Protein AF-0000000087010938 (afdb_homodimer)

Organism: NCBI:txid2722751

InterPro domains:
  IPR011234 Fumarylacetoacetase-like, C-terminal [PF01557] (71-253)
  IPR018833 Rv2993c-like, N-terminal [PF10370] (1-53)
  IPR036663 Fumarylacetoacetase-like, C-terminal domain superfamily [G3DSA:3.90.850.10] (56-255)
  IPR036663 Fumarylacetoacetase-like, C-terminal domain superfamily [SSF56529] (51-254)

Radius of gyration: 23.01 Å; Cα contacts (8 Å, |Δi|>4): 1505; chains: 2; bounding box: 50×69×51 Å

Secondary structure (DSSP, 8-state):
-EEEEEEETTEEEEEEE-TTT--EEEESS-HHHH---EEEEEE-GGG--B--S---SSEEEEEES-B--TTSPPP-TTSPPEEEEEEGGGEE-TT--EEE-TT---EEE-EEEEEEE-S-BSS--GGGGGGGEEEEEEEE--EEHHHHHH-SS-HHHHHSTT-EEEEEEEESS---TT-EEEEEETTEEEEEEEGGGBSS-HHHHHHHHHHHS-B-TT-EEE---SS--EE--TT-EEEEEETTTEEEEEEEEE-/-EEEEEEETTEEEEEEE-TTT--EEEESS-HHHH---EEEEEE-GGG--B--S---SSEEEEEES-B--TTSPPP-TTSPPEEEEEEGGGEE-TTPPEEE-TT---EEE-EEEEEEE-S-BSS--GGGGGGGEEEEEEEE--EEHHHHHH-SS-HHHHHSTT-EEEEEEEESS---TT-EEEEEETTEEEEEEEGGGBSS-HHHHHHHHHHHS-B-TT-EEE---SS--EE--TT-EEEEEETTTEEEEEEEEE-

Nearest PDB structures (foldseek):
  4pfz-assembly1_A  TM=9.407E-01  e=2.265E-32  Mycolicibacterium smegmatis MC2 155
  3qdf-assembly1_A  TM=9.454E-01  e=6.078E-32  Mycobacterium marinum M
  3rr6-assembly1_A  TM=9.301E-01  e=7.165E-32  Mycobacteroides abscessus ATCC 19977
  4pfz-assembly1_B  TM=9.311E-01  e=1.724E-30  Mycolicibacterium smegmatis MC2 155
  2dfu-assembly2_D  TM=9.169E-01  e=2.401E-25  Thermus thermophilus HB8

Solvent-accessible surface area (backbone atoms only — not comparable to full-atom values): 24896 Å² total; per-residue (Å²): 92,44,36,31,19,30,62,46,97,93,42,75,39,31,20,39,53,36,82,88,79,51,26,31,39,30,31,56,56,54,52,79,80,65,38,91,37,73,68,79,51,70,43,51,53,93,72,58,43,58,31,36,48,65,69,31,60,32,30,32,39,37,40,36,64,32,26,54,28,90,98,47,77,73,51,61,84,90,47,83,59,49,41,42,57,27,43,34,65,6,53,33,20,39,67,44,61,28,42,43,47,89,87,46,82,37,34,22,42,26,31,26,57,25,40,30,28,39,39,77,42,57,59,42,52,51,93,51,36,76,80,36,50,48,26,34,30,27,26,34,58,29,30,22,51,56,41,41,74,72,36,78,36,48,28,62,24,36,20,21,45,34,23,34,32,30,14,43,29,33,29,52,72,69,84,66,66,70,25,45,33,29,24,28,50,70,86,37,78,77,40,80,36,41,45,58,38,40,73,56,53,69,38,56,50,52,23,51,52,20,61,47,29,67,39,42,45,40,16,35,39,38,58,28,41,51,52,80,66,40,81,55,46,64,77,33,39,38,34,24,32,30,59,94,64,41,66,25,39,31,38,27,33,72,97,90,42,36,32,19,30,62,47,98,92,41,75,39,33,21,40,51,36,83,87,79,50,26,31,40,30,29,77,44,55,53,79,79,67,40,91,41,73,66,77,50,72,42,50,53,93,71,58,43,58,32,37,48,65,69,31,58,32,31,32,41,38,40,35,64,31,26,52,28,91,96,48,77,72,50,61,85,91,47,82,59,49,41,41,56,26,43,35,66,8,54,35,20,40,65,44,60,29,40,44,47,90,86,47,82,38,34,23,44,26,33,25,57,25,41,30,29,38,39,76,44,55,60,41,52,51,92,51,36,78,78,36,49,48,28,34,30,27,25,35,58,29,31,22,50,58,42,41,72,73,36,77,36,47,27,61,24,38,21,19,46,34,23,33,31,30,15,42,29,33,30,52,71,70,83,65,66,69,27,45,31,30,24,27,50,72,86,38,78,76,42,79,37,40,47,59,38,38,76,54,52,70,37,55,48,52,22,50,54,21,62,46,29,68,39,42,46,39,16,34,37,38,58,28,39,50,52,81,67,40,80,55,46,62,76,34,39,38,33,24,30,31,60,94,63,41,66,25,40,30,38,26,33,71,97

pLDDT: mean 97.46, std 2.23, range [88.81, 98.94]

Structure (mmCIF, N/CA/C/O backbone):
data_AF-0000000087010938-model_v1
#
loop_
_entity.id
_entity.type
_entity.pdbx_description
1 polymer 'Fumarylacetoacetate hydrolase family protein'
#
loop_
_atom_site.group_PDB
_atom_site.id
_atom_site.type_symbol
_atom_site.label_atom_id
_atom_site.label_alt_id
_atom_site.label_comp_id
_atom_site.label_asym_id
_atom_site.label_entity_id
_atom_site.label_seq_id
_atom_site.pdbx_PDB_ins_code
_atom_site.Cartn_x
_atom_site.Cartn_y
_atom_site.Cartn_z
_atom_site.occupancy
_atom_site.B_iso_or_equiv
_atom_site.auth_seq_id
_atom_site.auth_comp_id
_atom_site.auth_asym_id
_atom_site.auth_atom_id
_atom_site.pdbx_PDB_model_num
ATOM 1 N N . MET A 1 1 ? 13.766 -24.484 -7.188 1 95 1 MET A N 1
ATOM 2 C CA . MET A 1 1 ? 13.812 -24.641 -5.738 1 95 1 MET A CA 1
ATOM 3 C C . MET A 1 1 ? 12.555 -24.078 -5.086 1 95 1 MET A C 1
ATOM 5 O O . MET A 1 1 ? 12.016 -23.062 -5.539 1 95 1 MET A O 1
ATOM 9 N N . LYS A 1 2 ? 12.062 -24.812 -4.074 1 98.12 2 LYS A N 1
ATOM 10 C CA . LYS A 1 2 ? 10.898 -24.375 -3.318 1 98.12 2 LYS A CA 1
ATOM 11 C C . LYS A 1 2 ? 11.297 -23.844 -1.944 1 98.12 2 LYS A C 1
ATOM 13 O O . LYS A 1 2 ? 11.969 -24.547 -1.177 1 98.12 2 LYS A O 1
ATOM 18 N N . ILE A 1 3 ? 10.891 -22.594 -1.694 1 98.19 3 ILE A N 1
ATOM 19 C CA . ILE A 1 3 ? 11.219 -21.922 -0.443 1 98.19 3 ILE A CA 1
ATOM 20 C C . ILE A 1 3 ? 9.945 -21.703 0.371 1 98.19 3 ILE A C 1
ATOM 22 O O . ILE A 1 3 ? 8.969 -21.156 -0.139 1 98.19 3 ILE A O 1
ATOM 26 N N . ALA A 1 4 ? 9.977 -22.172 1.562 1 98.38 4 ALA A N 1
ATOM 27 C CA . ALA A 1 4 ? 8.859 -22 2.492 1 98.38 4 ALA A CA 1
ATOM 28 C C . ALA A 1 4 ? 9.266 -21.125 3.68 1 98.38 4 ALA A C 1
ATOM 30 O O . ALA A 1 4 ? 10.445 -20.781 3.832 1 98.38 4 ALA A O 1
ATOM 31 N N . ARG A 1 5 ? 8.359 -20.672 4.391 1 98.44 5 ARG A N 1
ATOM 32 C CA . ARG A 1 5 ? 8.531 -20.031 5.691 1 98.44 5 ARG A CA 1
ATOM 33 C C . ARG A 1 5 ? 7.719 -20.75 6.762 1 98.44 5 ARG A C 1
ATOM 35 O O . ARG A 1 5 ? 6.551 -21.078 6.547 1 98.44 5 ARG A O 1
ATOM 42 N N . LEU A 1 6 ? 8.367 -21.062 7.887 1 98.25 6 LEU A N 1
ATOM 43 C CA . LEU A 1 6 ? 7.777 -21.859 8.953 1 98.25 6 LEU A CA 1
ATOM 44 C C . LEU A 1 6 ? 7.648 -21.031 10.234 1 98.25 6 LEU A C 1
ATOM 46 O O . LEU A 1 6 ? 8.539 -20.25 10.562 1 98.25 6 LEU A O 1
ATOM 50 N N . SER A 1 7 ? 6.531 -21.156 10.883 1 97.62 7 SER A N 1
ATOM 51 C CA . SER A 1 7 ? 6.43 -20.672 12.25 1 97.62 7 SER A CA 1
ATOM 52 C C . SER A 1 7 ? 7.133 -21.625 13.227 1 97.62 7 SER A C 1
ATOM 54 O O . SER A 1 7 ? 6.707 -22.766 13.398 1 97.62 7 SER A O 1
ATOM 56 N N . MET A 1 8 ? 8.219 -21.219 13.82 1 95.69 8 MET A N 1
ATOM 57 C CA . MET A 1 8 ? 8.984 -22.016 14.773 1 95.69 8 MET A CA 1
ATOM 58 C C . MET A 1 8 ? 9.055 -21.328 16.141 1 95.69 8 MET A C 1
ATOM 60 O O . MET A 1 8 ? 8.625 -20.172 16.281 1 95.69 8 MET A O 1
ATOM 64 N N . SER A 1 9 ? 9.469 -21.969 17.141 1 92.75 9 SER A N 1
ATOM 65 C CA . SER A 1 9 ? 9.516 -21.453 18.516 1 92.75 9 SER A CA 1
ATOM 66 C C . SER A 1 9 ? 10.352 -20.188 18.594 1 92.75 9 SER A C 1
ATOM 68 O O . SER A 1 9 ? 10.039 -19.281 19.359 1 92.75 9 SER A O 1
ATOM 70 N N . GLN A 1 10 ? 11.406 -20.062 17.781 1 89.88 10 GLN A N 1
ATOM 71 C CA . GLN A 1 10 ? 12.305 -18.906 17.797 1 89.88 10 GLN A CA 1
ATOM 72 C C . GLN A 1 10 ? 11.82 -17.812 16.859 1 89.88 10 GLN A C 1
ATOM 74 O O . GLN A 1 10 ? 12.445 -16.75 16.75 1 89.88 10 GLN A O 1
ATOM 79 N N . GLY A 1 11 ? 10.656 -18.062 16.25 1 93.19 11 GLY A N 1
ATOM 80 C CA . GLY A 1 11 ? 10.156 -17.141 15.242 1 93.19 11 GLY A CA 1
ATOM 81 C C . GLY A 1 11 ? 10.125 -17.734 13.852 1 93.19 11 GLY A C 1
ATOM 82 O O . GLY A 1 11 ? 10.594 -18.859 13.641 1 93.19 11 GLY A O 1
ATOM 83 N N . PRO A 1 12 ? 9.617 -16.984 12.922 1 95.88 12 PRO A N 1
ATOM 84 C CA . PRO A 1 12 ? 9.547 -17.5 11.555 1 95.88 12 PRO A CA 1
ATOM 85 C C . PRO A 1 12 ? 10.922 -17.75 10.945 1 95.88 12 PRO A C 1
ATOM 87 O O . PRO A 1 12 ? 11.859 -16.984 11.172 1 95.88 12 PRO A O 1
ATOM 90 N N . ARG A 1 13 ? 11.078 -18.891 10.219 1 96.94 13 ARG A N 1
ATOM 91 C CA . ARG A 1 13 ? 12.312 -19.25 9.523 1 96.94 13 ARG A CA 1
ATOM 92 C C . ARG A 1 13 ? 12.031 -19.703 8.102 1 96.94 13 ARG A C 1
ATOM 94 O O . ARG A 1 13 ? 11.023 -20.375 7.848 1 96.94 13 ARG A O 1
ATOM 101 N N . PHE A 1 14 ? 12.93 -19.359 7.23 1 98.06 14 PHE A N 1
ATOM 102 C CA . PHE A 1 14 ? 12.852 -19.891 5.875 1 98.06 14 PHE A CA 1
ATOM 103 C C . PHE A 1 14 ? 13.367 -21.328 5.824 1 98.06 14 PHE A C 1
ATOM 105 O O . PHE A 1 14 ? 14.164 -21.734 6.664 1 98.06 14 PHE A O 1
ATOM 112 N N . ALA A 1 15 ? 12.898 -22.047 4.871 1 98.38 15 ALA A N 1
ATOM 113 C CA . ALA A 1 15 ? 13.312 -23.438 4.66 1 98.38 15 ALA A CA 1
ATOM 114 C C . ALA A 1 15 ? 13.20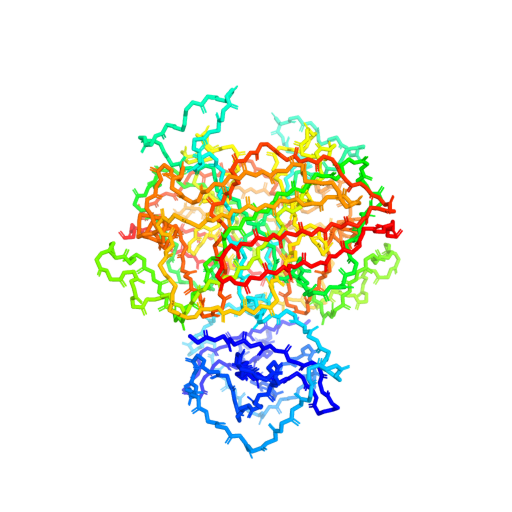3 -23.828 3.188 1 98.38 15 ALA A C 1
ATOM 116 O O . ALA A 1 15 ? 12.352 -23.297 2.465 1 98.38 15 ALA A O 1
ATOM 117 N N . VAL A 1 16 ? 14.031 -24.688 2.82 1 98.19 16 VAL A N 1
ATOM 118 C CA . VAL A 1 16 ? 13.938 -25.297 1.497 1 98.19 16 VAL A CA 1
ATOM 119 C C . VAL A 1 16 ? 13.148 -26.594 1.583 1 98.19 16 VAL A C 1
ATOM 121 O O . VAL A 1 16 ? 13.398 -27.422 2.461 1 98.19 16 VAL A O 1
ATOM 124 N N . VAL A 1 17 ? 12.227 -26.703 0.703 1 98.19 17 VAL A N 1
ATOM 125 C CA . VAL A 1 17 ? 11.422 -27.922 0.68 1 98.19 17 VAL A CA 1
ATOM 126 C C . VAL A 1 17 ? 12.195 -29.047 0.004 1 98.19 17 VAL A C 1
ATOM 128 O O . VAL A 1 17 ? 12.68 -28.891 -1.121 1 98.19 17 VAL A O 1
ATOM 131 N N . ASP A 1 18 ? 12.367 -30.109 0.697 1 97.25 18 ASP A N 1
ATOM 132 C CA . ASP A 1 18 ? 12.852 -31.344 0.083 1 97.25 18 ASP A CA 1
ATOM 133 C C . ASP A 1 18 ? 11.734 -32.031 -0.688 1 97.25 18 ASP A C 1
ATOM 135 O O . ASP A 1 18 ? 10.852 -32.656 -0.089 1 97.25 18 ASP A O 1
ATOM 139 N N . GLU A 1 19 ? 11.781 -32.031 -1.913 1 93.56 19 GLU A N 1
ATOM 140 C CA . GLU A 1 19 ? 10.672 -32.5 -2.746 1 93.56 19 GLU A CA 1
ATOM 141 C C . GLU A 1 19 ? 10.531 -34 -2.703 1 93.56 19 GLU A C 1
ATOM 143 O O . GLU A 1 19 ? 9.469 -34.531 -3.02 1 93.56 19 GLU A O 1
ATOM 148 N N . GLU A 1 20 ? 11.562 -34.688 -2.34 1 95.56 20 GLU A N 1
ATOM 149 C CA . GLU A 1 20 ? 11.5 -36.156 -2.236 1 95.56 20 GLU A CA 1
ATOM 150 C C . GLU A 1 20 ? 10.805 -36.594 -0.952 1 95.56 20 GLU A C 1
ATOM 152 O O . GLU A 1 20 ? 9.93 -37.438 -0.979 1 95.56 20 GLU A O 1
ATOM 157 N N . THR A 1 21 ? 11.102 -35.938 0.1 1 96.56 21 THR A N 1
ATOM 158 C CA . THR A 1 21 ? 10.594 -36.375 1.397 1 96.56 21 THR A CA 1
ATOM 159 C C . THR A 1 21 ? 9.422 -35.5 1.833 1 96.56 21 THR A C 1
ATOM 161 O O . THR A 1 21 ? 8.633 -35.906 2.693 1 96.56 21 THR A O 1
ATOM 164 N N . GLY A 1 22 ? 9.406 -34.312 1.317 1 96.38 22 GLY A N 1
ATOM 165 C CA . GLY A 1 22 ? 8.422 -33.344 1.764 1 96.38 22 GLY A CA 1
ATOM 166 C C . GLY A 1 22 ? 8.859 -32.562 2.998 1 96.38 22 GLY A C 1
ATOM 167 O O . GLY A 1 22 ? 8.156 -31.672 3.455 1 96.38 22 GLY A O 1
ATOM 168 N N . ASN A 1 23 ? 10.031 -32.906 3.486 1 98.31 23 ASN A N 1
ATOM 169 C CA . ASN A 1 23 ? 10.539 -32.219 4.684 1 98.31 23 ASN A CA 1
ATOM 170 C C . ASN A 1 23 ? 11.094 -30.844 4.363 1 98.31 23 ASN A C 1
ATOM 172 O O . ASN A 1 23 ? 11.312 -30.516 3.195 1 98.31 23 ASN A O 1
ATOM 176 N N . TYR A 1 24 ? 11.258 -30.062 5.418 1 98.5 24 TYR A N 1
ATOM 177 C CA . TYR A 1 24 ? 11.742 -28.688 5.293 1 98.5 24 TYR A CA 1
ATOM 178 C C . TYR A 1 24 ? 13.141 -28.547 5.887 1 98.5 24 TYR A C 1
ATOM 180 O O . TYR A 1 24 ? 13.352 -28.828 7.066 1 98.5 24 TYR A O 1
ATOM 188 N N . HIS A 1 25 ? 14.055 -28.156 5.078 1 98.25 25 HIS A N 1
ATOM 189 C CA . HIS A 1 25 ? 15.414 -27.875 5.535 1 98.25 25 HIS A CA 1
ATOM 190 C C . HIS A 1 25 ? 15.57 -26.391 5.887 1 98.25 25 HIS A C 1
ATOM 192 O O . HIS A 1 25 ? 15.617 -25.547 4.996 1 98.25 25 HIS A O 1
ATOM 198 N N . VAL A 1 26 ? 15.641 -26.141 7.191 1 98.12 26 VAL A N 1
ATOM 199 C CA . VAL A 1 26 ? 15.672 -24.766 7.68 1 98.12 26 VAL A CA 1
ATOM 200 C C . VAL A 1 26 ? 16.969 -24.094 7.234 1 98.12 26 VAL A C 1
ATOM 202 O O . VAL A 1 26 ? 18.047 -24.703 7.297 1 98.12 26 VAL A O 1
ATOM 205 N N . ILE A 1 27 ? 16.953 -22.875 6.742 1 97.19 27 ILE A N 1
ATOM 206 C CA . ILE A 1 27 ? 18.156 -22.156 6.293 1 97.19 27 ILE A CA 1
ATOM 207 C C . ILE A 1 27 ? 18.422 -20.969 7.211 1 97.19 27 ILE A C 1
ATOM 209 O O . ILE A 1 27 ? 17.531 -20.516 7.93 1 97.19 27 ILE A O 1
ATOM 213 N N . ALA A 1 28 ? 19.781 -20.516 7.043 1 92.69 28 ALA A N 1
ATOM 214 C CA . ALA A 1 28 ? 20.25 -19.438 7.918 1 92.69 28 ALA A CA 1
ATOM 215 C C . ALA A 1 28 ? 19.828 -18.078 7.398 1 92.69 28 ALA A C 1
ATOM 217 O O . ALA A 1 28 ? 20.25 -17.656 6.324 1 92.69 28 ALA A O 1
ATOM 218 N N . GLY A 1 29 ? 18.734 -17.547 7.562 1 92.56 29 GLY A N 1
ATOM 219 C CA . GLY A 1 29 ? 18.375 -16.188 7.23 1 92.56 29 GLY A CA 1
ATOM 220 C C . GLY A 1 29 ? 17.422 -16.078 6.055 1 92.56 29 GLY A C 1
ATOM 221 O O . GLY A 1 29 ? 16.781 -17.062 5.691 1 92.56 29 GLY A O 1
ATOM 222 N N . ASP A 1 30 ? 17.375 -14.898 5.465 1 93.5 30 ASP A N 1
ATOM 223 C CA . ASP A 1 30 ? 16.547 -14.57 4.305 1 93.5 30 ASP A CA 1
ATOM 224 C C . ASP A 1 30 ? 17.281 -14.914 3.004 1 93.5 30 ASP A C 1
ATOM 226 O O . ASP A 1 30 ? 18.328 -14.336 2.701 1 93.5 30 ASP A O 1
ATOM 230 N N . PRO A 1 31 ? 16.734 -15.883 2.316 1 94 31 PRO A N 1
ATOM 231 C CA . PRO A 1 31 ? 17.453 -16.328 1.118 1 94 31 PRO A CA 1
ATOM 232 C C . PRO A 1 31 ? 17.625 -15.203 0.093 1 94 31 PRO A C 1
ATOM 234 O O . PRO A 1 31 ? 18.484 -15.305 -0.784 1 94 31 PRO A O 1
ATOM 237 N N . MET A 1 32 ? 16.844 -14.203 0.058 1 91.62 32 MET A N 1
ATOM 238 C CA . MET A 1 32 ? 16.984 -13.094 -0.88 1 91.62 32 MET A CA 1
ATOM 239 C C . MET A 1 32 ? 18.234 -12.273 -0.569 1 91.62 32 MET A C 1
ATOM 241 O O . MET A 1 32 ? 18.734 -11.547 -1.428 1 91.62 32 MET A O 1
ATOM 245 N N . TYR A 1 33 ? 18.719 -12.312 0.659 1 89.75 33 TYR A N 1
ATOM 246 C CA . TYR A 1 33 ? 19.844 -11.477 1.072 1 89.75 33 TYR A CA 1
ATOM 247 C C . TYR A 1 33 ? 21.078 -12.336 1.35 1 89.75 33 TYR A C 1
ATOM 249 O O . TYR A 1 33 ? 22.188 -11.945 1.015 1 89.75 33 TYR A O 1
ATOM 257 N N . SER A 1 34 ? 20.844 -13.555 1.934 1 89.81 34 SER A N 1
ATOM 258 C CA . SER A 1 34 ? 21.969 -14.32 2.461 1 89.81 34 SER A CA 1
ATOM 259 C C . SER A 1 34 ? 22.219 -15.578 1.63 1 89.81 34 SER A C 1
ATOM 261 O O . SER A 1 34 ? 23.172 -16.312 1.876 1 89.81 34 SER A O 1
ATOM 263 N N . GLY A 1 35 ? 21.359 -15.789 0.634 1 89.44 35 GLY A N 1
ATOM 264 C CA . GLY A 1 35 ? 21.469 -17.047 -0.078 1 89.44 35 GLY A CA 1
ATOM 265 C C . GLY A 1 35 ? 20.938 -18.234 0.712 1 89.44 35 GLY A C 1
ATOM 266 O O . GLY A 1 35 ? 20.219 -18.047 1.697 1 89.44 35 GLY A O 1
ATOM 267 N N . ILE A 1 36 ? 21.219 -19.422 0.224 1 93.38 36 ILE A N 1
ATOM 268 C CA . ILE A 1 36 ? 20.703 -20.641 0.842 1 93.38 36 ILE A CA 1
ATOM 269 C C . ILE A 1 36 ? 21.812 -21.281 1.688 1 93.38 36 ILE A C 1
ATOM 271 O O . ILE A 1 36 ? 22.734 -21.891 1.152 1 93.38 36 ILE A O 1
ATOM 275 N N . GLU A 1 37 ? 21.656 -21.109 2.99 1 94.94 37 GLU A N 1
ATOM 276 C CA . GLU A 1 37 ? 22.562 -21.734 3.949 1 94.94 37 GLU A CA 1
ATOM 277 C C . GLU A 1 37 ? 21.812 -22.609 4.938 1 94.94 37 GLU A C 1
ATOM 279 O O . GLU A 1 37 ? 21.297 -22.125 5.941 1 94.94 37 GLU A O 1
ATOM 284 N N . PRO A 1 38 ? 21.922 -23.891 4.707 1 94.56 38 PRO A N 1
ATOM 285 C CA . PRO A 1 38 ? 21.203 -24.797 5.605 1 94.56 38 PRO A CA 1
ATOM 286 C C . PRO A 1 38 ? 21.75 -24.75 7.035 1 94.56 38 PRO A C 1
ATOM 288 O O . PRO A 1 38 ? 22.953 -24.609 7.242 1 94.56 38 PRO A O 1
ATOM 291 N N . THR A 1 39 ? 20.922 -24.859 7.965 1 96.25 39 THR A N 1
ATOM 292 C CA . THR A 1 39 ? 21.312 -24.859 9.375 1 96.25 39 THR A CA 1
ATOM 293 C C . THR A 1 39 ? 21.578 -26.281 9.859 1 96.25 39 THR A C 1
ATOM 295 O O . THR A 1 39 ? 22.172 -26.484 10.914 1 96.25 39 THR A O 1
ATOM 298 N N . GLY A 1 40 ? 21.016 -27.219 9.078 1 97.19 40 GLY A N 1
ATOM 299 C CA . GLY A 1 40 ? 21.031 -28.609 9.5 1 97.19 40 GLY A CA 1
ATOM 300 C C . GLY A 1 40 ? 19.734 -29.062 10.133 1 97.19 40 GLY A C 1
ATOM 301 O O . GLY A 1 40 ? 19.469 -30.25 10.242 1 97.19 40 GLY A O 1
ATOM 302 N N . GLU A 1 41 ? 18.969 -28.109 10.602 1 97.44 41 GLU A N 1
ATOM 303 C CA . GLU A 1 41 ? 17.672 -28.422 11.203 1 97.44 41 GLU A CA 1
ATOM 304 C C . GLU A 1 41 ? 16.656 -28.859 10.133 1 97.44 41 GLU A C 1
ATOM 306 O O . GLU A 1 41 ? 16.531 -28.203 9.094 1 97.44 41 GLU A O 1
ATOM 311 N N . ILE A 1 42 ? 16 -30.016 10.375 1 98 42 ILE A N 1
ATOM 312 C CA . ILE A 1 42 ? 14.992 -30.547 9.477 1 98 42 ILE A CA 1
ATOM 313 C C . ILE A 1 42 ? 13.641 -30.609 10.188 1 98 42 ILE A C 1
ATOM 315 O O . ILE A 1 42 ? 13.555 -31.094 11.32 1 98 42 ILE A O 1
ATOM 319 N N . VAL A 1 43 ? 12.641 -30 9.648 1 98.12 43 VAL A N 1
ATOM 320 C CA . VAL A 1 43 ? 11.273 -30.094 10.148 1 98.12 43 VAL A CA 1
ATOM 321 C C . VAL A 1 43 ? 10.477 -31.062 9.281 1 98.12 43 VAL A C 1
ATOM 323 O O . VAL A 1 43 ? 10.422 -30.922 8.055 1 98.12 43 VAL A O 1
ATOM 326 N N . ALA A 1 44 ? 9.875 -32.031 9.891 1 98.12 44 ALA A N 1
ATOM 327 C CA . ALA A 1 44 ? 9.086 -33.031 9.164 1 98.12 44 ALA A CA 1
ATOM 328 C C . ALA A 1 44 ? 7.844 -32.375 8.547 1 98.12 44 ALA A C 1
ATOM 330 O O . ALA A 1 44 ? 7.266 -31.453 9.117 1 98.12 44 ALA A O 1
ATOM 331 N N . ALA A 1 45 ? 7.461 -32.875 7.461 1 96.94 45 ALA A N 1
ATOM 332 C CA . ALA A 1 45 ? 6.332 -32.344 6.711 1 96.94 45 ALA A CA 1
ATOM 333 C C . ALA A 1 45 ? 5.09 -32.219 7.59 1 96.94 45 ALA A C 1
ATOM 335 O O . ALA A 1 45 ? 4.367 -31.219 7.531 1 96.94 45 ALA A O 1
ATOM 336 N N . ASP A 1 46 ? 4.82 -33.219 8.414 1 96.44 46 ASP A N 1
ATOM 337 C CA . ASP A 1 46 ? 3.592 -33.25 9.203 1 96.44 46 ASP A CA 1
ATOM 338 C C . ASP A 1 46 ? 3.699 -32.406 10.461 1 96.44 46 ASP A C 1
ATOM 340 O O . ASP A 1 46 ? 2.711 -32.219 11.172 1 96.44 46 ASP A O 1
ATOM 344 N N . GLU A 1 47 ? 4.875 -31.828 10.711 1 96.44 47 GLU A N 1
ATOM 345 C CA . GLU A 1 47 ? 5.094 -31 11.883 1 96.44 47 GLU A CA 1
ATOM 346 C C . GLU A 1 47 ? 5.234 -29.531 11.492 1 96.44 47 GLU A C 1
ATOM 348 O O . GLU A 1 47 ? 5.273 -28.641 12.352 1 96.44 47 GLU A O 1
ATOM 353 N N . ALA A 1 48 ? 5.258 -29.359 10.195 1 97.06 48 ALA A N 1
ATOM 354 C CA . ALA A 1 48 ? 5.543 -28.016 9.711 1 97.06 48 ALA A CA 1
ATOM 355 C C . ALA A 1 48 ? 4.312 -27.125 9.828 1 97.06 48 ALA A C 1
ATOM 357 O O . ALA A 1 48 ? 3.207 -27.516 9.453 1 97.06 48 ALA A O 1
ATOM 358 N N . ASN A 1 49 ? 4.469 -25.984 10.383 1 97.62 49 ASN A N 1
ATOM 359 C CA . ASN A 1 49 ? 3.473 -24.922 10.375 1 97.62 49 ASN A CA 1
ATOM 360 C C . ASN A 1 49 ? 3.859 -23.797 9.414 1 97.62 49 ASN A C 1
ATOM 3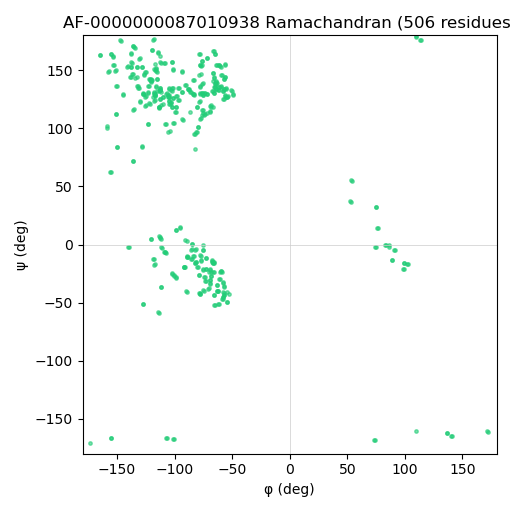62 O O . ASN A 1 49 ? 4.637 -22.906 9.766 1 97.62 49 ASN A O 1
ATOM 366 N N . LEU A 1 50 ? 3.301 -23.875 8.25 1 98.31 50 LEU A N 1
ATOM 367 C CA . LEU A 1 50 ? 3.645 -22.922 7.195 1 98.31 50 LEU A CA 1
ATOM 368 C C . LEU A 1 50 ? 2.994 -21.562 7.445 1 98.31 50 LEU A C 1
ATOM 370 O O . LEU A 1 50 ? 1.839 -21.5 7.871 1 98.31 50 LEU A O 1
ATOM 374 N N . VAL A 1 51 ? 3.682 -20.484 7.215 1 98.38 51 VAL A N 1
ATOM 375 C CA . VAL A 1 51 ? 3.164 -19.125 7.176 1 98.38 51 VAL A CA 1
ATOM 376 C C . VAL A 1 51 ? 3.387 -18.531 5.789 1 98.38 51 VAL A C 1
ATOM 378 O O . VAL A 1 51 ? 3.875 -19.219 4.883 1 98.38 51 VAL A O 1
ATOM 381 N N . SER A 1 52 ? 2.906 -17.328 5.57 1 98.69 52 SER A N 1
ATOM 382 C CA . SER A 1 52 ? 3.162 -16.672 4.289 1 98.69 52 SER A CA 1
ATOM 383 C C . SER A 1 52 ? 4.641 -16.734 3.922 1 98.69 52 SER A C 1
ATOM 385 O O . SER A 1 52 ? 5.504 -16.422 4.742 1 98.69 52 SER A O 1
ATOM 387 N N . PRO A 1 53 ? 4.965 -17.172 2.736 1 98.44 53 PRO A N 1
ATOM 388 C CA . PRO A 1 53 ? 6.379 -17.328 2.391 1 98.44 53 PRO A CA 1
ATOM 389 C C . PRO A 1 53 ? 7.129 -16 2.336 1 98.44 53 PRO A C 1
ATOM 391 O O . PRO A 1 53 ? 8.367 -15.992 2.32 1 98.44 53 PRO A O 1
ATOM 394 N N . ILE A 1 54 ? 6.344 -14.914 2.279 1 97.38 54 ILE A N 1
ATOM 395 C CA . ILE A 1 54 ? 6.934 -13.578 2.309 1 97.38 54 ILE A CA 1
ATOM 396 C C . ILE A 1 54 ? 5.898 -12.562 2.785 1 97.38 54 ILE A C 1
ATOM 398 O O . ILE A 1 54 ? 4.695 -12.758 2.598 1 97.38 54 ILE A O 1
ATOM 402 N N . ILE A 1 55 ? 6.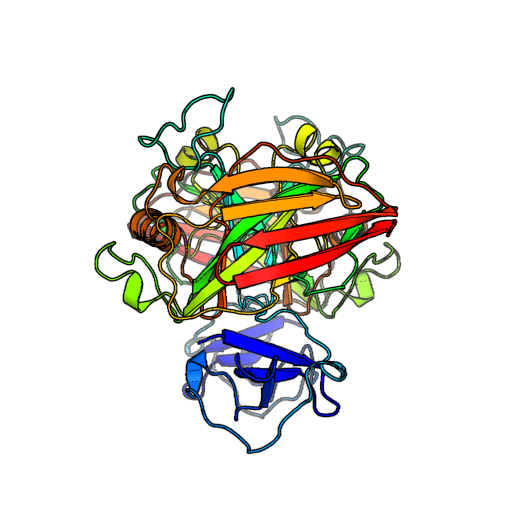32 -11.547 3.438 1 95.25 55 ILE A N 1
ATOM 403 C CA . ILE A 1 55 ? 5.531 -10.344 3.684 1 95.25 55 ILE A CA 1
ATOM 404 C C . ILE A 1 55 ? 6.156 -9.164 2.945 1 95.25 55 ILE A C 1
ATOM 406 O O . ILE A 1 55 ? 7.312 -8.812 3.186 1 95.25 55 ILE A O 1
ATOM 410 N N . PRO A 1 56 ? 5.363 -8.625 2.016 1 97.38 56 PRO A N 1
ATOM 411 C CA . PRO A 1 56 ? 5.977 -7.523 1.276 1 97.38 56 PRO A CA 1
ATOM 412 C C . PRO A 1 56 ? 6.402 -6.371 2.184 1 97.38 56 PRO A C 1
ATOM 414 O O . PRO A 1 56 ? 5.719 -6.07 3.166 1 97.38 56 PRO A O 1
ATOM 417 N N . ARG A 1 57 ? 7.488 -5.688 1.855 1 94.5 57 ARG A N 1
ATOM 418 C CA . ARG A 1 57 ? 8 -4.566 2.639 1 94.5 57 ARG A CA 1
ATOM 419 C C . ARG A 1 57 ? 7.207 -3.295 2.363 1 94.5 57 ARG A C 1
ATOM 421 O O . ARG A 1 57 ? 7.168 -2.389 3.197 1 94.5 57 ARG A O 1
ATOM 428 N N . SER A 1 58 ? 6.664 -3.387 1.103 1 97.38 58 SER A N 1
ATOM 429 C CA . SER A 1 58 ? 5.969 -2.143 0.793 1 97.38 58 SER A CA 1
ATOM 430 C C . SER A 1 58 ? 4.531 -2.408 0.35 1 97.38 58 SER A C 1
ATOM 432 O O . SER A 1 58 ? 3.588 -1.879 0.94 1 97.38 58 SER A O 1
ATOM 434 N N . LYS A 1 59 ? 4.422 -3.354 -0.67 1 98.81 59 LYS A N 1
ATOM 435 C CA . LYS A 1 59 ? 3.078 -3.402 -1.24 1 98.81 59 LYS A CA 1
ATOM 436 C C . LYS A 1 59 ? 2.877 -4.668 -2.066 1 98.81 59 LYS A C 1
ATOM 438 O O . LYS A 1 59 ? 3.844 -5.355 -2.41 1 98.81 59 LYS A O 1
ATOM 443 N N . VAL A 1 60 ? 1.598 -4.914 -2.289 1 98.94 60 VAL A N 1
ATOM 444 C CA . VAL A 1 60 ? 1.127 -5.781 -3.365 1 98.94 60 VAL A CA 1
ATOM 445 C C . VAL A 1 60 ? 0.553 -4.934 -4.5 1 98.94 60 VAL A C 1
ATOM 447 O O . VAL A 1 60 ? -0.285 -4.059 -4.266 1 98.94 60 VAL A O 1
ATOM 450 N N . VAL A 1 61 ? 1.051 -5.168 -5.711 1 98.94 61 VAL A N 1
ATOM 451 C CA . VAL A 1 61 ? 0.466 -4.539 -6.891 1 98.94 61 VAL A CA 1
ATOM 452 C C . VAL A 1 61 ? -0.403 -5.551 -7.637 1 98.94 61 VAL A C 1
ATOM 454 O O . VAL A 1 61 ? 0.09 -6.586 -8.094 1 98.94 61 VAL A O 1
ATOM 457 N N . GLY A 1 62 ? -1.693 -5.223 -7.723 1 98.88 62 GLY A N 1
ATOM 458 C CA . GLY A 1 62 ? -2.596 -6.082 -8.477 1 98.88 62 GLY A CA 1
ATOM 459 C C . GLY A 1 62 ? -2.918 -5.543 -9.859 1 98.88 62 GLY A C 1
ATOM 460 O O . GLY A 1 62 ? -2.957 -4.328 -10.062 1 98.88 62 GLY A O 1
ATOM 461 N N . LEU A 1 63 ? -3.189 -6.477 -10.742 1 98.44 63 LEU A N 1
ATOM 462 C CA . LEU A 1 63 ? -3.529 -6.113 -12.117 1 98.44 63 LEU A CA 1
ATOM 463 C C . LEU A 1 63 ? -4.859 -6.727 -12.523 1 98.44 63 LEU A C 1
ATOM 465 O O . LEU A 1 63 ? -5.227 -7.801 -12.047 1 98.44 63 LEU A O 1
ATOM 469 N N . GLY A 1 64 ? -5.574 -6.035 -13.383 1 96.5 64 GLY A N 1
ATOM 470 C CA . GLY A 1 64 ? -6.793 -6.523 -14.008 1 96.5 64 GLY A CA 1
ATOM 471 C C . GLY A 1 64 ? -6.785 -6.383 -15.523 1 96.5 64 GLY A C 1
ATOM 472 O O . GLY A 1 64 ? -6.145 -5.48 -16.062 1 96.5 64 GLY A O 1
ATOM 473 N N . GLY A 1 65 ? -7.504 -7.215 -16.156 1 95.12 65 GLY A N 1
ATOM 474 C CA . GLY A 1 65 ? -7.57 -7.168 -17.609 1 95.12 65 GLY A CA 1
ATOM 475 C C . GLY A 1 65 ? -6.32 -7.703 -18.281 1 95.12 65 GLY A C 1
ATOM 476 O O . GLY A 1 65 ? -5.91 -7.203 -19.328 1 95.12 65 GLY A O 1
ATOM 477 N N . THR A 1 66 ? -5.707 -8.672 -17.625 1 97.5 66 THR A N 1
ATOM 478 C CA . THR A 1 66 ? -4.422 -9.148 -18.125 1 97.5 66 THR A CA 1
ATOM 479 C C . THR A 1 66 ? -4.559 -10.531 -18.75 1 97.5 66 THR A C 1
ATOM 481 O O . THR A 1 66 ? -3.596 -11.07 -19.297 1 97.5 66 THR A O 1
ATOM 484 N N . TYR A 1 67 ? -5.691 -11.148 -18.641 1 97.81 67 TYR A N 1
ATOM 485 C CA . TYR A 1 67 ? -5.926 -12.477 -19.203 1 97.81 67 TYR A CA 1
ATOM 486 C C . TYR A 1 67 ? -7.059 -12.461 -20.219 1 97.81 67 TYR A C 1
ATOM 488 O O . TYR A 1 67 ? -8.062 -11.773 -20.016 1 97.81 67 TYR A O 1
ATOM 496 N N . HIS A 1 68 ? -6.852 -13.242 -21.266 1 96.94 68 HIS A N 1
ATOM 497 C CA . HIS A 1 68 ? -7.988 -13.625 -22.094 1 96.94 68 HIS A CA 1
ATOM 498 C C . HIS A 1 68 ? -8.953 -14.531 -21.328 1 96.94 68 HIS A C 1
ATOM 500 O O . HIS A 1 68 ? -8.547 -15.578 -20.828 1 96.94 68 HIS A O 1
ATOM 506 N N . GLN A 1 69 ? -10.172 -14.031 -21.172 1 93.81 69 GLN A N 1
ATOM 507 C CA . GLN A 1 69 ? -11.188 -14.805 -20.469 1 93.81 69 GLN A CA 1
ATOM 508 C C . GLN A 1 69 ? -12.367 -15.125 -21.391 1 93.81 69 GLN A C 1
ATOM 510 O O . GLN A 1 69 ? -12.875 -14.25 -22.094 1 93.81 69 GLN A O 1
ATOM 515 N N . GLU A 1 70 ? -12.695 -16.328 -21.375 1 89.19 70 GLU A N 1
ATOM 516 C CA . GLU A 1 70 ? -13.844 -16.719 -22.188 1 89.19 70 GLU A CA 1
ATOM 517 C C . GLU A 1 70 ? -15.086 -15.914 -21.828 1 89.19 70 GLU A C 1
ATOM 519 O O . GLU A 1 70 ? -15.422 -15.781 -20.656 1 89.19 70 GLU A O 1
ATOM 524 N N . GLY A 1 71 ? -15.703 -15.344 -22.781 1 90.12 71 GLY A N 1
ATOM 525 C CA . GLY A 1 71 ? -16.953 -14.617 -22.594 1 90.12 71 GLY A CA 1
ATOM 526 C C . GLY A 1 71 ? -16.734 -13.188 -22.125 1 90.12 71 GLY A C 1
ATOM 527 O O . GLY A 1 71 ? -17.703 -12.461 -21.875 1 90.12 71 GLY A O 1
ATOM 528 N N . GLN A 1 72 ? -15.5 -12.836 -21.953 1 90.62 72 GLN A N 1
ATOM 529 C CA . GLN A 1 72 ? -15.188 -11.477 -21.531 1 90.62 72 GLN A CA 1
ATOM 530 C C . GLN A 1 72 ? -14.555 -10.68 -22.672 1 90.62 72 GLN A C 1
ATOM 532 O O . GLN A 1 72 ? -14 -11.266 -23.594 1 90.62 72 GLN A O 1
ATOM 537 N N . PRO A 1 73 ? -14.719 -9.352 -22.531 1 91.44 73 PRO A N 1
ATOM 538 C CA . PRO A 1 73 ? -14.008 -8.531 -23.516 1 91.44 73 PRO A CA 1
ATOM 539 C C . PRO A 1 73 ? -12.5 -8.797 -23.516 1 91.44 73 PRO A C 1
ATOM 541 O O . PRO A 1 73 ? -11.906 -9.023 -22.469 1 91.44 73 PRO A O 1
ATOM 544 N N . GLU A 1 74 ? -11.969 -8.758 -24.734 1 94.12 74 GLU A N 1
ATOM 545 C CA . GLU A 1 74 ? -10.531 -8.953 -24.875 1 94.12 74 GLU A CA 1
ATOM 546 C C . GLU A 1 74 ? -9.75 -7.832 -24.203 1 94.12 74 GLU A C 1
ATOM 548 O O . GLU A 1 74 ? -10.141 -6.664 -24.281 1 94.12 74 GLU A O 1
ATOM 553 N N . PRO A 1 75 ? -8.688 -8.227 -23.562 1 93.81 75 PRO A N 1
ATOM 554 C CA . PRO A 1 75 ? -7.832 -7.168 -23.016 1 93.81 75 PRO A CA 1
ATOM 555 C C . PRO A 1 75 ? -7.32 -6.207 -24.094 1 93.81 75 PRO A C 1
ATOM 557 O O . PRO A 1 75 ? -6.938 -6.641 -25.172 1 93.81 75 PRO A O 1
ATOM 560 N N . ASP A 1 76 ? -7.438 -4.969 -23.828 1 92 76 ASP A N 1
ATOM 561 C CA . ASP A 1 76 ? -6.863 -3.949 -24.703 1 92 76 ASP A CA 1
ATOM 562 C C . ASP A 1 76 ? -5.387 -3.725 -24.391 1 92 76 ASP A C 1
ATOM 564 O O . ASP A 1 76 ? -5.047 -2.904 -23.531 1 92 76 ASP A O 1
ATOM 568 N N . ILE A 1 77 ? -4.492 -4.348 -25.062 1 91.88 77 ILE A N 1
ATOM 569 C CA . ILE A 1 77 ? -3.07 -4.383 -24.734 1 91.88 77 ILE A CA 1
ATOM 570 C C . ILE A 1 77 ? -2.42 -3.057 -25.109 1 91.88 77 ILE A C 1
ATOM 572 O O . ILE A 1 77 ? -1.238 -2.836 -24.844 1 91.88 77 ILE A O 1
ATOM 576 N N . THR A 1 78 ? -3.186 -2.17 -25.734 1 89.38 78 THR A N 1
ATOM 577 C CA . THR A 1 78 ? -2.672 -0.848 -26.062 1 89.38 78 THR A CA 1
ATOM 578 C C . THR A 1 78 ? -2.822 0.108 -24.891 1 89.38 78 THR A C 1
ATOM 580 O O . THR A 1 78 ? -2.26 1.204 -24.891 1 89.38 78 THR A O 1
ATOM 583 N N . LYS A 1 79 ? -3.578 -0.333 -23.953 1 90.06 79 LYS A N 1
ATOM 584 C CA . LYS A 1 79 ? -3.787 0.461 -22.75 1 90.06 79 LYS A CA 1
ATOM 585 C C . LYS A 1 79 ? -3.135 -0.2 -21.531 1 90.06 79 LYS A C 1
ATOM 587 O O . LYS A 1 79 ? -2.885 -1.407 -21.531 1 90.06 79 LYS A O 1
ATOM 592 N N . ALA A 1 80 ? -2.875 0.66 -20.594 1 92 80 ALA A N 1
ATOM 593 C CA . ALA A 1 80 ? -2.375 0.129 -19.328 1 92 80 ALA A CA 1
ATOM 594 C C . ALA A 1 80 ? -3.416 -0.76 -18.656 1 92 80 ALA A C 1
ATOM 596 O O . ALA A 1 80 ? -4.609 -0.441 -18.656 1 92 80 ALA A O 1
ATOM 597 N N . PRO A 1 81 ? -2.951 -1.902 -18.203 1 95.69 81 PRO A N 1
ATOM 598 C CA . PRO A 1 81 ? -3.914 -2.701 -17.438 1 95.69 81 PRO A CA 1
ATOM 599 C C . PRO A 1 81 ? -4.414 -1.985 -16.188 1 95.69 81 PRO A C 1
ATOM 601 O O . PRO A 1 81 ? -3.758 -1.066 -15.688 1 95.69 81 PRO A O 1
ATOM 604 N N . VAL A 1 82 ? -5.617 -2.381 -15.773 1 96.94 82 VAL A N 1
ATOM 605 C CA . VAL A 1 82 ? -6.102 -1.886 -14.484 1 96.94 82 VAL A CA 1
ATOM 606 C C . VAL A 1 82 ? -5.086 -2.207 -13.391 1 96.94 82 VAL A C 1
ATOM 608 O O . VAL A 1 82 ? -4.598 -3.338 -13.305 1 96.94 82 VAL A O 1
ATOM 611 N N . THR A 1 83 ? -4.68 -1.224 -12.633 1 98.5 83 THR A N 1
ATOM 612 C CA . THR A 1 83 ? -3.672 -1.379 -11.586 1 98.5 83 THR A CA 1
ATOM 613 C C . THR A 1 83 ? -4.203 -0.89 -10.242 1 98.5 83 THR A C 1
ATOM 615 O O . THR A 1 83 ? -4.773 0.201 -10.156 1 98.5 83 THR A O 1
ATOM 618 N N . PHE A 1 84 ? -4.109 -1.738 -9.211 1 98.88 84 PHE A N 1
ATOM 619 C CA . PHE A 1 84 ? -4.523 -1.358 -7.867 1 98.88 84 PHE A CA 1
ATOM 620 C C . PHE A 1 84 ? -3.5 -1.824 -6.84 1 98.88 84 PHE A C 1
ATOM 622 O O . PHE A 1 84 ? -2.566 -2.557 -7.168 1 98.88 84 PHE A O 1
ATOM 629 N N . LEU A 1 85 ? -3.664 -1.372 -5.59 1 98.94 85 LEU A N 1
ATOM 630 C CA . LEU A 1 85 ? -2.732 -1.717 -4.52 1 98.94 85 LEU A CA 1
ATOM 631 C C . LEU A 1 85 ? -3.451 -2.438 -3.385 1 98.94 85 LEU A C 1
ATOM 633 O O . LEU A 1 85 ? -4.605 -2.131 -3.082 1 98.94 85 LEU A O 1
ATOM 637 N N . LYS A 1 86 ? -2.82 -3.424 -2.832 1 98.88 86 LYS A N 1
ATOM 638 C CA . LYS A 1 86 ? -3.139 -3.988 -1.522 1 98.88 86 LYS A CA 1
ATOM 639 C C . LYS A 1 86 ? -2.016 -3.723 -0.522 1 98.88 86 LYS A C 1
ATOM 641 O O . LYS A 1 86 ? -0.836 -3.822 -0.864 1 98.88 86 LYS A O 1
ATOM 646 N N . PRO A 1 87 ? -2.373 -3.285 0.717 1 98.75 87 PRO A N 1
ATOM 647 C CA . PRO A 1 87 ? -1.316 -3.092 1.712 1 98.75 87 PRO A CA 1
ATOM 648 C C . PRO A 1 87 ? -0.742 -4.41 2.227 1 98.75 87 PRO A C 1
ATOM 650 O O . PRO A 1 87 ? -1.341 -5.469 2.021 1 98.75 87 PRO A O 1
ATOM 653 N N . ASN A 1 88 ? 0.493 -4.348 2.824 1 98.38 88 ASN A N 1
ATOM 654 C CA . ASN A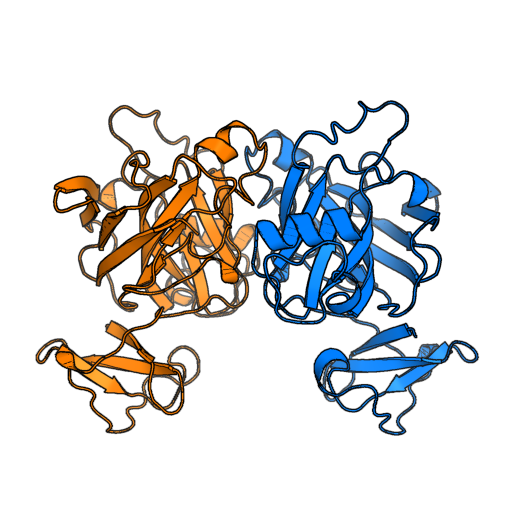 1 88 ? 1.119 -5.59 3.271 1 98.38 88 ASN A CA 1
ATOM 655 C C . ASN A 1 88 ? 0.353 -6.215 4.434 1 98.38 88 ASN A C 1
ATOM 657 O O . ASN A 1 88 ? 0.457 -7.418 4.676 1 98.38 88 ASN A O 1
ATOM 661 N N . THR A 1 89 ? -0.564 -5.465 5.07 1 98.56 89 THR A N 1
ATOM 662 C CA . THR A 1 89 ? -1.366 -5.969 6.176 1 98.56 89 THR A CA 1
ATOM 663 C C . THR A 1 89 ? -2.496 -6.859 5.664 1 98.56 89 THR A C 1
ATOM 665 O O . THR A 1 89 ? -3.174 -7.523 6.449 1 98.56 89 THR A O 1
ATOM 668 N N . ALA A 1 90 ? -2.725 -6.895 4.355 1 98.81 90 ALA A N 1
ATOM 669 C CA . ALA A 1 90 ? -3.748 -7.75 3.766 1 98.81 90 ALA A CA 1
ATOM 670 C C . ALA A 1 90 ? -3.234 -9.18 3.582 1 98.81 90 ALA A C 1
ATOM 672 O O . ALA A 1 90 ? -4.016 -10.102 3.357 1 98.81 90 ALA A O 1
ATOM 673 N N . VAL A 1 91 ? -1.946 -9.398 3.641 1 98.88 91 VAL A N 1
ATOM 674 C CA . VAL A 1 91 ? -1.312 -10.648 3.223 1 98.88 91 VAL A CA 1
ATOM 675 C C . VAL A 1 91 ? -1.364 -11.664 4.363 1 98.88 91 VAL A C 1
ATOM 677 O O . VAL A 1 91 ? -0.997 -11.352 5.5 1 98.88 91 VAL A O 1
ATOM 680 N N . VAL A 1 92 ? -1.822 -12.844 4.086 1 98.75 92 VAL A N 1
ATOM 681 C CA . VAL A 1 92 ? -1.786 -13.953 5.027 1 98.75 92 VAL A CA 1
ATOM 682 C C . VAL A 1 92 ? -1.304 -15.219 4.32 1 98.75 92 VAL A C 1
ATOM 684 O O . VAL A 1 92 ? -1.167 -15.234 3.096 1 98.75 92 VAL A O 1
ATOM 687 N N . GLY A 1 93 ? -1.013 -16.281 5.129 1 98.69 93 GLY A N 1
ATOM 688 C CA . GLY A 1 93 ? -0.448 -17.5 4.582 1 98.69 93 GLY A CA 1
ATOM 689 C C . GLY A 1 93 ? -1.438 -18.656 4.543 1 98.69 93 GLY A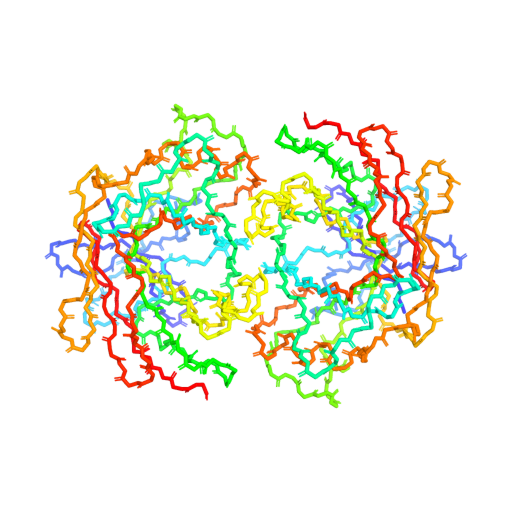 C 1
ATOM 690 O O . GLY A 1 93 ? -2.648 -18.438 4.641 1 98.69 93 GLY A O 1
ATOM 691 N N . PRO A 1 94 ? -0.92 -19.844 4.32 1 98.56 94 PRO A N 1
ATOM 692 C CA . PRO A 1 94 ? -1.771 -21.031 4.254 1 98.56 94 PRO A CA 1
ATOM 693 C C . PRO A 1 94 ? -2.549 -21.281 5.547 1 98.56 94 PRO A C 1
ATOM 695 O O . PRO A 1 94 ? -2.02 -21.062 6.641 1 98.56 94 PRO A O 1
ATOM 698 N N . ASN A 1 95 ? -3.816 -21.609 5.406 1 98.31 95 ASN A N 1
ATOM 699 C CA . ASN A 1 95 ? -4.699 -22.078 6.469 1 98.31 95 ASN A CA 1
ATOM 700 C C . ASN A 1 95 ? -5.109 -20.938 7.395 1 98.31 95 ASN A C 1
ATOM 702 O O . ASN A 1 95 ? -5.848 -21.141 8.359 1 98.31 95 ASN A O 1
ATOM 706 N N . VAL A 1 96 ? -4.602 -19.734 7.168 1 98.62 96 VAL A N 1
ATOM 707 C CA . VAL A 1 96 ? -5.082 -18.562 7.906 1 98.62 96 VAL A CA 1
ATOM 708 C C . VAL A 1 96 ? -6.445 -18.141 7.367 1 98.62 96 VAL A C 1
ATOM 710 O O . VAL A 1 96 ? -6.629 -18 6.156 1 98.62 96 VAL A O 1
ATOM 713 N N . PRO A 1 97 ? -7.445 -17.969 8.211 1 98.88 97 PRO A N 1
ATOM 714 C CA . PRO A 1 97 ? -8.781 -17.609 7.73 1 98.88 97 PRO A CA 1
ATOM 715 C C . PRO A 1 97 ? -8.805 -16.266 7 1 98.88 97 PRO A C 1
ATOM 717 O O . PRO A 1 97 ? -8.133 -15.32 7.41 1 98.88 97 PRO A O 1
ATOM 720 N N . ILE A 1 98 ? -9.492 -16.219 5.855 1 98.94 98 ILE A N 1
ATOM 721 C CA . ILE A 1 98 ? -9.945 -14.977 5.258 1 98.94 98 ILE A CA 1
ATOM 722 C C . ILE A 1 98 ? -11.156 -14.445 6.023 1 98.94 98 ILE A C 1
ATOM 724 O O . ILE A 1 98 ? -12.211 -15.086 6.043 1 98.94 98 ILE A O 1
ATOM 728 N N . ALA A 1 99 ? -11.023 -13.32 6.633 1 98.75 99 ALA A N 1
ATOM 729 C CA . ALA A 1 99 ? -12.078 -12.773 7.484 1 98.75 99 ALA A CA 1
ATOM 730 C C . ALA A 1 99 ? -12.891 -11.719 6.738 1 98.75 99 ALA A C 1
ATOM 732 O O . ALA A 1 99 ? -12.352 -10.695 6.312 1 98.75 99 ALA A O 1
ATOM 733 N N . GLU A 1 100 ? -14.148 -12.008 6.5 1 98.62 100 GLU A N 1
ATOM 734 C CA . GLU A 1 100 ? -15.047 -11.031 5.891 1 98.62 100 GLU A CA 1
ATOM 735 C C . GLU A 1 100 ? -15.344 -9.883 6.852 1 98.62 100 GLU A C 1
ATOM 737 O O . GLU A 1 100 ? -15.953 -10.086 7.902 1 98.62 100 GLU A O 1
ATOM 742 N N . PRO A 1 101 ? -14.898 -8.695 6.512 1 97.69 101 PRO A N 1
ATOM 743 C CA . PRO A 1 101 ? -15.164 -7.59 7.434 1 97.69 101 PRO A CA 1
ATOM 744 C C . PRO A 1 101 ? -16.656 -7.262 7.551 1 97.69 101 PRO A C 1
ATOM 746 O O . PRO A 1 101 ? -17.453 -7.691 6.715 1 97.69 101 PRO A O 1
ATOM 749 N N . SER A 1 102 ? -16.984 -6.473 8.555 1 95.94 102 SER A N 1
ATOM 750 C CA . SER A 1 102 ? -18.391 -6.195 8.867 1 95.94 102 SER A CA 1
ATOM 751 C C . SER A 1 102 ? -19.047 -5.398 7.75 1 95.94 102 SER A C 1
ATOM 753 O O . SER A 1 102 ? -20.266 -5.496 7.559 1 95.94 102 SER A O 1
ATOM 755 N N . PHE A 1 103 ? -18.297 -4.676 6.969 1 95.94 103 PHE A N 1
ATOM 756 C CA . PHE A 1 103 ? -18.891 -3.826 5.941 1 95.94 103 PHE A CA 1
ATOM 757 C C . PHE A 1 103 ? -19.062 -4.594 4.633 1 95.94 103 PHE A C 1
ATOM 759 O O . PHE A 1 103 ? -19.688 -4.098 3.695 1 95.94 103 PHE A O 1
ATOM 766 N N . ALA A 1 104 ? -18.484 -5.773 4.566 1 96.88 104 ALA A N 1
ATOM 767 C CA . ALA A 1 104 ? -18.5 -6.586 3.352 1 96.88 104 ALA A CA 1
ATOM 768 C C . ALA A 1 104 ? -19.672 -7.57 3.377 1 96.88 104 ALA A C 1
ATOM 770 O O . ALA A 1 104 ? -20.031 -8.094 4.438 1 96.88 104 ALA A O 1
ATOM 771 N N . THR A 1 105 ? -20.219 -7.895 2.162 1 97 105 THR A N 1
ATOM 772 C CA . THR A 1 105 ? -21.328 -8.844 2.121 1 97 105 THR A CA 1
ATOM 773 C C . THR A 1 105 ? -21.188 -9.789 0.935 1 97 105 THR A C 1
ATOM 775 O O . THR A 1 105 ? -22.031 -10.664 0.725 1 97 105 THR A O 1
ATOM 778 N N . ASP A 1 106 ? -20.203 -9.617 0.147 1 98.38 106 ASP A N 1
ATOM 779 C CA . ASP A 1 106 ? -20.094 -10.398 -1.083 1 98.38 106 ASP A CA 1
ATOM 780 C C . ASP A 1 106 ? -18.625 -10.609 -1.466 1 98.38 106 ASP A C 1
ATOM 782 O O . ASP A 1 106 ? -18.109 -9.93 -2.359 1 98.38 106 ASP A O 1
ATOM 786 N N . LEU A 1 107 ? -17.938 -11.648 -0.889 1 98.81 107 LEU A N 1
ATOM 787 C CA . LEU A 1 107 ? -16.531 -11.922 -1.183 1 98.81 107 LEU A CA 1
ATOM 788 C C . LEU A 1 107 ? -16.391 -12.797 -2.422 1 98.81 107 LEU A C 1
ATOM 790 O O . LEU A 1 107 ? -17.125 -13.781 -2.574 1 98.81 107 LEU A O 1
ATOM 794 N N . HIS A 1 108 ? -15.555 -12.383 -3.291 1 98.88 108 HIS A N 1
ATOM 795 C CA . HIS A 1 108 ? -15.164 -13.156 -4.465 1 98.88 108 HIS A CA 1
ATOM 796 C C . HIS A 1 108 ? -13.688 -13.531 -4.414 1 98.88 108 HIS A C 1
ATOM 798 O O . HIS A 1 108 ? -12.875 -12.781 -3.883 1 98.88 108 HIS A O 1
ATOM 804 N N . HIS A 1 109 ? -13.406 -14.688 -5 1 98.94 109 HIS A N 1
ATOM 805 C CA . HIS A 1 109 ? -12.055 -15.234 -4.973 1 98.94 109 HIS A CA 1
ATOM 806 C C . HIS A 1 109 ? -11.516 -15.43 -6.383 1 98.94 109 HIS A C 1
ATOM 808 O O . HIS A 1 109 ? -12.258 -15.789 -7.297 1 98.94 109 HIS A O 1
ATOM 814 N N . GLU A 1 110 ? -10.227 -15.141 -6.527 1 98.69 110 GLU A N 1
ATOM 815 C CA . GLU A 1 110 ? -9.508 -15.344 -7.781 1 98.69 110 GLU A CA 1
ATOM 816 C C . GLU A 1 110 ? -8.141 -15.969 -7.539 1 98.69 110 GLU A C 1
ATOM 818 O O . GLU A 1 110 ? -7.277 -15.367 -6.906 1 98.69 110 GLU A O 1
ATOM 823 N N . ALA A 1 111 ? -7.902 -17.203 -8.039 1 98.88 111 ALA A N 1
ATOM 824 C CA . ALA A 1 111 ? -6.574 -17.797 -8.016 1 98.88 111 ALA A CA 1
ATOM 825 C C . ALA A 1 111 ? -5.656 -17.141 -9.047 1 98.88 111 ALA A C 1
ATOM 827 O O . ALA A 1 111 ? -6.043 -16.969 -10.203 1 98.88 111 ALA A O 1
ATOM 828 N N . GLU A 1 112 ? -4.492 -16.75 -8.602 1 98.94 112 GLU A N 1
ATOM 829 C CA . GLU A 1 112 ? -3.566 -16.062 -9.492 1 98.94 112 GLU A CA 1
ATOM 830 C C . GLU A 1 112 ? -2.135 -16.547 -9.297 1 98.94 112 GLU A C 1
ATOM 832 O O . GLU A 1 112 ? -1.788 -17.047 -8.227 1 98.94 112 GLU A O 1
ATOM 837 N N . LEU A 1 113 ? -1.315 -16.438 -10.367 1 98.94 113 LEU A N 1
ATOM 838 C CA . LEU A 1 113 ? 0.138 -16.469 -10.234 1 98.94 113 LEU A CA 1
ATOM 839 C C . LEU A 1 113 ? 0.666 -15.141 -9.703 1 98.94 113 LEU A C 1
ATOM 841 O O . LEU A 1 113 ? 0.278 -14.07 -10.188 1 98.94 113 LEU A O 1
ATOM 845 N N . ALA A 1 114 ? 1.489 -15.195 -8.703 1 98.94 114 ALA A N 1
ATOM 846 C CA . ALA A 1 114 ? 2.094 -14 -8.133 1 98.94 114 ALA A CA 1
ATOM 847 C C . ALA A 1 114 ? 3.607 -14 -8.336 1 98.94 114 ALA A C 1
ATOM 849 O O . ALA A 1 114 ? 4.254 -15.039 -8.227 1 98.94 114 ALA A O 1
ATOM 850 N N . ILE A 1 115 ? 4.125 -12.836 -8.602 1 98.94 115 ILE A N 1
ATOM 851 C CA . ILE A 1 115 ? 5.555 -12.625 -8.789 1 98.94 115 ILE A CA 1
ATOM 852 C C . ILE A 1 115 ? 6.156 -11.992 -7.535 1 98.94 115 ILE A C 1
ATOM 854 O O . ILE A 1 115 ? 5.613 -11.023 -6.996 1 98.94 115 ILE A O 1
ATOM 858 N N . ILE A 1 116 ? 7.273 -12.547 -7.07 1 98.88 116 ILE A N 1
ATOM 859 C CA . ILE A 1 116 ? 7.98 -11.992 -5.922 1 98.88 116 ILE A CA 1
ATOM 860 C C . ILE A 1 116 ? 9.234 -11.258 -6.391 1 98.88 116 ILE A C 1
ATOM 862 O O . ILE A 1 116 ? 10.078 -11.836 -7.086 1 98.88 116 ILE A O 1
ATOM 866 N N . ILE A 1 117 ? 9.406 -10.023 -6 1 98.88 117 ILE A N 1
ATOM 867 C CA . ILE A 1 117 ? 10.531 -9.172 -6.395 1 98.88 117 ILE A CA 1
ATOM 868 C C . ILE A 1 117 ? 11.734 -9.453 -5.5 1 98.88 117 ILE A C 1
ATOM 870 O O . ILE A 1 117 ? 11.586 -9.594 -4.285 1 98.88 117 ILE A O 1
ATOM 874 N N . SER A 1 118 ? 12.922 -9.461 -6.051 1 97.88 118 SER A N 1
ATOM 875 C CA . SER A 1 118 ? 14.094 -9.945 -5.336 1 97.88 118 SER A CA 1
ATOM 876 C C . SER A 1 118 ? 14.93 -8.797 -4.781 1 97.88 118 SER A C 1
ATOM 878 O O . SER A 1 118 ? 15.688 -8.977 -3.828 1 97.88 118 SER A O 1
ATOM 880 N N . ARG A 1 119 ? 14.82 -7.672 -5.422 1 97.5 119 ARG A N 1
ATOM 881 C CA . ARG A 1 119 ? 15.695 -6.555 -5.074 1 97.5 119 ARG A CA 1
ATOM 882 C C . ARG A 1 119 ? 15.039 -5.223 -5.414 1 97.5 119 ARG A C 1
ATOM 884 O O . ARG A 1 119 ? 14.078 -5.172 -6.188 1 97.5 119 ARG A O 1
ATOM 891 N N . LEU A 1 120 ? 15.625 -4.184 -4.758 1 98.19 120 LEU A N 1
ATOM 892 C CA . LEU A 1 120 ? 15.172 -2.838 -5.086 1 98.19 120 LEU A CA 1
ATOM 893 C C . LEU A 1 120 ? 15.336 -2.555 -6.574 1 98.19 120 LEU A C 1
ATOM 895 O O . LEU A 1 120 ? 16.422 -2.768 -7.133 1 98.19 120 LEU A O 1
ATOM 899 N N . CYS A 1 121 ? 14.195 -2.145 -7.262 1 98.69 121 CYS A N 1
ATOM 900 C CA . CYS A 1 121 ? 14.312 -1.863 -8.688 1 98.69 121 CYS A CA 1
ATOM 901 C C . CYS A 1 121 ? 13.273 -0.842 -9.125 1 98.69 121 CYS A C 1
ATOM 903 O O . CYS A 1 121 ? 12.258 -0.656 -8.453 1 98.69 121 CYS A O 1
ATOM 905 N N . LYS A 1 122 ? 13.516 -0.153 -10.125 1 98.56 122 LYS A N 1
ATOM 906 C CA . LYS A 1 122 ? 12.727 0.871 -10.805 1 98.56 122 LYS A CA 1
ATOM 907 C C . LYS A 1 122 ? 13.055 0.924 -12.289 1 98.56 122 LYS A C 1
ATOM 909 O O . LYS A 1 122 ? 14.219 0.799 -12.68 1 98.56 122 LYS A O 1
ATOM 914 N N . ASP A 1 123 ? 12 1.036 -13.094 1 98.44 123 ASP A N 1
ATOM 915 C CA . ASP A 1 123 ? 12.172 1.177 -14.539 1 98.44 123 ASP A CA 1
ATOM 916 C C . ASP A 1 123 ? 13.039 0.056 -15.102 1 98.44 123 ASP A C 1
ATOM 918 O O . ASP A 1 123 ? 14.031 0.318 -15.781 1 98.44 123 ASP A O 1
ATOM 922 N N . VAL A 1 124 ? 12.656 -1.165 -14.844 1 98.81 124 VAL A N 1
ATOM 923 C CA . VAL A 1 124 ? 13.391 -2.342 -15.297 1 98.81 124 VAL A CA 1
ATOM 924 C C . VAL A 1 124 ? 13.055 -2.641 -16.75 1 98.81 124 VAL A C 1
ATOM 926 O O . VAL A 1 124 ? 11.891 -2.891 -17.094 1 98.81 124 VAL A O 1
ATOM 929 N N . PRO A 1 125 ? 14.031 -2.594 -17.641 1 98.75 125 PRO A N 1
ATOM 930 C CA . PRO A 1 125 ? 13.711 -3.021 -19 1 98.75 125 PRO A CA 1
ATOM 931 C C . PRO A 1 125 ? 13.312 -4.492 -19.078 1 98.75 125 PRO A C 1
ATOM 933 O O . PRO A 1 125 ? 13.758 -5.301 -18.25 1 98.75 125 PRO A O 1
ATOM 936 N N . GLU A 1 126 ? 12.547 -4.855 -20.062 1 98.5 126 GLU A N 1
ATOM 937 C CA . GLU A 1 126 ? 12.008 -6.207 -20.172 1 98.5 126 GLU A CA 1
ATOM 938 C C . GLU A 1 126 ? 13.125 -7.246 -20.188 1 98.5 126 GLU A C 1
ATOM 940 O O . GLU A 1 126 ? 12.984 -8.312 -19.594 1 98.5 126 GLU A O 1
ATOM 945 N N . GLU A 1 127 ? 14.234 -6.93 -20.797 1 98.56 127 GLU A N 1
ATOM 946 C CA . GLU A 1 127 ? 15.312 -7.895 -20.984 1 98.56 127 GLU A CA 1
ATOM 947 C C . GLU A 1 127 ? 16.031 -8.164 -19.672 1 98.56 127 GLU A C 1
ATOM 949 O O . GLU A 1 127 ? 16.812 -9.125 -19.562 1 98.56 127 GLU A O 1
ATOM 954 N N . ARG A 1 128 ? 15.781 -7.367 -18.609 1 98.69 128 ARG A N 1
ATOM 955 C CA . ARG A 1 128 ? 16.484 -7.523 -17.344 1 98.69 128 ARG A CA 1
ATOM 956 C C . ARG A 1 128 ? 15.531 -7.98 -16.234 1 98.69 128 ARG A C 1
ATOM 958 O O . ARG A 1 128 ? 15.914 -8.07 -15.07 1 98.69 128 ARG A O 1
ATOM 965 N N . VAL A 1 129 ? 14.328 -8.297 -16.562 1 98.56 129 VAL A N 1
ATOM 966 C CA . VAL A 1 129 ? 13.305 -8.633 -15.578 1 98.56 129 VAL A CA 1
ATOM 967 C C . VAL A 1 129 ? 13.711 -9.891 -14.812 1 98.56 129 VAL A C 1
ATOM 969 O O . VAL A 1 129 ? 13.461 -10.008 -13.609 1 98.56 129 VAL A O 1
ATOM 972 N N . ALA A 1 130 ? 14.359 -10.797 -15.484 1 97.81 130 ALA A N 1
ATOM 973 C CA . ALA A 1 130 ? 14.789 -12.023 -14.82 1 97.81 130 ALA A CA 1
ATOM 974 C C . ALA A 1 130 ? 15.711 -11.727 -13.641 1 97.81 130 ALA A C 1
ATOM 976 O O . ALA A 1 130 ? 15.766 -12.484 -12.672 1 97.81 130 ALA A O 1
ATOM 977 N N . ASP A 1 131 ? 16.375 -10.562 -13.656 1 97.81 131 ASP A N 1
ATOM 978 C CA . ASP A 1 131 ? 17.344 -10.18 -12.633 1 97.81 131 ASP A CA 1
ATOM 979 C C . ASP A 1 131 ? 16.641 -9.719 -11.359 1 97.81 131 ASP A C 1
ATOM 981 O O . ASP A 1 131 ? 17.266 -9.609 -10.305 1 97.81 131 ASP A O 1
ATOM 985 N N . VAL A 1 132 ? 15.312 -9.461 -11.508 1 98.62 132 VAL A N 1
ATOM 986 C CA . VAL A 1 132 ? 14.688 -8.828 -10.352 1 98.62 132 VAL A CA 1
ATOM 987 C C . VAL A 1 132 ? 13.562 -9.711 -9.828 1 98.62 132 VAL A C 1
ATOM 989 O O . VAL A 1 132 ? 12.836 -9.312 -8.906 1 98.62 132 VAL A O 1
ATOM 992 N N . ILE A 1 133 ? 13.391 -10.867 -10.383 1 98.69 133 ILE A N 1
ATOM 993 C CA . ILE A 1 133 ? 12.391 -11.812 -9.883 1 98.69 133 ILE A CA 1
ATOM 994 C C . ILE A 1 133 ? 13.055 -12.812 -8.938 1 98.69 133 ILE A C 1
ATOM 996 O O . ILE A 1 133 ? 14.047 -13.453 -9.305 1 98.69 133 ILE A O 1
ATOM 1000 N N . PHE A 1 134 ? 12.547 -12.922 -7.711 1 98.38 134 PHE A N 1
ATOM 1001 C CA . PHE A 1 134 ? 13.008 -13.945 -6.777 1 98.38 134 PHE A CA 1
ATOM 1002 C C . PHE A 1 134 ? 12.383 -15.297 -7.098 1 98.38 134 PHE A C 1
ATOM 1004 O O . PHE A 1 134 ? 13.062 -16.328 -7.074 1 98.38 134 PHE A O 1
ATOM 1011 N N . GLY A 1 135 ? 11.07 -15.211 -7.41 1 98.69 135 GLY A N 1
ATOM 1012 C CA . GLY A 1 135 ? 10.305 -16.406 -7.742 1 98.69 135 GLY A CA 1
ATOM 1013 C C . GLY A 1 135 ? 8.812 -16.141 -7.867 1 98.69 135 GLY A C 1
ATOM 1014 O O . GLY A 1 135 ? 8.398 -15.008 -8.141 1 98.69 135 GLY A O 1
ATOM 1015 N N . TYR A 1 136 ? 8.047 -17.25 -7.766 1 98.94 136 TYR A N 1
ATOM 1016 C CA . TYR A 1 136 ? 6.602 -17.203 -7.965 1 98.94 136 TYR A CA 1
ATOM 1017 C C . TYR A 1 136 ? 5.875 -17.938 -6.852 1 98.94 136 TYR A C 1
ATOM 1019 O O . TYR A 1 136 ? 6.426 -18.859 -6.25 1 98.94 136 TYR A O 1
ATOM 1027 N N . THR A 1 137 ? 4.688 -17.547 -6.59 1 98.94 137 THR A N 1
ATOM 1028 C CA . THR A 1 137 ? 3.842 -18.219 -5.613 1 98.94 137 THR A CA 1
ATOM 1029 C C . THR A 1 137 ? 2.375 -18.156 -6.027 1 98.94 137 THR A C 1
ATOM 1031 O O . THR A 1 137 ? 2.049 -17.609 -7.086 1 98.94 137 THR A O 1
ATOM 1034 N N . VAL A 1 138 ? 1.519 -18.828 -5.246 1 98.94 138 VAL A N 1
ATOM 1035 C CA . VAL A 1 138 ? 0.076 -18.781 -5.457 1 98.94 138 VAL A CA 1
ATOM 1036 C C . VAL A 1 138 ? -0.53 -17.641 -4.652 1 98.94 138 VAL A C 1
ATOM 1038 O O . VAL A 1 138 ? -0.156 -17.406 -3.498 1 98.94 138 VAL A O 1
ATOM 1041 N N . ALA A 1 139 ? -1.416 -16.953 -5.277 1 98.94 139 ALA A N 1
ATOM 1042 C CA . ALA A 1 139 ? -2.18 -15.93 -4.566 1 98.94 139 ALA A CA 1
ATOM 1043 C C . ALA A 1 139 ? -3.68 -16.141 -4.75 1 98.94 139 ALA A C 1
ATOM 1045 O O . ALA A 1 139 ? -4.117 -16.703 -5.758 1 98.94 139 ALA A O 1
ATOM 1046 N N . ASN A 1 140 ? -4.426 -15.82 -3.785 1 98.94 140 ASN A N 1
ATOM 1047 C CA . ASN A 1 140 ? -5.863 -15.586 -3.861 1 98.94 140 ASN A CA 1
ATOM 1048 C C . ASN A 1 140 ? -6.199 -14.102 -3.707 1 98.94 140 ASN A C 1
ATOM 1050 O O . ASN A 1 140 ? -6.09 -13.547 -2.613 1 98.94 140 ASN A O 1
ATOM 1054 N N . ASP A 1 141 ? -6.52 -13.453 -4.809 1 98.94 141 ASP A N 1
ATOM 1055 C CA . ASP A 1 141 ? -6.922 -12.055 -4.793 1 98.94 141 ASP A CA 1
ATOM 1056 C C . ASP A 1 141 ? -8.398 -11.906 -4.41 1 98.94 141 ASP A C 1
ATOM 1058 O O . ASP A 1 141 ? -9.273 -11.953 -5.273 1 98.94 141 ASP A O 1
ATOM 1062 N N . VAL A 1 142 ? -8.656 -11.633 -3.139 1 98.94 142 VAL A N 1
ATOM 1063 C CA . VAL A 1 142 ? -10.008 -11.586 -2.6 1 98.94 142 VAL A CA 1
ATOM 1064 C C . VAL A 1 142 ? -10.586 -10.18 -2.754 1 98.94 142 VAL A C 1
ATOM 1066 O O . VAL A 1 142 ? -9.898 -9.195 -2.49 1 98.94 142 VAL A O 1
ATOM 1069 N N . THR A 1 143 ? -11.828 -10.094 -3.225 1 98.81 143 THR A N 1
ATOM 1070 C CA . THR A 1 143 ? -12.531 -8.836 -3.42 1 98.81 143 THR A CA 1
ATOM 1071 C C . THR A 1 143 ? -13.891 -8.859 -2.723 1 98.81 143 THR A C 1
ATOM 1073 O O . THR A 1 143 ? -14.641 -9.828 -2.855 1 98.81 143 THR A O 1
ATOM 1076 N N . ASP A 1 144 ? -14.18 -7.879 -1.953 1 98.81 144 ASP A N 1
ATOM 1077 C CA . ASP A 1 144 ? -15.562 -7.609 -1.588 1 98.81 144 ASP A CA 1
ATOM 1078 C C . ASP A 1 144 ? -16.297 -6.855 -2.703 1 98.81 144 ASP A C 1
ATOM 1080 O O . ASP A 1 144 ? -16.219 -5.629 -2.779 1 98.81 144 ASP A O 1
ATOM 1084 N N . VAL A 1 145 ? -17.078 -7.551 -3.465 1 98.5 145 VAL A N 1
ATOM 1085 C CA . VAL A 1 145 ? -17.703 -7.004 -4.664 1 98.5 145 VAL A CA 1
ATOM 1086 C C . VAL A 1 145 ? -18.766 -5.973 -4.266 1 98.5 145 VAL A C 1
ATOM 1088 O O . VAL A 1 145 ? -18.953 -4.969 -4.961 1 98.5 145 VAL A O 1
ATOM 1091 N N . SER A 1 146 ? -19.438 -6.195 -3.117 1 98.19 146 SER A N 1
ATOM 1092 C CA . SER A 1 146 ? -20.438 -5.234 -2.654 1 98.19 146 SER A CA 1
ATOM 1093 C C . SER A 1 146 ? -19.812 -3.852 -2.459 1 98.19 146 SER A C 1
ATOM 1095 O O . SER A 1 146 ? -20.359 -2.852 -2.941 1 98.19 146 SER A O 1
ATOM 1097 N N . THR A 1 147 ? -18.688 -3.791 -1.813 1 98.12 147 THR A N 1
ATOM 1098 C CA . THR A 1 147 ? -17.984 -2.535 -1.575 1 98.12 147 THR A CA 1
ATOM 1099 C C . THR A 1 147 ? -17.391 -1.994 -2.873 1 98.12 147 THR A C 1
ATOM 1101 O O . THR A 1 147 ? -17.391 -0.784 -3.107 1 98.12 147 THR A O 1
ATOM 1104 N N . ALA A 1 148 ? -16.891 -2.871 -3.717 1 98 148 ALA A N 1
ATOM 1105 C CA . ALA A 1 148 ? -16.312 -2.451 -4.988 1 98 148 ALA A CA 1
ATOM 1106 C C . ALA A 1 148 ? -17.328 -1.736 -5.859 1 98 148 ALA A C 1
ATOM 1108 O O . ALA A 1 148 ? -16.984 -0.86 -6.652 1 98 148 ALA A O 1
ATOM 1109 N N . LYS A 1 149 ? -18.578 -2.072 -5.719 1 96.75 149 LYS A N 1
ATOM 1110 C CA . LYS A 1 149 ? -19.641 -1.485 -6.523 1 96.75 149 LYS A CA 1
ATOM 1111 C C . LYS A 1 149 ? -19.938 -0.055 -6.082 1 96.75 149 LYS A C 1
ATOM 1113 O O . LYS A 1 149 ? -20.344 0.781 -6.898 1 96.75 149 LYS A O 1
ATOM 1118 N N . THR A 1 150 ? -19.75 0.19 -4.801 1 95.19 150 THR A N 1
ATOM 1119 C CA . THR A 1 150 ? -20.156 1.488 -4.27 1 95.19 150 THR A CA 1
ATOM 1120 C C . THR A 1 150 ? -18.953 2.426 -4.164 1 95.19 150 THR A C 1
ATOM 1122 O O . THR A 1 150 ? -19.109 3.646 -4.254 1 95.19 150 THR A O 1
ATOM 1125 N N . ASP A 1 151 ? -17.766 1.865 -3.973 1 96.94 151 ASP A N 1
ATOM 1126 C CA . ASP A 1 151 ? -16.562 2.682 -3.82 1 96.94 151 ASP A CA 1
ATOM 1127 C C . ASP A 1 151 ? -15.945 3.002 -5.176 1 96.94 151 ASP A C 1
ATOM 1129 O O . ASP A 1 151 ? -15.727 2.104 -5.992 1 96.94 151 ASP A O 1
ATOM 1133 N N . PRO A 1 152 ? -15.609 4.227 -5.355 1 96.62 152 PRO A N 1
ATOM 1134 C CA . PRO A 1 152 ? -14.922 4.539 -6.609 1 96.62 152 PRO A CA 1
ATOM 1135 C C . PRO A 1 152 ? -13.523 3.936 -6.688 1 96.62 152 PRO A C 1
ATOM 1137 O O . PRO A 1 152 ? -13 3.717 -7.781 1 96.62 152 PRO A O 1
ATOM 1140 N N . GLN A 1 153 ? -12.883 3.715 -5.562 1 98.19 153 GLN A N 1
ATOM 1141 C CA . GLN A 1 153 ? -11.57 3.074 -5.453 1 98.19 153 GLN A CA 1
ATOM 1142 C C . GLN A 1 153 ? -11.664 1.775 -4.656 1 98.19 153 GLN A C 1
ATOM 1144 O O . GLN A 1 153 ? -12.422 1.685 -3.689 1 98.19 153 GLN A O 1
ATOM 1149 N N . TRP A 1 154 ? -10.773 0.812 -4.965 1 98.62 154 TRP A N 1
ATOM 1150 C CA . TRP A 1 154 ? -10.906 -0.546 -4.449 1 98.62 154 TRP A CA 1
ATOM 1151 C C . TRP A 1 154 ? -10.07 -0.74 -3.189 1 98.62 154 TRP A C 1
ATOM 1153 O O . TRP A 1 154 ? -9.828 -1.872 -2.766 1 98.62 154 TRP A O 1
ATOM 1163 N N . ALA A 1 155 ? -9.609 0.325 -2.588 1 98.5 155 ALA A N 1
ATOM 1164 C CA . ALA A 1 155 ? -8.734 0.197 -1.425 1 98.5 155 ALA A CA 1
ATOM 1165 C C . ALA A 1 155 ? -9.383 -0.667 -0.346 1 98.5 155 ALA A C 1
ATOM 1167 O O . ALA A 1 155 ? -8.789 -1.648 0.11 1 98.5 155 ALA A O 1
ATOM 1168 N N . ARG A 1 156 ? -10.633 -0.388 0.006 1 97.81 156 ARG A N 1
ATOM 1169 C CA . ARG A 1 156 ? -11.336 -1.148 1.035 1 97.81 156 ARG A CA 1
ATOM 1170 C C . ARG A 1 156 ? -11.75 -2.518 0.513 1 97.81 156 ARG A C 1
ATOM 1172 O O . ARG A 1 156 ? -11.625 -3.523 1.215 1 97.81 156 ARG A O 1
ATOM 1179 N N . ALA A 1 157 ? -12.18 -2.555 -0.691 1 98.75 157 ALA A N 1
ATOM 1180 C CA . ALA A 1 157 ? -12.781 -3.754 -1.274 1 98.75 157 ALA A CA 1
ATOM 1181 C C . ALA A 1 157 ? -11.734 -4.844 -1.482 1 98.75 157 ALA A C 1
ATOM 1183 O O . ALA A 1 157 ? -12.047 -6.035 -1.427 1 98.75 157 ALA A O 1
ATOM 1184 N N . LYS A 1 158 ? -10.5 -4.387 -1.729 1 98.75 158 LYS A N 1
ATOM 1185 C CA . LYS A 1 158 ? -9.461 -5.348 -2.078 1 98.75 158 LYS A CA 1
ATOM 1186 C C . LYS A 1 158 ? -8.336 -5.336 -1.05 1 98.75 158 LYS A C 1
ATOM 1188 O O . LYS A 1 158 ? -7.512 -6.254 -1.011 1 98.75 158 LYS A O 1
ATOM 1193 N N . GLY A 1 159 ? -8.281 -4.367 -0.172 1 98.81 159 GLY A N 1
ATOM 1194 C CA . GLY A 1 159 ? -7.117 -4.184 0.685 1 98.81 159 GLY A CA 1
ATOM 1195 C C . GLY A 1 159 ? -7.406 -4.473 2.146 1 98.81 159 GLY A C 1
ATOM 1196 O O . GLY A 1 159 ? -6.566 -4.211 3.012 1 98.81 159 GLY A O 1
ATOM 1197 N N . PHE A 1 160 ? -8.633 -4.965 2.545 1 98.81 160 PHE A N 1
ATOM 1198 C CA . PHE A 1 160 ? -8.93 -5.277 3.938 1 98.81 160 PHE A CA 1
ATOM 1199 C C . PHE A 1 160 ? -8.07 -6.426 4.438 1 98.81 160 PHE A C 1
ATOM 1201 O O . PHE A 1 160 ? -7.438 -7.129 3.641 1 98.81 160 PHE A O 1
ATOM 1208 N N . ASP A 1 161 ? -7.98 -6.625 5.73 1 98.69 161 ASP A N 1
ATOM 1209 C CA . ASP A 1 161 ? -7.141 -7.652 6.336 1 98.69 161 ASP A CA 1
ATOM 1210 C C . ASP A 1 161 ? -7.5 -9.039 5.801 1 98.69 161 ASP A C 1
ATOM 1212 O O . ASP A 1 161 ? -8.68 -9.375 5.668 1 98.69 161 ASP A O 1
ATOM 1216 N N . THR A 1 162 ? -6.488 -9.82 5.434 1 98.88 162 THR A N 1
ATOM 1217 C CA . THR A 1 162 ? -6.559 -11.211 5.02 1 98.88 162 THR A CA 1
ATOM 1218 C C . THR A 1 162 ? -7.094 -11.328 3.594 1 98.88 162 THR A C 1
ATOM 1220 O O . THR A 1 162 ? -7.465 -12.414 3.15 1 98.88 162 THR A O 1
ATOM 1223 N N . SER A 1 163 ? -7.152 -10.234 2.83 1 98.94 163 SER A N 1
ATOM 1224 C CA . SER A 1 163 ? -7.723 -10.25 1.486 1 98.94 163 SER A CA 1
ATOM 1225 C C . SER A 1 163 ? -6.695 -10.695 0.454 1 98.94 163 SER A C 1
ATOM 1227 O O . SER A 1 163 ? -6.984 -10.734 -0.744 1 98.94 163 SER A O 1
ATOM 1229 N N . CYS A 1 164 ? -5.473 -11.008 0.858 1 98.94 164 CYS A N 1
ATOM 1230 C CA . CYS A 1 164 ? -4.457 -11.453 -0.09 1 98.94 164 CYS A CA 1
ATOM 1231 C C . CYS A 1 164 ? -3.688 -12.648 0.458 1 98.94 164 CYS A C 1
ATOM 1233 O O . CYS A 1 164 ? -2.506 -12.531 0.788 1 98.94 164 CYS A O 1
ATOM 1235 N N . PRO A 1 165 ? -4.293 -13.773 0.522 1 98.94 165 PRO A N 1
ATOM 1236 C CA . PRO A 1 165 ? -3.527 -14.977 0.854 1 98.94 165 PRO A CA 1
ATOM 1237 C C . PRO A 1 165 ? -2.49 -15.328 -0.21 1 98.94 165 PRO A C 1
ATOM 1239 O O . PRO A 1 165 ? -2.764 -15.211 -1.407 1 98.94 165 PRO A O 1
ATOM 1242 N N . ILE A 1 166 ? -1.329 -15.727 0.254 1 98.94 166 ILE A N 1
ATOM 1243 C CA . ILE A 1 166 ? -0.314 -16.188 -0.685 1 98.94 166 ILE A CA 1
ATOM 1244 C C . ILE A 1 166 ? 0.37 -17.438 -0.13 1 98.94 166 ILE A C 1
ATOM 1246 O O . ILE A 1 166 ? 0.384 -17.656 1.084 1 98.94 166 ILE A O 1
ATOM 1250 N N . GLY A 1 167 ? 0.952 -18.234 -0.954 1 98.69 167 GLY A N 1
ATOM 1251 C CA . GLY A 1 167 ? 1.719 -19.422 -0.567 1 98.69 167 GLY A CA 1
ATOM 1252 C C . GLY A 1 167 ? 1.423 -20.625 -1.424 1 98.69 167 GLY A C 1
ATOM 1253 O O . GLY A 1 167 ? 0.963 -20.5 -2.561 1 98.69 167 GLY A O 1
ATOM 1254 N N . PRO A 1 168 ? 1.722 -21.844 -1.062 1 98.5 168 PRO A N 1
ATOM 1255 C CA . PRO A 1 168 ? 2.344 -22.141 0.23 1 98.5 168 PRO A CA 1
ATOM 1256 C C . PRO A 1 168 ? 3.852 -21.906 0.229 1 98.5 168 PRO A C 1
ATOM 1258 O O . PRO A 1 168 ? 4.465 -21.797 1.295 1 98.5 168 PRO A O 1
ATOM 1261 N N . VAL A 1 169 ? 4.457 -21.859 -0.999 1 98.81 169 VAL A N 1
ATOM 1262 C CA . VAL A 1 169 ? 5.902 -21.719 -1.131 1 98.81 169 VAL A CA 1
ATOM 1263 C C . VAL A 1 169 ? 6.227 -20.734 -2.258 1 98.81 169 VAL A C 1
ATOM 1265 O O . VAL A 1 169 ? 5.34 -20.344 -3.02 1 98.81 169 VAL A O 1
ATOM 1268 N N . ILE A 1 170 ? 7.402 -20.297 -2.281 1 98.81 170 ILE A N 1
ATOM 1269 C CA . ILE A 1 170 ? 7.961 -19.594 -3.438 1 98.81 170 ILE A CA 1
ATOM 1270 C C . ILE A 1 170 ? 8.789 -20.578 -4.273 1 98.81 170 ILE A C 1
ATOM 1272 O O . ILE A 1 170 ? 9.641 -21.281 -3.742 1 98.81 170 ILE A O 1
ATOM 1276 N N . VAL A 1 171 ? 8.508 -20.641 -5.531 1 98.81 171 VAL A N 1
ATOM 1277 C CA . VAL A 1 171 ? 9.312 -21.438 -6.453 1 98.81 171 VAL A CA 1
ATOM 1278 C C . VAL A 1 171 ? 10.227 -20.516 -7.266 1 98.81 171 VAL A C 1
ATOM 1280 O O . VAL A 1 171 ? 9.75 -19.609 -7.961 1 98.81 171 VAL A O 1
ATOM 1283 N N . THR A 1 172 ? 11.578 -20.688 -7.242 1 97.44 172 THR A N 1
ATOM 1284 C CA . THR A 1 172 ? 12.523 -19.703 -7.789 1 97.44 172 THR A CA 1
ATOM 1285 C C . THR A 1 172 ? 12.836 -20.031 -9.25 1 97.44 172 THR A C 1
ATOM 1287 O O . THR A 1 172 ? 13.344 -19.188 -9.977 1 97.44 172 THR A O 1
ATOM 1290 N N . ASP A 1 173 ? 12.633 -21.219 -9.789 1 94.12 173 ASP A N 1
ATOM 1291 C CA . ASP A 1 173 ? 12.906 -21.641 -11.156 1 94.12 173 ASP A CA 1
ATOM 1292 C C . ASP A 1 173 ? 11.672 -22.297 -11.773 1 94.12 173 ASP A C 1
ATOM 1294 O O . ASP A 1 173 ? 11.531 -23.531 -11.742 1 94.12 173 ASP A O 1
ATOM 1298 N N . LEU A 1 174 ? 10.867 -21.438 -12.281 1 97.69 174 LEU A N 1
ATOM 1299 C CA . LEU A 1 174 ? 9.594 -21.953 -12.797 1 97.69 174 LEU A CA 1
ATOM 1300 C C . LEU A 1 174 ? 9.336 -21.438 -14.203 1 97.69 174 LEU A C 1
ATOM 1302 O O . LEU A 1 174 ? 9.461 -20.234 -14.461 1 97.69 174 LEU A O 1
ATOM 1306 N N . ASP A 1 175 ? 9.133 -22.328 -15.164 1 98 175 ASP A N 1
ATOM 1307 C CA . ASP A 1 175 ? 8.625 -21.922 -16.469 1 98 175 ASP A CA 1
ATOM 1308 C C . ASP A 1 175 ? 7.141 -21.562 -16.391 1 98 175 ASP A C 1
ATOM 1310 O O . ASP A 1 175 ? 6.293 -22.438 -16.188 1 98 175 ASP A O 1
ATOM 1314 N N . THR A 1 176 ? 6.801 -20.312 -16.578 1 98.5 176 THR A N 1
ATOM 1315 C CA . THR A 1 176 ? 5.461 -19.812 -16.297 1 98.5 176 THR A CA 1
ATOM 1316 C C . THR A 1 176 ? 4.641 -19.734 -17.594 1 98.5 176 THR A C 1
ATOM 1318 O O . THR A 1 176 ? 3.57 -19.109 -17.609 1 98.5 176 THR A O 1
ATOM 1321 N N . SER A 1 177 ? 5.082 -20.312 -18.656 1 97.69 177 SER A N 1
ATOM 1322 C CA . SER A 1 177 ? 4.504 -20.078 -19.969 1 97.69 177 SER A CA 1
ATOM 1323 C C . SER A 1 177 ? 3.148 -20.766 -20.109 1 97.69 177 SER A C 1
ATOM 1325 O O . SER A 1 177 ? 2.311 -20.328 -20.906 1 97.69 177 SER A O 1
ATOM 1327 N N . ASP A 1 178 ? 2.932 -21.844 -19.406 1 98.5 178 ASP A N 1
ATOM 1328 C CA . ASP A 1 178 ? 1.704 -22.625 -19.547 1 98.5 178 ASP A CA 1
ATOM 1329 C C . ASP A 1 178 ? 1.4 -23.422 -18.281 1 98.5 178 A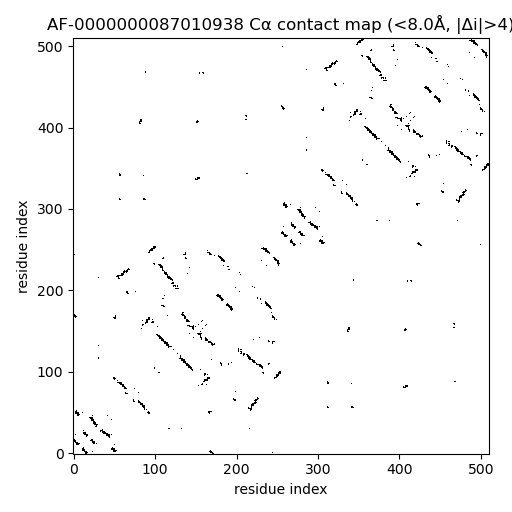SP A C 1
ATOM 1331 O O . ASP A 1 178 ? 1.269 -24.656 -18.328 1 98.5 178 ASP A O 1
ATOM 1335 N N . LEU A 1 179 ? 1.181 -22.719 -17.203 1 98.81 179 LEU A N 1
ATOM 1336 C CA . LEU A 1 179 ? 0.854 -23.312 -15.906 1 98.81 179 LEU A CA 1
ATOM 1337 C C . LEU A 1 179 ? -0.654 -23.328 -15.688 1 98.81 179 LEU A C 1
ATOM 1339 O O . LEU A 1 179 ? -1.336 -22.344 -15.938 1 98.81 179 LEU A O 1
ATOM 1343 N N . THR A 1 180 ? -1.128 -24.438 -15.227 1 98.88 180 THR A N 1
ATOM 1344 C CA . THR A 1 180 ? -2.521 -24.516 -14.805 1 98.88 180 THR A CA 1
ATOM 1345 C C . THR A 1 180 ? -2.756 -23.656 -13.57 1 98.88 180 THR A C 1
ATOM 1347 O O . THR A 1 180 ? -1.953 -23.656 -12.633 1 98.88 180 THR A O 1
ATOM 1350 N N . ILE A 1 181 ? -3.807 -22.828 -13.562 1 98.88 181 ILE A N 1
ATOM 1351 C CA . ILE A 1 181 ? -4.32 -22.109 -12.406 1 98.88 181 ILE A CA 1
ATOM 1352 C C . ILE A 1 181 ? -5.746 -22.562 -12.102 1 98.88 181 ILE A C 1
ATOM 1354 O O . ILE A 1 181 ? -6.605 -22.562 -12.984 1 98.88 181 ILE A O 1
ATOM 1358 N N . ARG A 1 182 ? -5.996 -22.922 -10.867 1 98.81 182 ARG A N 1
ATOM 1359 C CA . ARG A 1 182 ? -7.309 -23.453 -10.5 1 98.81 182 ARG A CA 1
ATOM 1360 C C . ARG A 1 182 ? -7.773 -22.891 -9.164 1 98.81 182 ARG A C 1
ATOM 1362 O O . ARG A 1 182 ? -6.965 -22.656 -8.266 1 98.81 182 ARG A O 1
ATOM 1369 N N . LEU A 1 183 ? -9.055 -22.672 -9.062 1 98.88 183 LEU A N 1
ATOM 1370 C CA . LEU A 1 183 ? -9.727 -22.328 -7.812 1 98.88 183 LEU A CA 1
ATOM 1371 C C . LEU A 1 183 ? -10.758 -23.375 -7.441 1 98.88 183 LEU A C 1
ATOM 1373 O O . LEU A 1 183 ? -11.578 -23.781 -8.281 1 98.88 183 LEU A O 1
ATOM 1377 N N . THR A 1 184 ? -10.68 -23.875 -6.27 1 98.88 184 THR A N 1
ATOM 1378 C CA . THR A 1 184 ? -11.648 -24.812 -5.715 1 98.88 184 THR A CA 1
ATOM 1379 C C . THR A 1 184 ? -12.344 -24.219 -4.492 1 98.88 184 THR A C 1
ATOM 1381 O O . THR A 1 184 ? -11.688 -23.656 -3.611 1 98.88 184 THR A O 1
ATOM 1384 N N . ILE A 1 185 ? -13.617 -24.266 -4.461 1 98.88 185 ILE A N 1
ATOM 1385 C CA . ILE A 1 185 ? -14.398 -23.828 -3.312 1 98.88 185 ILE A CA 1
ATOM 1386 C C . ILE A 1 185 ? -15.273 -24.984 -2.816 1 98.88 185 ILE A C 1
ATOM 1388 O O . ILE A 1 185 ? -16.062 -25.547 -3.576 1 98.88 185 ILE A O 1
ATOM 1392 N N . ASN A 1 186 ? -15.109 -25.359 -1.596 1 98.62 186 ASN A N 1
ATOM 1393 C CA . ASN A 1 186 ? -15.828 -26.469 -0.974 1 98.62 186 ASN A CA 1
ATOM 1394 C C . ASN A 1 186 ? -15.703 -27.75 -1.801 1 98.62 186 ASN A C 1
ATOM 1396 O O . ASN A 1 186 ? -16.703 -28.438 -2.029 1 98.62 186 ASN A O 1
ATOM 1400 N N . GLY A 1 187 ? -14.594 -27.906 -2.336 1 98.44 187 GLY A N 1
ATOM 1401 C CA . GLY A 1 187 ? -14.289 -29.156 -3.01 1 98.44 187 GLY A CA 1
ATOM 1402 C C . GLY A 1 187 ? -14.633 -29.141 -4.484 1 98.44 187 GLY A C 1
ATOM 1403 O O . GLY A 1 187 ? -14.32 -30.078 -5.215 1 98.44 187 GLY A O 1
ATOM 1404 N N . GLU A 1 188 ? -15.234 -28.078 -4.945 1 98.62 188 GLU A N 1
ATOM 1405 C CA . GLU A 1 188 ? -15.633 -27.969 -6.348 1 98.62 188 GLU A CA 1
ATOM 1406 C C . GLU A 1 188 ? -14.711 -27.016 -7.109 1 98.62 188 GLU A C 1
ATOM 1408 O O . GLU A 1 188 ? -14.477 -25.891 -6.672 1 98.62 188 GLU A O 1
ATOM 1413 N N . VAL A 1 189 ? -14.195 -27.5 -8.234 1 98.62 189 VAL A N 1
ATOM 1414 C CA . VAL A 1 189 ? -13.414 -26.625 -9.102 1 98.62 189 VAL A CA 1
ATOM 1415 C C . VAL A 1 189 ? -14.328 -25.578 -9.727 1 98.62 189 VAL A C 1
ATOM 1417 O O . VAL A 1 189 ? -15.273 -25.906 -10.438 1 98.62 189 VAL A O 1
ATOM 1420 N N . VAL A 1 190 ? -14.016 -24.344 -9.445 1 98.25 190 VAL A N 1
ATOM 1421 C CA . VAL A 1 190 ? -14.898 -23.281 -9.891 1 98.25 190 VAL A CA 1
ATOM 1422 C C . VAL A 1 190 ? -14.148 -22.359 -10.852 1 98.25 190 VAL A C 1
ATOM 1424 O O . VAL A 1 190 ? -14.758 -21.5 -11.508 1 98.25 190 VAL A O 1
ATOM 1427 N N . GLN A 1 191 ? -12.859 -22.359 -10.906 1 97.19 191 GLN A N 1
ATOM 1428 C CA . GLN A 1 191 ? -11.984 -21.734 -11.883 1 97.19 191 GLN A CA 1
ATOM 1429 C C . GLN A 1 191 ? -10.922 -22.703 -12.383 1 97.19 191 GLN A C 1
ATOM 1431 O O . GLN A 1 191 ? -10.359 -23.469 -11.609 1 97.19 191 GLN A O 1
ATOM 1436 N N . ASP A 1 192 ? -10.703 -22.703 -13.688 1 97.81 192 ASP A N 1
ATOM 1437 C CA . ASP A 1 192 ? -9.695 -23.547 -14.32 1 97.81 192 ASP A CA 1
ATOM 1438 C C . ASP A 1 192 ? -9.156 -22.906 -15.594 1 97.81 192 ASP A C 1
ATOM 1440 O O . ASP A 1 192 ? -9.906 -22.672 -16.547 1 97.81 192 ASP A O 1
ATOM 1444 N N . GLY A 1 193 ? -7.906 -22.516 -15.578 1 98.06 193 GLY A N 1
ATOM 1445 C CA . GLY A 1 193 ? -7.27 -21.875 -16.719 1 98.06 193 GLY A CA 1
ATOM 1446 C C . GLY A 1 193 ? -5.762 -22.047 -16.734 1 98.06 193 GLY A C 1
ATOM 1447 O O . GLY A 1 193 ? -5.227 -22.953 -16.094 1 98.06 193 GLY A O 1
ATOM 1448 N N . SER A 1 194 ? -5.109 -21.25 -17.578 1 98.56 194 SER A N 1
ATOM 1449 C CA . SER A 1 194 ? -3.666 -21.391 -17.75 1 98.56 194 SER A CA 1
ATOM 1450 C C . SER A 1 194 ? -2.998 -20.031 -17.891 1 98.56 194 SER A C 1
ATOM 1452 O O . SER A 1 194 ? -3.604 -19.078 -18.391 1 98.56 194 SER A O 1
ATOM 1454 N N . THR A 1 195 ? -1.751 -19.953 -17.516 1 98.62 195 THR A N 1
ATOM 1455 C CA . THR A 1 195 ? -0.967 -18.734 -17.703 1 98.62 195 THR A CA 1
ATOM 1456 C C . THR A 1 195 ? -0.74 -18.453 -19.188 1 98.62 195 THR A C 1
ATOM 1458 O O . THR A 1 195 ? -0.338 -17.359 -19.562 1 98.62 195 THR A O 1
ATOM 1461 N N . SER A 1 196 ? -0.952 -19.406 -20.047 1 98.44 196 SER A N 1
ATOM 1462 C CA . SER A 1 196 ? -0.807 -19.172 -21.469 1 98.44 196 SER A CA 1
ATOM 1463 C C . SER A 1 196 ? -1.859 -18.188 -21.984 1 98.44 196 SER A C 1
ATOM 1465 O O . SER A 1 196 ? -1.743 -17.672 -23.094 1 98.44 196 SER A O 1
ATOM 1467 N N . ALA A 1 197 ? -2.873 -17.969 -21.188 1 98.12 197 ALA A N 1
ATOM 1468 C CA . ALA A 1 197 ? -3.941 -17.047 -21.578 1 98.12 197 ALA A CA 1
ATOM 1469 C C . ALA A 1 197 ? -3.582 -15.609 -21.234 1 98.12 197 ALA A C 1
ATOM 1471 O O . ALA A 1 197 ? -4.332 -14.68 -21.531 1 98.12 197 ALA A O 1
ATOM 1472 N N . MET A 1 198 ? -2.484 -15.344 -20.594 1 97.88 198 MET A N 1
ATOM 1473 C CA . MET A 1 198 ? -2.078 -13.984 -20.234 1 97.88 198 MET A CA 1
ATOM 1474 C C . MET A 1 198 ? -1.865 -13.148 -21.5 1 97.88 198 MET A C 1
ATOM 1476 O O . MET A 1 198 ? -1.212 -13.594 -22.438 1 97.88 198 MET A O 1
ATOM 1480 N N . ALA A 1 199 ? -2.377 -12.008 -21.531 1 97.5 199 ALA A N 1
ATOM 1481 C CA . ALA A 1 199 ? -2.258 -11.102 -22.672 1 97.5 199 ALA A CA 1
ATOM 1482 C C . ALA A 1 199 ? -0.922 -10.367 -22.641 1 97.5 199 ALA A C 1
ATOM 1484 O O . ALA A 1 199 ? -0.529 -9.75 -23.641 1 97.5 199 ALA A O 1
ATOM 1485 N N . TYR A 1 200 ? -0.242 -10.398 -21.531 1 96.75 200 TYR A N 1
ATOM 1486 C CA . TYR A 1 200 ? 1.069 -9.805 -21.297 1 96.75 200 TYR A CA 1
ATOM 1487 C C . TYR A 1 200 ? 2.076 -10.852 -20.844 1 96.75 200 TYR A C 1
ATOM 1489 O O . TYR A 1 200 ? 1.729 -11.773 -20.094 1 96.75 200 TYR A O 1
ATOM 1497 N N . THR A 1 201 ? 3.279 -10.664 -21.344 1 96.25 201 THR A N 1
ATOM 1498 C CA . THR A 1 201 ? 4.324 -11.523 -20.797 1 96.25 201 THR A CA 1
ATOM 1499 C C . THR A 1 201 ? 4.734 -11.047 -19.406 1 96.25 201 THR A C 1
ATOM 1501 O O . THR A 1 201 ? 4.504 -9.891 -19.047 1 96.25 201 THR A O 1
ATOM 1504 N N . ILE A 1 202 ? 5.293 -11.938 -18.656 1 98.19 202 ILE A N 1
ATOM 1505 C CA . ILE A 1 202 ? 5.785 -11.602 -17.328 1 98.19 202 ILE A CA 1
ATOM 1506 C C . ILE A 1 202 ? 6.801 -10.469 -17.422 1 98.19 202 ILE A C 1
ATOM 1508 O O . ILE A 1 202 ? 6.746 -9.508 -16.656 1 98.19 202 ILE A O 1
ATOM 1512 N N . PRO A 1 203 ? 7.746 -10.492 -18.391 1 98.44 203 PRO A N 1
ATOM 1513 C CA . PRO A 1 203 ? 8.656 -9.352 -18.547 1 98.44 203 PRO A CA 1
ATOM 1514 C C . PRO A 1 203 ? 7.922 -8.039 -18.781 1 98.44 203 PRO A C 1
ATOM 1516 O O . PRO A 1 203 ? 8.289 -7.008 -18.219 1 98.44 203 PRO A O 1
ATOM 1519 N N . GLN A 1 204 ? 6.863 -8.055 -19.625 1 97.94 204 GLN A N 1
ATOM 1520 C CA . GLN A 1 204 ? 6.086 -6.852 -19.875 1 97.94 204 GLN A CA 1
ATOM 1521 C C . GLN A 1 204 ? 5.422 -6.344 -18.594 1 97.94 204 GLN A C 1
ATOM 1523 O O . GLN A 1 204 ? 5.422 -5.145 -18.328 1 97.94 204 GLN A O 1
ATOM 1528 N N . ILE A 1 205 ? 4.918 -7.258 -17.797 1 98.5 205 ILE A N 1
ATOM 1529 C CA . ILE A 1 205 ? 4.207 -6.922 -16.562 1 98.5 205 ILE A CA 1
ATOM 1530 C C . ILE A 1 205 ? 5.168 -6.262 -15.578 1 98.5 205 ILE A C 1
ATOM 1532 O O . ILE A 1 205 ? 4.895 -5.176 -15.062 1 98.5 205 ILE A O 1
ATOM 1536 N N . VAL A 1 206 ? 6.262 -6.91 -15.352 1 98.88 206 VAL A N 1
ATOM 1537 C CA . VAL A 1 206 ? 7.207 -6.414 -14.359 1 98.88 206 VAL A CA 1
ATOM 1538 C C . VAL A 1 206 ? 7.793 -5.082 -14.82 1 98.88 206 VAL A C 1
ATOM 1540 O O . VAL A 1 206 ? 7.941 -4.152 -14.023 1 98.88 206 VAL A O 1
ATOM 1543 N N . SER A 1 207 ? 8.133 -5.023 -16.078 1 98.75 207 SER A N 1
ATOM 1544 C CA . SER A 1 207 ? 8.641 -3.77 -16.625 1 98.75 207 SER A CA 1
ATOM 1545 C C . SER A 1 207 ? 7.629 -2.643 -16.453 1 98.75 207 SER A C 1
ATOM 1547 O O . SER A 1 207 ? 7.98 -1.553 -15.992 1 98.75 207 SER A O 1
ATOM 1549 N N . TYR A 1 208 ? 6.422 -2.924 -16.75 1 98.38 208 TYR A N 1
ATOM 1550 C CA . TYR A 1 208 ? 5.348 -1.945 -16.625 1 98.38 208 TYR A CA 1
ATOM 1551 C C . TYR A 1 208 ? 5.188 -1.509 -15.172 1 98.38 208 TYR A C 1
ATOM 1553 O O . TYR A 1 208 ? 5.223 -0.313 -14.867 1 98.38 208 TYR A O 1
ATOM 1561 N N . VAL A 1 209 ? 5.07 -2.447 -14.281 1 98.81 209 VAL A N 1
ATOM 1562 C CA . VAL A 1 209 ? 4.82 -2.133 -12.875 1 98.81 209 VAL A CA 1
ATOM 1563 C C . VAL A 1 209 ? 5.992 -1.34 -12.305 1 98.81 209 VAL A C 1
ATOM 1565 O O . VAL A 1 209 ? 5.793 -0.373 -11.562 1 98.81 209 VAL A O 1
ATOM 1568 N N . SER A 1 210 ? 7.219 -1.697 -12.672 1 98.81 210 SER A N 1
ATOM 1569 C CA . SER A 1 210 ? 8.406 -1.007 -12.18 1 98.81 210 SER A CA 1
ATOM 1570 C C . SER A 1 210 ? 8.508 0.403 -12.758 1 98.81 210 SER A C 1
ATOM 1572 O O . SER A 1 210 ? 9.25 1.239 -12.234 1 98.81 210 SER A O 1
ATOM 1574 N N . SER A 1 211 ? 7.832 0.658 -13.883 1 98.25 211 SER A N 1
ATOM 1575 C CA . SER A 1 211 ? 7.801 2.014 -14.422 1 98.25 211 SER A CA 1
ATOM 1576 C C . SER A 1 211 ? 6.867 2.91 -13.617 1 98.25 211 SER A C 1
ATOM 1578 O O . SER A 1 211 ? 6.984 4.137 -13.664 1 98.25 211 SER A O 1
ATOM 1580 N N . CYS A 1 212 ? 5.93 2.314 -12.891 1 98.25 212 CYS A N 1
ATOM 1581 C CA . CYS A 1 212 ? 4.961 3.059 -12.094 1 98.25 212 CYS A CA 1
ATOM 1582 C C . CYS A 1 212 ? 5.488 3.305 -10.688 1 98.25 212 CYS A C 1
ATOM 1584 O O . CYS A 1 212 ? 5.309 4.391 -10.133 1 98.25 212 CYS A O 1
ATOM 1586 N N . PHE A 1 213 ? 6.133 2.283 -10.148 1 98.69 213 PHE A N 1
ATOM 1587 C CA . PHE A 1 213 ? 6.52 2.277 -8.742 1 98.69 213 PHE A CA 1
ATOM 1588 C C . PHE A 1 213 ? 7.945 1.76 -8.57 1 98.69 213 PHE A C 1
ATOM 1590 O O . PHE A 1 213 ? 8.352 0.823 -9.266 1 98.69 213 PHE A O 1
ATOM 1597 N N . THR A 1 214 ? 8.68 2.303 -7.566 1 98.81 214 THR A N 1
ATOM 1598 C CA . THR A 1 214 ? 9.82 1.562 -7.043 1 98.81 214 THR A CA 1
ATOM 1599 C C . THR A 1 214 ? 9.359 0.276 -6.359 1 98.81 214 THR A C 1
ATOM 1601 O O . THR A 1 214 ? 8.414 0.289 -5.574 1 98.81 214 THR A O 1
ATOM 1604 N N . LEU A 1 215 ? 10 -0.794 -6.727 1 98.88 215 LEU A N 1
ATOM 1605 C CA . LEU A 1 215 ? 9.695 -2.078 -6.109 1 98.88 215 LEU A CA 1
ATOM 1606 C C . LEU A 1 215 ? 10.789 -2.482 -5.125 1 98.88 215 LEU A C 1
ATOM 1608 O O . LEU A 1 215 ? 11.977 -2.293 -5.402 1 98.88 215 LEU A O 1
ATOM 1612 N N . LEU A 1 216 ? 10.383 -2.916 -3.982 1 98.44 216 LEU A N 1
ATOM 1613 C CA . LEU A 1 216 ? 11.305 -3.344 -2.932 1 98.44 216 LEU A CA 1
ATOM 1614 C C . LEU A 1 216 ? 11.383 -4.867 -2.867 1 98.44 216 LEU A C 1
ATOM 1616 O O . LEU A 1 216 ? 10.484 -5.559 -3.342 1 98.44 216 LEU A O 1
ATOM 1620 N N . PRO A 1 217 ? 12.531 -5.414 -2.303 1 97.69 217 PRO A N 1
ATOM 1621 C CA . PRO A 1 217 ? 12.586 -6.867 -2.123 1 97.69 217 PRO A CA 1
ATOM 1622 C C . PRO A 1 217 ? 11.398 -7.41 -1.337 1 97.69 217 PRO A C 1
ATOM 1624 O O . PRO A 1 217 ? 11.078 -6.895 -0.264 1 97.69 217 PRO A O 1
ATOM 1627 N N . GLY A 1 218 ? 10.742 -8.398 -1.936 1 98 218 GLY A N 1
ATOM 1628 C CA . GLY A 1 218 ? 9.602 -9.016 -1.269 1 98 218 GLY A CA 1
ATOM 1629 C C . GLY A 1 218 ? 8.266 -8.484 -1.755 1 98 218 GLY A C 1
ATOM 1630 O O . GLY A 1 218 ? 7.227 -9.094 -1.497 1 98 218 GLY A O 1
ATOM 1631 N N . ASP A 1 219 ? 8.273 -7.316 -2.469 1 98.81 219 ASP A N 1
ATOM 1632 C CA . ASP A 1 219 ? 7.023 -6.852 -3.057 1 98.81 219 ASP A CA 1
ATOM 1633 C C . ASP A 1 219 ? 6.414 -7.918 -3.967 1 98.81 219 ASP A C 1
ATOM 1635 O O . ASP A 1 219 ? 7.125 -8.789 -4.469 1 98.81 219 ASP A O 1
ATOM 1639 N N . ILE A 1 220 ? 5.105 -7.844 -4.133 1 98.94 220 ILE A N 1
ATOM 1640 C CA . ILE A 1 220 ? 4.363 -8.867 -4.863 1 98.94 220 ILE A CA 1
ATOM 1641 C C . ILE A 1 220 ? 3.602 -8.219 -6.016 1 98.94 220 ILE A C 1
ATOM 1643 O O . ILE A 1 220 ? 3.01 -7.148 -5.855 1 98.94 220 ILE A O 1
ATOM 1647 N N . ILE A 1 221 ? 3.633 -8.836 -7.164 1 98.94 221 ILE A N 1
ATOM 1648 C CA . ILE A 1 221 ? 2.777 -8.469 -8.289 1 98.94 221 ILE A CA 1
ATOM 1649 C C . ILE A 1 221 ? 1.795 -9.602 -8.578 1 98.94 221 ILE A C 1
ATOM 1651 O O . ILE A 1 221 ? 2.203 -10.734 -8.844 1 98.94 221 ILE A O 1
ATOM 1655 N N . LEU A 1 222 ? 0.523 -9.32 -8.461 1 98.94 222 LEU A N 1
ATOM 1656 C CA . LEU A 1 222 ? -0.52 -10.242 -8.891 1 98.94 222 LEU A CA 1
ATOM 1657 C C . LEU A 1 222 ? -0.779 -10.117 -10.383 1 98.94 222 LEU A C 1
ATOM 1659 O O . LEU A 1 222 ? -1.062 -9.023 -10.883 1 98.94 222 LEU A O 1
ATOM 1663 N N . THR A 1 223 ? -0.771 -11.18 -11.102 1 98.75 223 THR A N 1
ATOM 1664 C CA . THR A 1 223 ? -0.738 -11.102 -12.555 1 98.75 223 THR A CA 1
ATOM 1665 C C . THR A 1 223 ? -2.152 -11.031 -13.125 1 98.75 223 THR A C 1
ATOM 1667 O O . THR A 1 223 ? -2.336 -10.758 -14.312 1 98.75 223 THR A O 1
ATOM 1670 N N . GLY A 1 224 ? -3.156 -11.258 -12.305 1 98 224 GLY A N 1
ATOM 1671 C CA . GLY A 1 224 ? -4.527 -11.297 -12.789 1 98 224 GLY A CA 1
ATOM 1672 C C . GLY A 1 224 ? -5.125 -12.695 -12.758 1 98 224 GLY A C 1
ATOM 1673 O O . GLY A 1 224 ? -4.465 -13.648 -12.359 1 98 224 GLY A O 1
ATOM 1674 N N . ALA A 1 225 ? -6.375 -12.805 -13.164 1 97.12 225 ALA A N 1
ATOM 1675 C CA . ALA A 1 225 ? -7.109 -14.062 -13.039 1 97.12 225 ALA A CA 1
ATOM 1676 C C . ALA A 1 225 ? -7.492 -14.617 -14.406 1 97.12 225 ALA A C 1
ATOM 1678 O O . ALA A 1 225 ? -7.75 -13.852 -15.344 1 97.12 225 ALA A O 1
ATOM 1679 N N . VAL A 1 226 ? -7.602 -15.914 -14.477 1 97.25 226 VAL A N 1
ATOM 1680 C CA . VAL A 1 226 ? -7.91 -16.609 -15.719 1 97.25 226 VAL A CA 1
ATOM 1681 C C . VAL A 1 226 ? -9.414 -16.609 -15.961 1 97.25 226 VAL A C 1
ATOM 1683 O O . VAL A 1 226 ? -9.883 -16.969 -17.047 1 97.25 226 VAL A O 1
ATOM 1686 N N . ALA A 1 227 ? -10.188 -16.188 -14.977 1 96.12 227 ALA A N 1
ATOM 1687 C CA . ALA A 1 227 ? -11.648 -16.141 -15.023 1 96.12 227 ALA A CA 1
ATOM 1688 C C . ALA A 1 227 ? -12.188 -15.094 -14.055 1 96.12 227 ALA A C 1
ATOM 1690 O O . ALA A 1 227 ? -11.453 -14.594 -13.195 1 96.12 227 ALA A O 1
ATOM 1691 N N . PRO A 1 228 ? -13.5 -14.711 -14.242 1 95.5 228 PRO A N 1
ATOM 1692 C CA . PRO A 1 228 ? -14.086 -13.773 -13.281 1 95.5 228 PRO A CA 1
ATOM 1693 C C . PRO A 1 228 ? -14.094 -14.32 -11.859 1 95.5 228 PRO A C 1
ATOM 1695 O O . PRO A 1 228 ? -14.117 -15.539 -11.656 1 95.5 228 PRO A O 1
ATOM 1698 N N . GLY A 1 229 ? -14.078 -13.406 -10.891 1 97.19 229 GLY A N 1
ATOM 1699 C CA . GLY A 1 229 ? -14.125 -13.773 -9.484 1 97.19 229 GLY A CA 1
ATOM 1700 C C . GLY A 1 229 ? -15.328 -14.633 -9.133 1 97.19 229 GLY A C 1
ATOM 1701 O O . GLY A 1 229 ? -16.422 -14.422 -9.656 1 97.19 229 GLY A O 1
ATOM 1702 N N . ILE A 1 230 ? -15.117 -15.547 -8.242 1 98.38 230 ILE A N 1
ATOM 1703 C CA . ILE A 1 230 ? -16.156 -16.484 -7.836 1 98.38 230 ILE A CA 1
ATOM 1704 C C . ILE A 1 230 ? -16.562 -16.219 -6.391 1 98.38 230 ILE A C 1
ATOM 1706 O O . ILE A 1 230 ? -15.703 -16.094 -5.508 1 98.38 230 ILE A O 1
ATOM 1710 N N . PRO A 1 231 ? -17.891 -16.172 -6.176 1 98.56 231 PRO A N 1
ATOM 1711 C CA . PRO A 1 231 ? -18.359 -15.906 -4.809 1 98.56 231 PRO A CA 1
ATOM 1712 C C . PRO A 1 231 ? -17.984 -17.031 -3.84 1 98.56 231 PRO A C 1
ATOM 1714 O O . PRO A 1 231 ? -18.031 -18.203 -4.211 1 98.56 231 PRO A O 1
ATOM 1717 N N . GLY A 1 232 ? -17.516 -16.688 -2.699 1 98.69 232 GLY A N 1
ATOM 1718 C CA . GLY A 1 232 ? -17.234 -17.547 -1.564 1 98.69 232 GLY A CA 1
ATOM 1719 C C . GLY A 1 232 ? -17.172 -16.812 -0.245 1 98.69 232 GLY A C 1
ATOM 1720 O O . GLY A 1 232 ? -16.172 -16.172 0.069 1 98.69 232 GLY A O 1
ATOM 1721 N N . GLY A 1 233 ? -18.234 -16.875 0.537 1 98.44 233 GLY A N 1
ATOM 1722 C CA . GLY A 1 233 ? -18.312 -16.156 1.802 1 98.44 233 GLY A CA 1
ATOM 1723 C C . GLY A 1 233 ? -18.047 -17.047 3.004 1 98.44 233 GLY A C 1
ATOM 1724 O O . GLY A 1 233 ? -17.516 -18.156 2.859 1 98.44 233 GLY A O 1
ATOM 1725 N N . PRO A 1 234 ? -18.375 -16.516 4.254 1 98.69 234 PRO A N 1
ATOM 1726 C CA . PRO A 1 234 ? -18.109 -17.266 5.488 1 98.69 234 PRO A CA 1
ATOM 1727 C C . PRO A 1 234 ? -18.656 -18.688 5.438 1 98.69 234 PRO A C 1
ATOM 1729 O O . PRO A 1 234 ? -19.781 -18.906 5.02 1 98.69 234 PRO A O 1
ATOM 1732 N N . GLY A 1 235 ? -17.797 -19.625 5.852 1 98.69 235 GLY A N 1
ATOM 1733 C CA . GLY A 1 235 ? -18.125 -21.031 5.805 1 98.69 235 GLY A CA 1
ATOM 1734 C C . GLY A 1 235 ? -17.484 -21.766 4.637 1 98.69 235 GLY A C 1
ATOM 1735 O O . GLY A 1 235 ? -17.391 -22.984 4.637 1 98.69 235 GLY A O 1
ATOM 1736 N N . ALA A 1 236 ? -17.031 -21.031 3.664 1 98.81 236 ALA A N 1
ATOM 1737 C CA . ALA A 1 236 ? -16.406 -21.625 2.488 1 98.81 236 ALA A CA 1
ATOM 1738 C C . ALA A 1 236 ? -14.977 -22.078 2.787 1 98.81 236 ALA A C 1
ATOM 1740 O O . ALA A 1 236 ? -14.297 -21.469 3.623 1 98.81 236 ALA A O 1
ATOM 1741 N N . GLU A 1 237 ? -14.57 -23.109 2.174 1 98.81 237 GLU A N 1
ATOM 1742 C CA . GLU A 1 237 ? -13.172 -23.516 2.064 1 98.81 237 GLU A CA 1
ATOM 1743 C C . GLU A 1 237 ? -12.617 -23.234 0.669 1 98.81 237 GLU A C 1
ATOM 1745 O O . GLU A 1 237 ? -13.102 -23.797 -0.318 1 98.81 237 GLU A O 1
ATOM 1750 N N . VAL A 1 238 ? -11.57 -22.422 0.647 1 98.94 238 VAL A N 1
ATOM 1751 C CA . VAL A 1 238 ? -11.07 -21.969 -0.645 1 98.94 238 VAL A CA 1
ATOM 1752 C C . VAL A 1 238 ? -9.664 -22.516 -0.878 1 98.94 238 VAL A C 1
ATOM 1754 O O . VAL A 1 238 ? -8.812 -22.453 0.008 1 98.94 238 VAL A O 1
ATOM 1757 N N . GLU A 1 239 ? -9.43 -23.078 -2.035 1 98.94 239 GLU A N 1
ATOM 1758 C CA . GLU A 1 239 ? -8.117 -23.562 -2.455 1 98.94 239 GLU A CA 1
ATOM 1759 C C . GLU A 1 239 ? -7.703 -22.938 -3.785 1 98.94 239 GLU A C 1
ATOM 1761 O O . GLU A 1 239 ? -8.414 -23.062 -4.781 1 98.94 239 GLU A O 1
ATOM 1766 N N . ALA A 1 240 ? -6.652 -22.266 -3.795 1 98.94 240 ALA A N 1
ATOM 1767 C CA . ALA A 1 240 ? -6.016 -21.75 -5.008 1 98.94 240 ALA A CA 1
ATOM 1768 C C . ALA A 1 240 ? -4.809 -22.609 -5.391 1 98.94 240 ALA A C 1
ATOM 1770 O O . ALA A 1 240 ? -3.979 -22.938 -4.539 1 98.94 240 ALA A O 1
ATOM 1771 N N . TYR A 1 241 ? -4.738 -22.922 -6.656 1 98.94 241 TYR A N 1
ATOM 1772 C CA . TYR A 1 241 ? -3.699 -23.828 -7.129 1 98.94 241 TYR A CA 1
ATOM 1773 C C . TYR A 1 241 ? -2.996 -23.266 -8.359 1 98.94 241 TYR A C 1
ATOM 1775 O O . TYR A 1 241 ? -3.643 -22.719 -9.25 1 98.94 241 TYR A O 1
ATOM 1783 N N . VAL A 1 242 ? -1.715 -23.328 -8.367 1 98.94 242 VAL A N 1
ATOM 1784 C CA . VAL A 1 242 ? -0.913 -23.078 -9.562 1 98.94 242 VAL A CA 1
ATOM 1785 C C . VAL A 1 242 ? 0.043 -24.25 -9.797 1 98.94 242 VAL A C 1
ATOM 1787 O O . VAL A 1 242 ? 0.756 -24.672 -8.891 1 98.94 242 VAL A O 1
ATOM 1790 N N . GLU A 1 243 ? 0.037 -24.734 -11.016 1 98.88 243 GLU A N 1
ATOM 1791 C CA . GLU A 1 243 ? 0.908 -25.828 -11.406 1 98.88 243 GLU A CA 1
ATOM 1792 C C . GLU A 1 243 ? 2.371 -25.516 -11.117 1 98.88 243 GLU A C 1
ATOM 1794 O O . GLU A 1 243 ? 2.84 -24.406 -11.414 1 98.88 243 GLU A O 1
ATOM 1799 N N . GLY A 1 244 ? 3.059 -26.469 -10.531 1 98.44 244 GLY A N 1
ATOM 1800 C CA . GLY A 1 244 ? 4.473 -26.297 -10.242 1 98.44 244 GLY A CA 1
ATOM 1801 C C . GLY A 1 244 ? 4.723 -25.656 -8.883 1 98.44 244 GLY A C 1
ATOM 1802 O O . GLY A 1 244 ? 5.844 -25.719 -8.367 1 98.44 244 GLY A O 1
ATOM 1803 N N . ILE A 1 245 ? 3.703 -25.094 -8.258 1 98.69 245 ILE A N 1
ATOM 1804 C CA . ILE A 1 245 ? 3.879 -24.422 -6.973 1 98.69 245 ILE A CA 1
ATOM 1805 C C . ILE A 1 245 ? 3.131 -25.188 -5.883 1 98.69 245 ILE A C 1
ATOM 1807 O O . ILE A 1 245 ? 3.736 -25.656 -4.91 1 98.69 245 ILE A O 1
ATOM 1811 N N . GLY A 1 246 ? 1.858 -25.328 -6.055 1 98.44 246 GLY A N 1
ATOM 1812 C CA . GLY A 1 246 ? 1.087 -26.094 -5.078 1 98.44 246 GLY A CA 1
ATOM 1813 C C . GLY A 1 246 ? -0.27 -25.484 -4.789 1 98.44 246 GLY A C 1
ATOM 1814 O O . GLY A 1 246 ? -0.818 -24.75 -5.617 1 98.44 246 GLY A O 1
ATOM 1815 N N . THR A 1 247 ? -0.848 -25.938 -3.725 1 98.75 247 THR A N 1
ATOM 1816 C CA . THR A 1 247 ? -2.191 -25.516 -3.336 1 98.75 247 THR A CA 1
ATOM 1817 C C . THR A 1 247 ? -2.146 -24.641 -2.086 1 98.75 247 THR A C 1
ATOM 1819 O O . THR A 1 247 ? -1.489 -24.984 -1.103 1 98.75 247 THR A O 1
ATOM 1822 N N . LEU A 1 248 ? -2.723 -23.516 -2.139 1 98.94 248 LEU A N 1
ATOM 1823 C CA . LEU A 1 248 ? -2.951 -22.594 -1.029 1 98.94 248 LEU A CA 1
ATOM 1824 C C . LEU A 1 248 ? -4.375 -22.734 -0.499 1 98.94 248 LEU A C 1
ATOM 1826 O O . LEU A 1 248 ? -5.34 -22.547 -1.243 1 98.94 248 LEU A O 1
ATOM 1830 N N . ARG A 1 249 ? -4.52 -23.094 0.697 1 98.81 249 ARG A N 1
ATOM 1831 C CA . ARG A 1 249 ? -5.828 -23.312 1.3 1 98.81 249 ARG A CA 1
ATOM 1832 C C . ARG A 1 249 ? -6.117 -22.266 2.375 1 98.81 249 ARG A C 1
ATOM 1834 O O . ARG A 1 249 ? -5.273 -22 3.234 1 98.81 249 ARG A O 1
ATOM 1841 N N . ASN A 1 250 ? -7.297 -21.672 2.361 1 98.94 250 ASN A N 1
ATOM 1842 C CA . ASN A 1 250 ? -7.762 -20.75 3.393 1 98.94 250 ASN A CA 1
ATOM 1843 C C . ASN A 1 250 ? -9.266 -20.891 3.635 1 98.94 250 ASN A C 1
ATOM 1845 O O . ASN A 1 250 ? -10.062 -20.797 2.699 1 98.94 250 ASN A O 1
ATOM 1849 N N . PRO A 1 251 ? -9.688 -21.047 4.855 1 98.94 251 PRO A N 1
ATOM 1850 C CA . PRO A 1 251 ? -11.117 -20.938 5.148 1 98.94 251 PRO A CA 1
ATOM 1851 C C . PRO A 1 251 ? -11.609 -19.5 5.18 1 98.94 251 PRO A C 1
ATOM 1853 O O . PRO A 1 251 ? -10.812 -18.578 5.363 1 98.94 251 PRO A O 1
ATOM 1856 N N . VAL A 1 252 ? -12.828 -19.297 4.922 1 98.94 252 VAL A N 1
ATOM 1857 C CA . VAL A 1 252 ? -13.438 -17.984 5.012 1 98.94 252 VAL A CA 1
ATOM 1858 C C . VAL A 1 252 ? -14.344 -17.906 6.242 1 98.94 252 VAL A C 1
ATOM 1860 O O . VAL A 1 252 ? -15.156 -18.797 6.473 1 98.94 252 VAL A O 1
ATOM 1863 N N . VAL A 1 253 ? -14.172 -16.891 7.016 1 98.75 253 VAL A N 1
ATOM 1864 C CA . VAL A 1 253 ? -14.961 -16.703 8.227 1 98.75 253 VAL A CA 1
ATOM 1865 C C . VAL A 1 253 ? -15.516 -15.289 8.281 1 98.75 253 VAL A C 1
ATOM 1867 O O . VAL A 1 253 ? -15.078 -14.414 7.527 1 98.75 253 VAL A O 1
ATOM 1870 N N . ALA A 1 254 ? -16.562 -15.133 9.078 1 96.88 254 ALA A N 1
ATOM 1871 C CA . ALA A 1 254 ? -17 -13.773 9.391 1 96.88 254 ALA A CA 1
ATOM 1872 C C . ALA A 1 254 ? -16.094 -13.133 10.438 1 96.88 254 ALA A C 1
ATOM 1874 O O . ALA A 1 254 ? -15.641 -13.789 11.375 1 96.88 254 ALA A O 1
ATOM 1875 N N . ASP A 1 255 ? -15.719 -11.844 10.219 1 88.81 255 ASP A N 1
ATOM 1876 C CA . ASP A 1 255 ? -14.875 -11.141 11.18 1 88.81 255 ASP A CA 1
ATOM 1877 C C . ASP A 1 255 ? -15.625 -10.898 12.492 1 88.81 255 ASP A C 1
ATOM 1879 O O . ASP A 1 255 ? -16.844 -10.781 12.5 1 88.81 255 ASP A O 1
ATOM 1883 N N . MET B 1 1 ? 5.105 18.922 21.203 1 95.06 1 MET B N 1
ATOM 1884 C CA . MET B 1 1 ? 6.496 18.656 20.859 1 95.06 1 MET B CA 1
ATOM 1885 C C . MET B 1 1 ? 6.645 18.422 19.359 1 95.06 1 MET B C 1
ATOM 1887 O O . MET B 1 1 ? 5.766 17.828 18.734 1 95.06 1 MET B O 1
ATOM 1891 N N . LYS B 1 2 ? 7.738 18.984 18.812 1 98.12 2 LYS B N 1
ATOM 1892 C CA . LYS B 1 2 ? 8.047 18.797 17.391 1 98.12 2 LYS B CA 1
ATOM 1893 C C . LYS B 1 2 ? 9.188 17.812 17.203 1 98.12 2 LYS B C 1
ATOM 1895 O O . LYS B 1 2 ? 10.266 17.984 17.766 1 98.12 2 LYS B O 1
ATOM 1900 N N . ILE B 1 3 ? 8.891 16.766 16.422 1 98.19 3 ILE B N 1
ATOM 1901 C CA . ILE B 1 3 ? 9.859 15.711 16.156 1 98.19 3 ILE B CA 1
ATOM 1902 C C . ILE B 1 3 ? 10.266 15.742 14.688 1 98.19 3 ILE B C 1
ATOM 1904 O O . ILE B 1 3 ? 9.414 15.75 13.797 1 98.19 3 ILE B O 1
ATOM 1908 N N . ALA B 1 4 ? 11.523 15.828 14.477 1 98.38 4 ALA B N 1
ATOM 1909 C CA . ALA B 1 4 ? 12.094 15.82 13.125 1 98.38 4 ALA B CA 1
ATOM 1910 C C . ALA B 1 4 ? 12.945 14.578 12.898 1 98.38 4 ALA B C 1
ATOM 1912 O O . ALA B 1 4 ? 13.195 13.805 13.828 1 98.38 4 ALA B O 1
ATOM 1913 N N . ARG B 1 5 ? 13.242 14.305 11.727 1 98.44 5 ARG B N 1
ATOM 1914 C CA . ARG B 1 5 ? 14.242 13.32 11.32 1 98.44 5 ARG B CA 1
ATOM 1915 C C . ARG B 1 5 ? 15.312 13.961 10.445 1 98.44 5 ARG B C 1
ATOM 1917 O O . ARG B 1 5 ? 15.008 14.734 9.539 1 98.44 5 ARG B O 1
ATOM 1924 N N . LEU B 1 6 ? 16.578 13.703 10.781 1 98.25 6 LEU B N 1
ATOM 1925 C CA . LEU B 1 6 ? 17.719 14.336 10.133 1 98.25 6 LEU B CA 1
ATOM 1926 C C . LEU B 1 6 ? 18.578 13.297 9.398 1 98.25 6 LEU B C 1
ATOM 1928 O O . LEU B 1 6 ? 18.766 12.188 9.891 1 98.25 6 LEU B O 1
ATOM 1932 N N . SER B 1 7 ? 18.969 13.633 8.211 1 97.56 7 SER B N 1
ATOM 1933 C CA . SER B 1 7 ? 20.031 12.867 7.566 1 97.56 7 SER B CA 1
ATOM 1934 C C . SER B 1 7 ? 21.391 13.18 8.172 1 97.56 7 SER B C 1
ATOM 1936 O O . SER B 1 7 ? 21.891 14.305 8.047 1 97.56 7 SER B O 1
ATOM 1938 N N . MET B 1 8 ? 22.016 12.266 8.867 1 95.62 8 MET B N 1
ATOM 1939 C CA . MET B 1 8 ? 23.312 12.43 9.5 1 95.62 8 MET B CA 1
ATOM 1940 C C . MET B 1 8 ? 24.312 11.422 8.953 1 95.62 8 MET B C 1
ATOM 1942 O O . MET B 1 8 ? 23.953 10.508 8.211 1 95.62 8 MET B O 1
ATOM 1946 N N . SER B 1 9 ? 25.547 11.57 9.211 1 92.69 9 SER B N 1
ATOM 1947 C CA . SER B 1 9 ? 26.609 10.719 8.688 1 92.69 9 SER B CA 1
ATOM 1948 C C . SER B 1 9 ? 26.406 9.258 9.07 1 92.69 9 SER B C 1
ATOM 1950 O O . SER B 1 9 ? 26.719 8.359 8.297 1 92.69 9 SER B O 1
ATOM 1952 N N . GLN B 1 10 ? 25.812 8.984 10.234 1 89.88 10 GLN B N 1
ATOM 1953 C CA . GLN B 1 10 ? 25.609 7.629 10.719 1 89.88 10 GLN B CA 1
ATOM 1954 C C . GLN B 1 10 ? 24.25 7.082 10.273 1 89.88 10 GLN B C 1
ATOM 1956 O O . GLN B 1 10 ? 23.891 5.953 10.609 1 89.88 10 GLN B O 1
ATOM 1961 N N . GLY B 1 11 ? 23.562 7.895 9.484 1 93.06 11 GLY B N 1
ATOM 1962 C CA . GLY B 1 11 ? 22.203 7.535 9.086 1 93.06 11 GLY B CA 1
ATOM 1963 C C . GLY B 1 11 ? 21.156 8.461 9.641 1 93.06 11 GLY B C 1
ATOM 1964 O O . GLY B 1 11 ? 21.453 9.352 10.438 1 93.06 11 GLY B O 1
ATOM 1965 N N . PRO B 1 12 ? 19.938 8.234 9.258 1 95.75 12 PRO B N 1
ATOM 1966 C CA . PRO B 1 12 ? 18.859 9.102 9.758 1 95.75 12 PRO B CA 1
ATOM 1967 C C . PRO B 1 12 ? 18.688 9 11.273 1 95.75 12 PRO B C 1
ATOM 1969 O O . PRO B 1 12 ? 18.797 7.906 11.836 1 95.75 12 PRO B O 1
ATOM 1972 N N . ARG B 1 13 ? 18.453 10.148 11.938 1 96.94 13 ARG B N 1
ATOM 1973 C CA . ARG B 1 13 ? 18.203 10.219 13.375 1 96.94 13 ARG B CA 1
ATOM 1974 C C . ARG B 1 13 ? 17.016 11.117 13.68 1 96.94 13 ARG B C 1
ATOM 1976 O O . ARG B 1 13 ? 16.812 12.148 13.023 1 96.94 13 ARG B O 1
ATOM 1983 N N . PHE B 1 14 ? 16.281 10.711 14.672 1 98.12 14 PHE B N 1
ATOM 1984 C CA . PHE B 1 14 ? 15.219 11.578 15.164 1 98.12 14 PHE B CA 1
ATOM 1985 C C . PHE B 1 14 ? 15.789 12.688 16.031 1 98.12 14 PHE B C 1
ATOM 1987 O O . PHE B 1 14 ? 16.859 12.539 16.625 1 98.12 14 PHE B O 1
ATOM 1994 N N . ALA B 1 15 ? 15.086 13.773 16.094 1 98.38 15 ALA B N 1
ATOM 1995 C CA . ALA B 1 15 ? 15.469 14.914 16.922 1 98.38 15 ALA B CA 1
ATOM 1996 C C . ALA B 1 15 ? 14.242 15.703 17.375 1 98.38 15 ALA B C 1
ATOM 1998 O O . ALA B 1 15 ? 13.227 15.734 16.672 1 98.38 15 ALA B O 1
ATOM 1999 N N . VAL B 1 16 ? 14.383 16.266 18.484 1 98.19 16 VAL B N 1
ATOM 2000 C CA . VAL B 1 16 ? 13.375 17.203 18.969 1 98.19 16 VAL B CA 1
ATOM 2001 C C . VAL B 1 16 ? 13.766 18.641 18.578 1 98.19 16 VAL B C 1
ATOM 2003 O O . VAL B 1 16 ? 14.914 19.047 18.766 1 98.19 16 VAL B O 1
ATOM 2006 N N . VAL B 1 17 ? 12.812 19.297 18.031 1 98.19 17 VAL B N 1
ATOM 2007 C CA . VAL B 1 17 ? 13.07 20.672 17.641 1 98.19 17 VAL B CA 1
ATOM 2008 C C . VAL B 1 17 ? 13.016 21.594 18.875 1 98.19 17 VAL B C 1
ATOM 2010 O O . VAL B 1 17 ? 12.023 21.578 19.609 1 98.19 17 VAL B O 1
ATOM 2013 N N . ASP B 1 18 ? 14.055 22.281 19.094 1 97.19 18 ASP B N 1
ATOM 2014 C CA . ASP B 1 18 ? 14.031 23.375 20.062 1 97.19 18 ASP B CA 1
ATOM 2015 C C . ASP B 1 18 ? 13.359 24.609 19.484 1 97.19 18 ASP B C 1
ATOM 2017 O O . ASP B 1 18 ? 13.945 25.312 18.656 1 97.19 18 ASP B O 1
ATOM 2021 N N . GLU B 1 19 ? 12.234 24.922 19.891 1 93.5 19 GLU B N 1
ATOM 2022 C CA . GLU B 1 19 ? 11.414 25.938 19.25 1 93.5 19 GLU B CA 1
ATOM 2023 C C . GLU B 1 19 ? 11.961 27.344 19.531 1 93.5 19 GLU B C 1
ATOM 2025 O O . GLU B 1 19 ? 11.648 28.297 18.812 1 93.5 19 GLU B O 1
ATOM 2030 N N . GLU B 1 20 ? 12.742 27.484 20.562 1 95.5 20 GLU B N 1
ATOM 2031 C CA . GLU B 1 20 ? 13.344 28.781 20.875 1 95.5 20 GLU B CA 1
ATOM 2032 C C . GLU B 1 20 ? 14.531 29.078 19.969 1 95.5 20 GLU B C 1
ATOM 2034 O O . GLU B 1 20 ? 14.641 30.172 19.422 1 95.5 20 GLU B O 1
ATOM 2039 N N . THR B 1 21 ? 15.336 28.125 19.734 1 96.56 21 THR B N 1
ATOM 2040 C CA . THR B 1 21 ? 16.578 28.344 18.984 1 96.56 21 THR B CA 1
ATOM 2041 C C . THR B 1 21 ? 16.422 27.859 17.547 1 96.56 21 THR B C 1
ATOM 2043 O O . THR B 1 21 ? 17.188 28.266 16.672 1 96.56 21 THR B O 1
ATOM 2046 N N . GLY B 1 22 ? 15.531 26.938 17.375 1 96.38 22 GLY B N 1
ATOM 2047 C CA . GLY B 1 22 ? 15.398 26.297 16.062 1 96.38 22 GLY B CA 1
ATOM 2048 C C . GLY B 1 22 ? 16.344 25.125 15.875 1 96.38 22 GLY B C 1
ATOM 2049 O O . GLY B 1 22 ? 16.297 24.453 14.852 1 96.38 22 GLY B O 1
ATOM 2050 N N . ASN B 1 23 ? 17.125 24.875 16.891 1 98.31 23 ASN B N 1
ATOM 2051 C CA . ASN B 1 23 ? 18.078 23.766 16.797 1 98.31 23 ASN B CA 1
ATOM 2052 C C . ASN B 1 23 ? 17.406 22.422 17.031 1 98.31 23 ASN B C 1
ATOM 2054 O O . ASN B 1 23 ? 16.266 22.359 17.484 1 98.31 23 ASN B O 1
ATOM 2058 N N . TYR B 1 24 ? 18.125 21.359 16.625 1 98.56 24 TYR B N 1
ATOM 2059 C CA . TYR B 1 24 ? 17.609 20 16.734 1 98.56 24 TYR B CA 1
ATOM 2060 C C . TYR B 1 24 ? 18.375 19.219 17.797 1 98.56 24 TYR B C 1
ATOM 2062 O O . TYR B 1 24 ? 19.594 19.078 17.703 1 98.56 24 TYR B O 1
ATOM 2070 N N . HIS B 1 25 ? 17.672 18.75 18.766 1 98.25 25 HIS B N 1
ATOM 2071 C CA . HIS B 1 25 ? 18.266 17.875 19.781 1 98.25 25 HIS B CA 1
ATOM 2072 C C . HIS B 1 25 ? 18.078 16.406 19.406 1 98.25 25 HIS B C 1
ATOM 2074 O O . HIS B 1 25 ? 16.969 15.875 19.484 1 98.25 25 HIS B O 1
ATOM 2080 N N . VAL B 1 26 ? 19.203 15.789 19 1 98.12 26 VAL B N 1
ATOM 2081 C CA . VAL B 1 26 ? 19.156 14.414 18.5 1 98.12 26 VAL B CA 1
ATOM 2082 C C . VAL B 1 26 ? 18.781 13.469 19.625 1 98.12 26 VAL B C 1
ATOM 2084 O O . VAL B 1 26 ? 19.266 13.602 20.75 1 98.12 26 VAL B O 1
ATOM 2087 N N . ILE B 1 27 ? 17.969 12.477 19.375 1 97.25 27 ILE B N 1
ATOM 2088 C CA . ILE B 1 27 ? 17.547 11.523 20.391 1 97.25 27 ILE B CA 1
ATOM 2089 C C . ILE B 1 27 ? 18.031 10.117 20.016 1 97.25 27 ILE B C 1
ATOM 2091 O O . ILE B 1 27 ? 18.328 9.852 18.844 1 97.25 27 ILE B O 1
ATOM 2095 N N . ALA B 1 28 ? 18.219 9.133 20.984 1 92.44 28 ALA B N 1
ATOM 2096 C CA . ALA B 1 28 ? 18.891 7.84 20.844 1 92.44 28 ALA B CA 1
ATOM 2097 C C . ALA B 1 28 ? 18.016 6.844 20.094 1 92.44 28 ALA B C 1
ATOM 2099 O O . ALA B 1 28 ? 18.531 5.938 19.422 1 92.44 28 ALA B O 1
ATOM 2100 N N . GLY B 1 29 ? 16.875 7.047 19.641 1 92.06 29 GLY B N 1
ATOM 2101 C CA . GLY B 1 29 ? 16.016 6.047 19.031 1 92.06 29 GLY B CA 1
ATOM 2102 C C . GLY B 1 29 ? 14.734 6.633 18.438 1 92.06 29 GLY B C 1
ATOM 2103 O O . GLY B 1 29 ? 14.641 7.844 18.234 1 92.06 29 GLY B O 1
ATOM 2104 N N . ASP B 1 30 ? 13.922 5.633 18.078 1 93.5 30 ASP B N 1
ATOM 2105 C CA . ASP B 1 30 ? 12.594 5.961 17.594 1 93.5 30 ASP B CA 1
ATOM 2106 C C . ASP B 1 30 ? 11.664 6.359 18.734 1 93.5 30 ASP B C 1
ATOM 2108 O O . ASP B 1 30 ? 11.383 5.555 19.625 1 93.5 30 ASP B O 1
ATOM 2112 N N . PRO B 1 31 ? 11.305 7.602 18.688 1 94 31 PRO B N 1
ATOM 2113 C CA . PRO B 1 31 ? 10.516 8.07 19.828 1 94 31 PRO B CA 1
ATOM 2114 C C . PRO B 1 31 ? 9.211 7.289 20 1 94 31 PRO B C 1
ATOM 2116 O O . PRO B 1 31 ? 8.617 7.305 21.094 1 94 31 PRO B O 1
ATOM 2119 N N . MET B 1 32 ? 8.664 6.664 19.031 1 91.62 32 MET B N 1
ATOM 2120 C CA . MET B 1 32 ? 7.434 5.883 19.141 1 91.62 32 MET B CA 1
ATOM 2121 C C . MET B 1 32 ? 7.668 4.617 19.953 1 91.62 32 MET B C 1
ATOM 2123 O O . MET B 1 32 ? 6.723 4.023 20.484 1 91.62 32 MET B O 1
ATOM 2127 N N .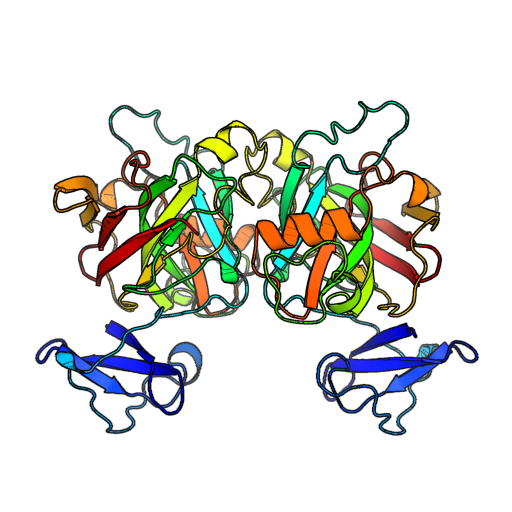 TYR B 1 33 ? 8.898 4.145 20.031 1 89.81 33 TYR B N 1
ATOM 2128 C CA . TYR B 1 33 ? 9.195 2.885 20.703 1 89.81 33 TYR B CA 1
ATOM 2129 C C . TYR B 1 33 ? 10 3.123 21.969 1 89.81 33 TYR B C 1
ATOM 2131 O O . TYR B 1 33 ? 9.781 2.459 22.984 1 89.81 33 TYR B O 1
ATOM 2139 N N . SER B 1 34 ? 10.922 4.129 21.922 1 89.81 34 SER B N 1
ATOM 2140 C CA . SER B 1 34 ? 11.898 4.266 23 1 89.81 34 SER B CA 1
ATOM 2141 C C . SER B 1 34 ? 11.648 5.523 23.828 1 89.81 34 SER B C 1
ATOM 2143 O O . SER B 1 34 ? 12.336 5.777 24.812 1 89.81 34 SER B O 1
ATOM 2145 N N . GLY B 1 35 ? 10.641 6.285 23.422 1 89.44 35 GLY B N 1
ATOM 2146 C CA . GLY B 1 35 ? 10.469 7.57 24.078 1 89.44 35 GLY B CA 1
ATOM 2147 C C . GLY B 1 35 ? 11.508 8.594 23.672 1 89.44 35 GLY B C 1
ATOM 2148 O O . GLY B 1 35 ? 12.203 8.422 22.656 1 89.44 35 GLY B O 1
ATOM 2149 N N . ILE B 1 36 ? 11.555 9.68 24.391 1 93.44 36 ILE B N 1
ATOM 2150 C CA . ILE B 1 36 ? 12.453 10.781 24.078 1 93.44 36 ILE B CA 1
ATOM 2151 C C . ILE B 1 36 ? 13.672 10.727 24.984 1 93.44 36 ILE B C 1
ATOM 2153 O O . ILE B 1 36 ? 13.594 11.086 26.172 1 93.44 36 ILE B O 1
ATOM 2157 N N . GLU B 1 37 ? 14.766 10.289 24.406 1 95 37 GLU B N 1
ATOM 2158 C CA . GLU B 1 37 ? 16.031 10.25 25.109 1 95 37 GLU B CA 1
ATOM 2159 C C . GLU B 1 37 ? 17.109 11.039 24.375 1 95 37 GLU B C 1
ATOM 2161 O O . GLU B 1 37 ? 17.75 10.523 23.453 1 95 37 GLU B O 1
ATOM 2166 N N . PRO B 1 38 ? 17.375 12.188 24.906 1 94.56 38 PRO B N 1
ATOM 2167 C CA . PRO B 1 38 ? 18.375 13.016 24.219 1 94.56 38 PRO B CA 1
ATOM 2168 C C . PRO B 1 38 ? 19.781 12.391 24.25 1 94.56 38 PRO B C 1
ATOM 2170 O O . PRO B 1 38 ? 20.156 11.766 25.25 1 94.56 38 PRO B O 1
ATOM 2173 N N . THR B 1 39 ? 20.5 12.547 23.25 1 96.25 39 THR B N 1
ATOM 2174 C CA . THR B 1 39 ? 21.859 12.031 23.172 1 96.25 39 THR B CA 1
ATOM 2175 C C . THR B 1 39 ? 22.859 13.078 23.656 1 96.25 39 THR B C 1
ATOM 2177 O O . THR B 1 39 ? 24.016 12.75 23.922 1 96.25 39 THR B O 1
ATOM 2180 N N . GLY B 1 40 ? 22.359 14.328 23.641 1 97.25 40 GLY B N 1
ATOM 2181 C CA . GLY B 1 40 ? 23.25 15.453 23.906 1 97.25 40 GLY B CA 1
ATOM 2182 C C . GLY B 1 40 ? 23.734 16.141 22.641 1 97.25 40 GLY B C 1
ATOM 2183 O O . GLY B 1 40 ? 24.219 17.281 22.688 1 97.25 40 GLY B O 1
ATOM 2184 N N . GLU B 1 41 ? 23.672 15.445 21.547 1 97.44 41 GLU B N 1
ATOM 2185 C CA . GLU B 1 41 ? 24.078 16.031 20.266 1 97.44 41 GLU B CA 1
ATOM 2186 C C . GLU B 1 41 ? 23.062 17.062 19.797 1 97.44 41 GLU B C 1
ATOM 2188 O O . GLU B 1 41 ? 21.859 16.812 19.812 1 97.44 41 GLU B O 1
ATOM 2193 N N . ILE B 1 42 ? 23.562 18.266 19.438 1 98.06 42 ILE B N 1
ATOM 2194 C CA . ILE B 1 42 ? 22.734 19.344 18.938 1 98.06 42 ILE B CA 1
ATOM 2195 C C . ILE B 1 42 ? 23.141 19.703 17.5 1 98.06 42 ILE B C 1
ATOM 2197 O O . ILE B 1 42 ? 24.328 19.859 17.219 1 98.06 42 ILE B O 1
ATOM 2201 N N . VAL B 1 43 ? 22.234 19.656 16.594 1 98.12 43 VAL B N 1
ATOM 2202 C CA . VAL B 1 43 ? 22.453 20.094 15.219 1 98.12 43 VAL B CA 1
ATOM 2203 C C . VAL B 1 43 ? 21.844 21.484 15.023 1 98.12 43 VAL B C 1
ATOM 2205 O O . VAL B 1 43 ? 20.672 21.703 15.305 1 98.12 43 VAL B O 1
ATOM 2208 N N . ALA B 1 44 ? 22.641 22.406 14.547 1 98.12 44 ALA B N 1
ATOM 2209 C CA . ALA B 1 44 ? 22.172 23.781 14.32 1 98.12 44 ALA B CA 1
ATOM 2210 C C . ALA B 1 44 ? 21.125 23.812 13.203 1 98.12 44 ALA B C 1
ATOM 2212 O O . ALA B 1 44 ? 21.188 23.031 12.25 1 98.12 44 ALA B O 1
ATOM 2213 N N . ALA B 1 45 ? 20.234 24.688 13.312 1 97 45 ALA B N 1
ATOM 2214 C CA . ALA B 1 45 ? 19.125 24.797 12.367 1 97 45 ALA B CA 1
ATOM 2215 C C . ALA B 1 45 ? 19.641 24.906 10.938 1 97 45 ALA B C 1
ATOM 2217 O O . ALA B 1 45 ? 19.094 24.297 10.023 1 97 45 ALA B O 1
ATOM 2218 N N . ASP B 1 46 ? 20.703 25.656 10.703 1 96.5 46 ASP B N 1
ATOM 2219 C CA . ASP B 1 46 ? 21.188 25.938 9.359 1 96.5 46 ASP B CA 1
ATOM 2220 C C . ASP B 1 46 ? 22.047 24.797 8.836 1 96.5 46 ASP B C 1
ATOM 2222 O O . ASP B 1 46 ? 22.438 24.781 7.668 1 96.5 46 ASP B O 1
ATOM 2226 N N . GLU B 1 47 ? 22.312 23.797 9.68 1 96.44 47 GLU B N 1
ATOM 2227 C CA . GLU B 1 47 ? 23.125 22.641 9.289 1 96.44 47 GLU B CA 1
ATOM 2228 C C . GLU B 1 47 ? 22.266 21.391 9.141 1 96.44 47 GLU B C 1
ATOM 2230 O O . GLU B 1 47 ? 22.75 20.359 8.672 1 96.44 47 GLU B O 1
ATOM 2235 N N . ALA B 1 48 ? 21.031 21.578 9.523 1 97.12 48 ALA B N 1
ATOM 2236 C CA . ALA B 1 48 ? 20.172 20.406 9.562 1 97.12 48 ALA B CA 1
ATOM 2237 C C . ALA B 1 48 ? 19.703 20.031 8.164 1 97.12 48 ALA B C 1
ATOM 2239 O O . ALA B 1 48 ? 19.281 20.891 7.387 1 97.12 48 ALA B O 1
ATOM 2240 N N . ASN B 1 49 ? 19.859 18.812 7.812 1 97.62 49 ASN B N 1
ATOM 2241 C CA . ASN B 1 49 ? 19.266 18.219 6.613 1 97.62 49 ASN B CA 1
ATOM 2242 C C . ASN B 1 49 ? 18.062 17.344 6.953 1 97.62 49 ASN B C 1
ATOM 2244 O O . ASN B 1 49 ? 18.219 16.188 7.309 1 97.62 49 ASN B O 1
ATOM 2248 N N . LEU B 1 50 ? 16.906 17.922 6.816 1 98.31 50 LEU B N 1
ATOM 2249 C CA . LEU B 1 50 ? 15.68 17.25 7.195 1 98.31 50 LEU B CA 1
ATOM 2250 C C . LEU B 1 50 ? 15.289 16.203 6.152 1 98.31 50 LEU B C 1
ATOM 2252 O O . LEU B 1 50 ? 15.43 16.438 4.949 1 98.31 50 LEU B O 1
ATOM 2256 N N . VAL B 1 51 ? 14.844 15.062 6.562 1 98.38 51 VAL B N 1
ATOM 2257 C CA . VAL B 1 51 ? 14.211 14.039 5.727 1 98.38 51 VAL B CA 1
ATOM 2258 C C . VAL B 1 51 ? 12.781 13.805 6.191 1 98.38 51 VAL B C 1
ATOM 2260 O O . VAL B 1 51 ? 12.297 14.477 7.102 1 98.38 51 VAL B O 1
ATOM 2263 N N . SER B 1 52 ? 12.047 12.953 5.484 1 98.69 52 SER B N 1
ATOM 2264 C CA . SER B 1 52 ? 10.695 12.625 5.93 1 98.69 52 SER B CA 1
ATOM 2265 C C . SER B 1 52 ? 10.672 12.258 7.406 1 98.69 52 SER B C 1
ATOM 2267 O O . SER B 1 52 ? 11.477 11.438 7.859 1 98.69 52 SER B O 1
ATOM 2269 N N . PRO B 1 53 ? 9.805 12.844 8.18 1 98.44 53 PRO B N 1
ATOM 2270 C CA . PRO B 1 53 ? 9.828 12.578 9.625 1 98.44 53 PRO B CA 1
ATOM 2271 C C . PRO B 1 53 ? 9.453 11.141 9.961 1 98.44 53 PRO B C 1
ATOM 2273 O O . PRO B 1 53 ? 9.68 10.695 11.094 1 98.44 53 PRO B O 1
ATOM 2276 N N . ILE B 1 54 ? 8.852 10.469 8.961 1 97.38 54 ILE B N 1
ATOM 2277 C CA . ILE B 1 54 ? 8.516 9.062 9.133 1 97.38 54 ILE B CA 1
ATOM 2278 C C . ILE B 1 54 ? 8.398 8.391 7.766 1 97.38 54 ILE B C 1
ATOM 2280 O O . ILE B 1 54 ? 8.07 9.047 6.773 1 97.38 54 ILE B O 1
ATOM 2284 N N . ILE B 1 55 ? 8.711 7.152 7.695 1 95.19 55 ILE B N 1
ATOM 2285 C CA . ILE B 1 55 ? 8.359 6.289 6.578 1 95.19 55 ILE B CA 1
ATOM 2286 C C . ILE B 1 55 ? 7.375 5.219 7.047 1 95.19 55 ILE B C 1
ATOM 2288 O O . ILE B 1 55 ? 7.688 4.43 7.941 1 95.19 55 ILE B O 1
ATOM 2292 N N . PRO B 1 56 ? 6.18 5.273 6.438 1 97.38 56 PRO B N 1
ATOM 2293 C CA . PRO B 1 56 ? 5.227 4.273 6.918 1 97.38 56 PRO B CA 1
ATOM 2294 C C . PRO B 1 56 ? 5.723 2.842 6.715 1 97.38 56 PRO B C 1
ATOM 2296 O O . PRO B 1 56 ? 6.379 2.549 5.715 1 97.38 56 PRO B O 1
ATOM 2299 N N . ARG B 1 57 ? 5.387 1.935 7.629 1 94.62 57 ARG B N 1
ATOM 2300 C CA . ARG B 1 57 ? 5.801 0.536 7.551 1 94.62 57 ARG B CA 1
ATOM 2301 C C . ARG B 1 57 ? 4.938 -0.236 6.562 1 94.62 57 ARG B C 1
ATOM 2303 O O . ARG B 1 57 ? 5.359 -1.264 6.027 1 94.62 57 ARG B O 1
ATOM 2310 N N . SER B 1 58 ? 3.721 0.382 6.469 1 97.38 58 SER B N 1
ATOM 2311 C CA . SER B 1 58 ? 2.854 -0.393 5.586 1 97.38 58 SER B CA 1
ATOM 2312 C C . SER B 1 58 ? 2.26 0.48 4.488 1 97.38 58 SER B C 1
ATOM 2314 O O . SER B 1 58 ? 2.422 0.188 3.301 1 97.38 58 SER B O 1
ATOM 2316 N N . LYS B 1 59 ? 1.645 1.647 4.949 1 98.81 59 LYS B N 1
ATOM 2317 C CA . LYS B 1 59 ? 0.87 2.324 3.914 1 98.81 59 LYS B CA 1
ATOM 2318 C C . LYS B 1 59 ? 0.537 3.756 4.324 1 98.81 59 LYS B C 1
ATOM 2320 O O . LYS B 1 59 ? 0.669 4.121 5.492 1 98.81 59 LYS B O 1
ATOM 2325 N N . VAL B 1 60 ? 0.162 4.484 3.297 1 98.94 60 VAL B N 1
ATOM 2326 C CA . VAL B 1 60 ? -0.598 5.723 3.43 1 98.94 60 VAL B CA 1
ATOM 2327 C C . VAL B 1 60 ? -2.049 5.484 3.018 1 98.94 60 VAL B C 1
ATOM 2329 O O . VAL B 1 60 ? -2.314 4.941 1.942 1 98.94 60 VAL B O 1
ATOM 2332 N N . VAL B 1 61 ? -2.971 5.848 3.9 1 98.94 61 VAL B N 1
ATOM 2333 C CA . VAL B 1 61 ? -4.391 5.82 3.557 1 98.94 61 VAL B CA 1
ATOM 2334 C C . VAL B 1 61 ? -4.879 7.238 3.268 1 98.94 61 VAL B C 1
ATOM 2336 O O . VAL B 1 61 ? -4.824 8.109 4.137 1 98.94 61 VAL B O 1
ATOM 2339 N N . GLY B 1 62 ? -5.332 7.441 2.025 1 98.88 62 GLY B N 1
ATOM 2340 C CA . GLY B 1 62 ? -5.887 8.734 1.665 1 98.88 62 GLY B CA 1
ATOM 2341 C C . GLY B 1 62 ? -7.406 8.75 1.653 1 98.88 62 GLY B C 1
ATOM 2342 O O . GLY B 1 62 ? -8.039 7.742 1.336 1 98.88 62 GLY B O 1
ATOM 2343 N N . LEU B 1 63 ? -7.93 9.914 1.942 1 98.44 63 LEU B N 1
ATOM 2344 C CA . LEU B 1 63 ? -9.375 10.086 1.954 1 98.44 63 LEU B CA 1
ATOM 2345 C C . LEU B 1 63 ? -9.797 11.234 1.033 1 98.44 63 LEU B C 1
ATOM 2347 O O . LEU B 1 63 ? -9.039 12.188 0.841 1 98.44 63 LEU B O 1
ATOM 2351 N N . GLY B 1 64 ? -10.969 11.109 0.447 1 96.62 64 GLY B N 1
ATOM 2352 C CA . GLY B 1 64 ? -11.602 12.156 -0.344 1 96.62 64 GLY B CA 1
ATOM 2353 C C . GLY B 1 64 ? -13.031 12.445 0.081 1 96.62 64 GLY B C 1
ATOM 2354 O O . GLY B 1 64 ? -13.727 11.555 0.57 1 96.62 64 GLY B O 1
ATOM 2355 N N . GLY B 1 65 ? -13.438 13.617 -0.153 1 95.19 65 GLY B N 1
ATOM 2356 C CA . GLY B 1 65 ? -14.789 14 0.215 1 95.19 65 GLY B CA 1
ATOM 2357 C C . GLY B 1 65 ? -14.969 14.211 1.707 1 95.19 65 GLY B C 1
ATOM 2358 O O . GLY B 1 65 ? -16.016 13.898 2.262 1 95.19 65 GLY B O 1
ATOM 2359 N N . THR B 1 66 ? -13.914 14.68 2.334 1 97.5 66 THR B N 1
ATOM 2360 C CA . THR B 1 66 ? -13.945 14.773 3.789 1 97.5 66 THR B CA 1
ATOM 2361 C C . THR B 1 66 ? -14.047 16.234 4.234 1 97.5 66 THR B C 1
ATOM 2363 O O . THR B 1 66 ? -14.18 16.516 5.426 1 97.5 66 THR B O 1
ATOM 2366 N N . TYR B 1 67 ? -13.961 17.156 3.334 1 97.88 67 TYR B N 1
ATOM 2367 C CA . TYR B 1 67 ? -14.023 18.578 3.656 1 97.88 67 TYR B CA 1
ATOM 2368 C C . TYR B 1 67 ? -15.188 19.25 2.93 1 97.88 67 TYR B C 1
ATOM 2370 O O . TYR B 1 67 ? -15.453 18.953 1.764 1 97.88 67 TYR B O 1
ATOM 2378 N N . HIS B 1 68 ? -15.805 20.172 3.65 1 97 68 HIS B N 1
ATOM 2379 C CA . HIS B 1 68 ? -16.656 21.141 2.971 1 97 68 HIS B CA 1
ATOM 2380 C C . HIS B 1 68 ? -15.82 22.078 2.105 1 97 68 HIS B C 1
ATOM 2382 O O . HIS B 1 68 ? -14.883 22.719 2.598 1 97 68 HIS B O 1
ATOM 2388 N N . GLN B 1 69 ? -16.094 22.031 0.815 1 94.06 69 GLN B N 1
ATOM 2389 C CA . GLN B 1 69 ? -15.375 22.906 -0.119 1 94.06 69 GLN B CA 1
ATOM 2390 C C . GLN B 1 69 ? -16.328 23.859 -0.819 1 94.06 69 GLN B C 1
ATOM 2392 O O . GLN B 1 69 ? -17.391 23.453 -1.31 1 94.06 69 GLN B O 1
ATOM 2397 N N . GLU B 1 70 ? -15.938 25.062 -0.802 1 89.56 70 GLU B N 1
ATOM 2398 C CA . GLU B 1 70 ? -16.766 26.047 -1.485 1 89.56 70 GLU B CA 1
ATOM 2399 C C . GLU B 1 70 ? -16.984 25.656 -2.949 1 89.56 70 GLU B C 1
ATOM 2401 O O . GLU B 1 70 ? -16.031 25.344 -3.66 1 89.56 70 GLU B O 1
ATOM 2406 N N . GLY B 1 71 ? -18.188 25.641 -3.373 1 90.44 71 GLY B N 1
ATOM 2407 C CA . GLY B 1 71 ? -18.516 25.391 -4.766 1 90.44 71 GLY B CA 1
ATOM 2408 C C . GLY B 1 71 ? -18.562 23.922 -5.113 1 90.44 71 GLY B C 1
ATOM 2409 O O . GLY B 1 71 ? -18.797 23.547 -6.27 1 90.44 71 GLY B O 1
ATOM 2410 N N . GLN B 1 72 ? -18.297 23.109 -4.141 1 90.81 72 GLN B N 1
ATOM 2411 C CA . GLN B 1 72 ? -18.328 21.672 -4.359 1 90.81 72 GLN B CA 1
ATOM 2412 C C . GLN B 1 72 ? -19.531 21.031 -3.646 1 90.81 72 GLN B C 1
ATOM 2414 O O . GLN B 1 72 ? -20.062 21.609 -2.691 1 90.81 72 GLN B O 1
ATOM 2419 N N . PRO B 1 73 ? -19.906 19.859 -4.203 1 91.62 73 PRO B N 1
ATOM 2420 C CA . PRO B 1 73 ? -20.953 19.141 -3.471 1 91.62 73 PRO B CA 1
ATOM 2421 C C . PRO B 1 73 ? -20.562 18.844 -2.025 1 91.62 73 PRO B C 1
ATOM 2423 O O . PRO B 1 73 ? -19.406 18.547 -1.748 1 91.62 73 PRO B O 1
ATOM 2426 N N . GLU B 1 74 ? -21.594 18.953 -1.168 1 94.25 74 GLU B N 1
ATOM 2427 C CA . GLU B 1 74 ? -21.359 18.656 0.24 1 94.25 74 GLU B CA 1
ATOM 2428 C C . GLU B 1 74 ? -20.984 17.188 0.434 1 94.25 74 GLU B C 1
ATOM 2430 O O . GLU B 1 74 ? -21.547 16.312 -0.221 1 94.25 74 GLU B O 1
ATOM 2435 N N . PRO B 1 75 ? -20.047 16.984 1.319 1 94 75 PRO B N 1
ATOM 2436 C CA . PRO B 1 75 ? -19.766 15.578 1.637 1 94 75 PRO B CA 1
ATOM 2437 C C . PRO B 1 75 ? -20.984 14.828 2.158 1 94 75 PRO B C 1
ATOM 2439 O O . PRO B 1 75 ? -21.75 15.375 2.959 1 94 75 PRO B O 1
ATOM 2442 N N . ASP B 1 76 ? -21.234 13.688 1.634 1 92.38 76 ASP B N 1
ATOM 2443 C CA . ASP B 1 76 ? -22.281 12.805 2.141 1 92.38 76 ASP B CA 1
ATOM 2444 C C . ASP B 1 76 ? -21.781 11.992 3.334 1 92.38 76 ASP B C 1
ATOM 2446 O O . ASP B 1 76 ? -21.234 10.898 3.16 1 92.38 76 ASP B O 1
ATOM 2450 N N . ILE B 1 77 ? -22 12.414 4.523 1 92.12 77 ILE B N 1
ATOM 2451 C CA . ILE B 1 77 ? -21.422 11.852 5.734 1 92.12 77 ILE B CA 1
ATOM 2452 C C . ILE B 1 77 ? -22.125 10.539 6.082 1 92.12 77 ILE B C 1
ATOM 2454 O O . ILE B 1 77 ? -21.734 9.844 7.02 1 92.12 77 ILE B O 1
ATOM 2458 N N . THR B 1 78 ? -23.156 10.195 5.324 1 89.81 78 THR B N 1
ATOM 2459 C CA . THR B 1 78 ? -23.844 8.922 5.535 1 89.81 78 THR B CA 1
ATOM 2460 C C . THR B 1 78 ? -23.141 7.797 4.781 1 89.81 78 THR B C 1
ATOM 2462 O O . THR B 1 78 ? -23.438 6.617 4.996 1 89.81 78 THR B O 1
ATOM 2465 N N . LYS B 1 79 ? -22.266 8.203 3.936 1 90.25 79 LYS B N 1
ATOM 2466 C CA . LYS B 1 79 ? -21.484 7.234 3.164 1 90.25 79 LYS B CA 1
ATOM 2467 C C . LYS B 1 79 ? -20.016 7.258 3.566 1 90.25 79 LYS B C 1
ATOM 2469 O O . LYS B 1 79 ? -19.531 8.242 4.125 1 90.25 79 LYS B O 1
ATOM 2474 N N . ALA B 1 80 ? -19.406 6.141 3.285 1 92.25 80 ALA B N 1
ATOM 2475 C CA . ALA B 1 80 ? -17.969 6.09 3.496 1 92.25 80 ALA B CA 1
ATOM 2476 C C . ALA B 1 80 ? -17.234 7.07 2.582 1 92.25 80 ALA B C 1
ATOM 2478 O O . ALA B 1 80 ? -17.594 7.211 1.407 1 92.25 80 ALA B O 1
ATOM 2479 N N . PRO B 1 81 ? -16.312 7.809 3.166 1 95.81 81 PRO B N 1
ATOM 2480 C CA . PRO B 1 81 ? -15.531 8.656 2.271 1 95.81 81 PRO B CA 1
ATOM 2481 C C . PRO B 1 81 ? -14.742 7.852 1.237 1 95.81 81 PRO B C 1
ATOM 2483 O O . PRO B 1 81 ? -14.5 6.66 1.434 1 95.81 81 PRO B O 1
ATOM 2486 N N . VAL B 1 82 ? -14.469 8.516 0.128 1 96.94 82 VAL B N 1
ATOM 2487 C CA . VAL B 1 82 ? -13.562 7.898 -0.838 1 96.94 82 VAL B CA 1
ATOM 2488 C C . VAL B 1 82 ? -12.258 7.516 -0.155 1 96.94 82 VAL B C 1
ATOM 2490 O O . VAL B 1 82 ? -11.672 8.32 0.573 1 96.94 82 VAL B O 1
ATOM 2493 N N . THR B 1 83 ? -11.836 6.289 -0.288 1 98.56 83 THR B N 1
ATOM 2494 C CA . THR B 1 83 ? -10.633 5.773 0.356 1 98.56 83 THR B CA 1
ATOM 2495 C C . THR B 1 83 ? -9.688 5.16 -0.673 1 98.56 83 THR B C 1
ATOM 2497 O O . THR B 1 83 ? -10.109 4.367 -1.518 1 98.56 83 THR B O 1
ATOM 2500 N N . PHE B 1 84 ? -8.422 5.598 -0.673 1 98.88 84 PHE B N 1
ATOM 2501 C CA . PHE B 1 84 ? -7.41 5.039 -1.562 1 98.88 84 PHE B CA 1
ATOM 2502 C C . PHE B 1 84 ? -6.102 4.805 -0.818 1 98.88 84 PHE B C 1
ATOM 2504 O O . PHE B 1 84 ? -5.957 5.215 0.336 1 98.88 84 PHE B O 1
ATOM 2511 N N . LEU B 1 85 ? -5.156 4.113 -1.472 1 98.94 85 LEU B N 1
ATOM 2512 C CA . LEU B 1 85 ? -3.873 3.793 -0.854 1 98.94 85 LEU B CA 1
ATOM 2513 C C . LEU B 1 85 ? -2.721 4.387 -1.656 1 98.94 85 LEU B C 1
ATOM 2515 O O . LEU B 1 85 ? -2.781 4.445 -2.887 1 98.94 85 LEU B O 1
ATOM 2519 N N . LYS B 1 86 ? -1.739 4.898 -0.988 1 98.88 86 LYS B N 1
ATOM 2520 C CA . LYS B 1 86 ? -0.406 5.156 -1.524 1 98.88 86 LYS B CA 1
ATOM 2521 C C . LYS B 1 86 ? 0.633 4.242 -0.878 1 98.88 86 LYS B C 1
ATOM 2523 O O . LYS B 1 86 ? 0.593 4.008 0.332 1 98.88 86 LYS B O 1
ATOM 2528 N N . PRO B 1 87 ? 1.539 3.637 -1.698 1 98.75 87 PRO B N 1
ATOM 2529 C CA . PRO B 1 87 ? 2.588 2.814 -1.087 1 98.75 87 PRO B CA 1
ATOM 2530 C C . PRO B 1 87 ? 3.641 3.648 -0.361 1 98.75 87 PRO B C 1
ATOM 2532 O O . PRO B 1 87 ? 3.719 4.863 -0.562 1 98.75 87 PRO B O 1
ATOM 2535 N N . ASN B 1 88 ? 4.406 2.988 0.574 1 98.38 88 ASN B N 1
ATOM 2536 C CA . ASN B 1 88 ? 5.383 3.748 1.346 1 98.38 88 ASN B CA 1
ATOM 2537 C C . ASN B 1 88 ? 6.52 4.258 0.465 1 98.38 88 ASN B C 1
ATOM 2539 O O . ASN B 1 88 ? 7.195 5.227 0.815 1 98.38 88 ASN B O 1
ATOM 2543 N N . THR B 1 89 ? 6.645 3.74 -0.772 1 98.56 89 THR B N 1
ATOM 2544 C CA . THR B 1 89 ? 7.68 4.172 -1.704 1 98.56 89 THR B CA 1
ATOM 2545 C C . THR B 1 89 ? 7.309 5.508 -2.342 1 98.56 89 THR B C 1
ATOM 2547 O O . THR B 1 89 ? 8.133 6.129 -3.021 1 98.56 89 THR B O 1
ATOM 2550 N N . ALA B 1 90 ? 6.078 5.98 -2.133 1 98.81 90 ALA B N 1
ATOM 2551 C CA . ALA B 1 90 ? 5.645 7.273 -2.656 1 98.81 90 ALA B CA 1
ATOM 2552 C C . ALA B 1 90 ? 6.09 8.414 -1.744 1 98.81 90 ALA B C 1
ATOM 2554 O O . ALA B 1 90 ? 6.066 9.578 -2.141 1 98.81 90 ALA B O 1
ATOM 2555 N N . VAL B 1 91 ? 6.48 8.133 -0.528 1 98.88 91 VAL B N 1
ATOM 2556 C CA . VAL B 1 91 ? 6.676 9.133 0.516 1 98.88 91 VAL B CA 1
ATOM 2557 C C . VAL B 1 91 ? 8.07 9.75 0.394 1 98.88 91 VAL B C 1
ATOM 2559 O O . VAL B 1 91 ? 9.062 9.023 0.294 1 98.88 91 VAL B O 1
ATOM 2562 N N . VAL B 1 92 ? 8.148 11.047 0.382 1 98.75 92 VAL B N 1
ATOM 2563 C CA . VAL B 1 92 ? 9.414 11.766 0.43 1 98.75 92 VAL B CA 1
ATOM 2564 C C . VAL B 1 92 ? 9.32 12.914 1.434 1 98.75 92 VAL B C 1
ATOM 2566 O O . VAL B 1 92 ? 8.234 13.219 1.936 1 98.75 92 VAL B O 1
ATOM 2569 N N . GLY B 1 93 ? 10.492 13.523 1.751 1 98.69 93 GLY B N 1
ATOM 2570 C CA . GLY B 1 93 ? 10.547 14.562 2.768 1 98.69 93 GLY B CA 1
ATOM 2571 C C . GLY B 1 93 ? 10.727 15.953 2.191 1 98.69 93 GLY B C 1
ATOM 2572 O O . GLY B 1 93 ? 10.5 16.172 1 1 98.69 93 GLY B O 1
ATOM 2573 N N . PRO B 1 94 ? 11.055 16.906 3.059 1 98.62 94 PRO B N 1
ATOM 2574 C CA . PRO B 1 94 ? 11.258 18.281 2.629 1 98.62 94 PRO B CA 1
ATOM 2575 C C . PRO B 1 94 ? 12.367 18.422 1.59 1 98.62 94 PRO B C 1
ATOM 2577 O O . PRO B 1 94 ? 13.391 17.734 1.677 1 98.62 94 PRO B O 1
ATOM 2580 N N . ASN B 1 95 ? 12.102 19.203 0.56 1 98.38 95 ASN B N 1
ATOM 2581 C CA . ASN B 1 95 ? 13.062 19.656 -0.442 1 98.38 95 ASN B CA 1
ATOM 2582 C C . ASN B 1 95 ? 13.422 18.531 -1.413 1 98.38 95 ASN B C 1
ATOM 2584 O O . ASN B 1 95 ? 14.234 18.719 -2.32 1 98.38 95 ASN B O 1
ATOM 2588 N N . VAL B 1 96 ? 12.883 17.344 -1.198 1 98.62 96 VAL B N 1
ATOM 2589 C CA . VAL B 1 96 ? 13.047 16.266 -2.178 1 98.62 96 VAL B CA 1
ATOM 2590 C C . VAL B 1 96 ? 12.133 16.531 -3.377 1 98.62 96 VAL B C 1
ATOM 2592 O O . VAL B 1 96 ? 10.945 16.797 -3.213 1 98.62 96 VAL B O 1
ATOM 2595 N N . PRO B 1 97 ? 12.648 16.5 -4.594 1 98.88 97 PRO B N 1
ATOM 2596 C CA . PRO B 1 97 ? 11.82 16.797 -5.766 1 98.88 97 PRO B CA 1
ATOM 2597 C C . PRO B 1 97 ? 10.664 15.812 -5.934 1 98.88 97 PRO B C 1
ATOM 2599 O O . PRO B 1 97 ? 10.836 14.609 -5.695 1 98.88 97 PRO B O 1
ATOM 2602 N N . ILE B 1 98 ? 9.469 16.328 -6.223 1 98.94 98 ILE B N 1
ATOM 2603 C CA . ILE B 1 98 ? 8.383 15.539 -6.797 1 98.94 98 ILE B CA 1
ATOM 2604 C C . ILE B 1 98 ? 8.656 15.297 -8.281 1 98.94 98 ILE B C 1
ATOM 2606 O O . ILE B 1 98 ? 8.688 16.234 -9.07 1 98.94 98 ILE B O 1
ATOM 2610 N N . ALA B 1 99 ? 8.836 14.078 -8.648 1 98.75 99 ALA B N 1
ATOM 2611 C CA . ALA B 1 99 ? 9.203 13.727 -10.016 1 98.75 99 ALA B CA 1
ATOM 2612 C C . ALA B 1 99 ? 7.984 13.289 -10.82 1 98.75 99 ALA B C 1
ATOM 2614 O O . ALA B 1 99 ? 7.332 12.297 -10.484 1 98.75 99 ALA B O 1
ATOM 2615 N N . GLU B 1 100 ? 7.625 14.07 -11.82 1 98.62 100 GLU B N 1
ATOM 2616 C CA . GLU B 1 100 ? 6.543 13.688 -12.719 1 98.62 100 GLU B CA 1
ATOM 2617 C C . GLU B 1 100 ? 6.941 12.5 -13.594 1 98.62 100 GLU B C 1
ATOM 2619 O O . GLU B 1 100 ? 7.859 12.609 -14.414 1 98.62 100 GLU B O 1
ATOM 2624 N N . PRO B 1 101 ? 6.289 11.383 -13.414 1 97.75 101 PRO B N 1
ATOM 2625 C CA . PRO B 1 101 ? 6.68 10.234 -14.234 1 97.75 101 PRO B CA 1
ATOM 2626 C C . PRO B 1 101 ? 6.379 10.438 -15.719 1 97.75 101 PRO B C 1
ATOM 2628 O O . PRO B 1 101 ? 5.609 11.336 -16.078 1 97.75 101 PRO B O 1
ATOM 2631 N N . SER B 1 102 ? 6.953 9.578 -16.547 1 95.88 102 SER B N 1
ATOM 2632 C CA . SER B 1 102 ? 6.871 9.75 -17.984 1 95.88 102 SER B CA 1
ATOM 2633 C C . SER B 1 102 ? 5.438 9.586 -18.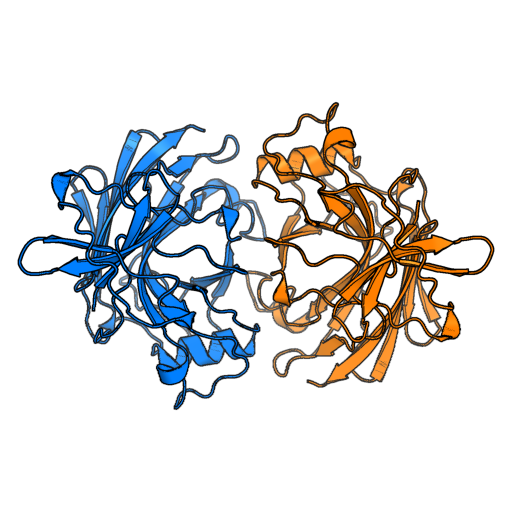484 1 95.88 102 SER B C 1
ATOM 2635 O O . SER B 1 102 ? 5.059 10.156 -19.5 1 95.88 102 SER B O 1
ATOM 2637 N N . PHE B 1 103 ? 4.605 8.891 -17.75 1 95.88 103 PHE B N 1
ATOM 2638 C CA . PHE B 1 103 ? 3.248 8.625 -18.203 1 95.88 103 PHE B CA 1
ATOM 2639 C C . PHE B 1 103 ? 2.297 9.727 -17.766 1 95.88 103 PHE B C 1
ATOM 2641 O O . PHE B 1 103 ? 1.139 9.758 -18.172 1 95.88 103 PHE B O 1
ATOM 2648 N N . ALA B 1 104 ? 2.771 10.586 -16.891 1 96.88 104 ALA B N 1
ATOM 2649 C CA . ALA B 1 104 ? 1.946 11.656 -16.328 1 96.88 104 ALA B CA 1
ATOM 2650 C C . ALA B 1 104 ? 2.09 12.945 -17.125 1 96.88 104 ALA B C 1
ATOM 2652 O O . ALA B 1 104 ? 3.17 13.25 -17.641 1 96.88 104 ALA B O 1
ATOM 2653 N N . THR B 1 105 ? 0.987 13.773 -17.172 1 97 105 THR B N 1
ATOM 2654 C CA . THR B 1 105 ? 1.072 15.023 -17.906 1 97 105 THR B CA 1
ATOM 2655 C C . THR B 1 105 ? 0.359 16.141 -17.156 1 97 105 THR B C 1
ATOM 2657 O O . THR B 1 105 ? 0.306 17.281 -17.625 1 97 105 THR B O 1
ATOM 2660 N N . ASP B 1 106 ? -0.225 15.859 -16.062 1 98.44 106 ASP B N 1
ATOM 2661 C CA . ASP B 1 106 ? -1.043 16.844 -15.367 1 98.44 106 ASP B CA 1
ATOM 2662 C C . ASP B 1 106 ? -1.028 16.609 -13.859 1 98.44 106 ASP B C 1
ATOM 2664 O O . ASP B 1 106 ? -1.987 16.078 -13.297 1 98.44 106 ASP B O 1
ATOM 2668 N N . LEU B 1 107 ? 0.008 17.125 -13.117 1 98.81 107 LEU B N 1
ATOM 2669 C CA . LEU B 1 107 ? 0.114 16.938 -11.672 1 98.81 107 LEU B CA 1
ATOM 2670 C C . LEU B 1 107 ? -0.671 18.016 -10.93 1 98.81 107 LEU B C 1
ATOM 2672 O O . LEU B 1 107 ? -0.597 19.203 -11.273 1 98.81 107 LEU B O 1
ATOM 2676 N N . HIS B 1 108 ? -1.446 17.594 -10.016 1 98.88 108 HIS B N 1
ATOM 2677 C CA . HIS B 1 108 ? -2.158 18.469 -9.094 1 98.88 108 HIS B CA 1
ATOM 2678 C C . HIS B 1 108 ? -1.688 18.25 -7.656 1 98.88 108 HIS B C 1
ATOM 2680 O O . HIS B 1 108 ? -1.313 17.141 -7.277 1 98.88 108 HIS B O 1
ATOM 2686 N N . HIS B 1 109 ? -1.755 19.344 -6.902 1 98.94 109 HIS B N 1
ATOM 2687 C CA . HIS B 1 109 ? -1.266 19.328 -5.527 1 98.94 109 HIS B CA 1
ATOM 2688 C C . HIS B 1 109 ? -2.375 19.703 -4.547 1 98.94 109 HIS B C 1
ATOM 2690 O O . HIS B 1 109 ? -3.225 20.547 -4.848 1 98.94 109 HIS B O 1
ATOM 2696 N N . GLU B 1 110 ? -2.357 19.016 -3.414 1 98.75 110 GLU B N 1
ATOM 2697 C CA . GLU B 1 110 ? -3.285 19.281 -2.318 1 98.75 110 GLU B CA 1
ATOM 2698 C C . GLU B 1 110 ? -2.562 19.297 -0.974 1 98.75 110 GLU B C 1
ATOM 2700 O O . GLU B 1 110 ? -2.023 18.266 -0.548 1 98.75 110 GLU B O 1
ATOM 2705 N N . ALA B 1 111 ? -2.541 20.438 -0.269 1 98.88 111 ALA B N 1
ATOM 2706 C CA . ALA B 1 111 ? -2.043 20.484 1.103 1 98.88 111 ALA B CA 1
ATOM 2707 C C . ALA B 1 111 ? -3.039 19.859 2.07 1 98.88 111 ALA B C 1
ATOM 2709 O O . ALA B 1 111 ? -4.234 20.156 2.023 1 98.88 111 ALA B O 1
ATOM 2710 N N . GLU B 1 112 ? -2.535 18.969 2.891 1 98.94 112 GLU B N 1
ATOM 2711 C CA . GLU B 1 112 ? -3.416 18.25 3.814 1 98.94 112 GLU B CA 1
ATOM 2712 C C . GLU B 1 112 ? -2.779 18.125 5.195 1 98.94 112 GLU B C 1
ATOM 2714 O O . GLU B 1 112 ? -1.554 18.156 5.324 1 98.94 112 GLU B O 1
ATOM 2719 N N . LEU B 1 113 ? -3.643 18.031 6.242 1 98.94 113 LEU B N 1
ATOM 2720 C CA . LEU B 1 113 ? -3.229 17.5 7.535 1 98.94 113 LEU B CA 1
ATOM 2721 C C . LEU B 1 113 ? -3.115 15.984 7.488 1 98.94 113 LEU B C 1
ATOM 2723 O O . LEU B 1 113 ? -4.016 15.305 6.988 1 98.94 113 LEU B O 1
ATOM 2727 N N . ALA B 1 114 ? -2.016 15.461 7.953 1 98.94 114 ALA B N 1
ATOM 2728 C CA . ALA B 1 114 ? -1.812 14.016 8.008 1 98.94 114 ALA B CA 1
ATOM 2729 C C . ALA B 1 114 ? -1.696 13.531 9.445 1 98.94 114 ALA B C 1
ATOM 2731 O O . ALA B 1 114 ? -1.093 14.195 10.289 1 98.94 114 ALA B O 1
ATOM 2732 N N . ILE B 1 115 ? -2.248 12.383 9.68 1 98.94 115 ILE B N 1
ATOM 2733 C CA . ILE B 1 115 ? -2.215 11.734 10.984 1 98.94 115 ILE B CA 1
ATOM 2734 C C . ILE B 1 115 ? -1.178 10.617 10.977 1 98.94 115 ILE B C 1
ATOM 2736 O O . ILE B 1 115 ? -1.142 9.797 10.055 1 98.94 115 ILE B O 1
ATOM 2740 N N . ILE B 1 116 ? -0.345 10.57 12.008 1 98.88 116 ILE B N 1
ATOM 2741 C CA . ILE B 1 116 ? 0.645 9.508 12.148 1 98.88 116 ILE B CA 1
ATOM 2742 C C . ILE B 1 116 ? 0.201 8.531 13.234 1 98.88 116 ILE B C 1
ATOM 2744 O O . ILE B 1 116 ? -0.059 8.938 14.375 1 98.88 116 ILE B O 1
ATOM 2748 N N . ILE B 1 117 ? 0.155 7.262 12.938 1 98.88 117 ILE B N 1
ATOM 2749 C CA . ILE B 1 117 ? -0.29 6.211 13.844 1 98.88 117 ILE B CA 1
ATOM 2750 C C . ILE B 1 117 ? 0.866 5.789 14.75 1 98.88 117 ILE B C 1
ATOM 2752 O O . ILE B 1 117 ? 1.999 5.633 14.289 1 98.88 117 ILE B O 1
ATOM 2756 N N . SER B 1 118 ? 0.59 5.512 16 1 97.88 118 SER B N 1
ATOM 2757 C CA . SER B 1 118 ? 1.651 5.332 17 1 97.88 118 SER B CA 1
ATOM 2758 C C . SER B 1 118 ? 1.906 3.854 17.266 1 97.88 118 SER B C 1
ATOM 2760 O O . SER B 1 118 ? 2.992 3.477 17.719 1 97.88 118 SER B O 1
ATOM 2762 N N . ARG B 1 119 ? 0.901 3.072 17.062 1 97.5 119 ARG B N 1
ATOM 2763 C CA . ARG B 1 119 ? 0.99 1.668 17.438 1 97.5 119 ARG B CA 1
ATOM 2764 C C . ARG B 1 119 ? 0.069 0.807 16.594 1 97.5 119 ARG B C 1
ATOM 2766 O O . ARG B 1 119 ? -0.847 1.32 15.945 1 97.5 119 ARG B O 1
ATOM 2773 N N . LEU B 1 120 ? 0.406 -0.513 16.641 1 98.19 120 LEU B N 1
ATOM 2774 C CA . LEU B 1 120 ? -0.466 -1.463 15.961 1 98.19 120 LEU B CA 1
ATOM 2775 C C . LEU B 1 120 ? -1.893 -1.37 16.5 1 98.19 120 LEU B C 1
ATOM 2777 O O . LEU B 1 120 ? -2.111 -1.415 17.703 1 98.19 120 LEU B O 1
ATOM 2781 N N . CYS B 1 121 ? -2.883 -1.149 15.547 1 98.69 121 CYS B N 1
ATOM 2782 C CA . CYS B 1 121 ? -4.262 -1.053 16.016 1 98.69 121 CYS B CA 1
ATOM 2783 C C . CYS B 1 121 ? -5.238 -1.467 14.922 1 98.69 121 CYS B C 1
ATOM 2785 O O . CYS B 1 121 ? -4.895 -1.45 13.734 1 98.69 121 CYS B O 1
ATOM 2787 N N . LYS B 1 122 ? -6.352 -1.901 15.25 1 98.62 122 LYS B N 1
ATOM 2788 C CA . LYS B 1 122 ? -7.496 -2.342 14.453 1 98.62 122 LYS B CA 1
ATOM 2789 C C . LYS B 1 122 ? -8.805 -2.094 15.188 1 98.62 122 LYS B C 1
ATOM 2791 O O . LYS B 1 122 ? -8.891 -2.283 16.406 1 98.62 122 LYS B O 1
ATOM 2796 N N . ASP B 1 123 ? -9.781 -1.592 14.438 1 98.44 123 ASP B N 1
ATOM 2797 C CA . ASP B 1 123 ? -11.117 -1.377 14.992 1 98.44 123 ASP B CA 1
ATOM 2798 C C . ASP B 1 123 ? -11.047 -0.536 16.266 1 98.44 123 ASP B C 1
ATOM 2800 O O . ASP B 1 123 ? -11.57 -0.936 17.312 1 98.44 123 ASP B O 1
ATOM 2804 N N . VAL B 1 124 ? -10.453 0.623 16.188 1 98.81 124 VAL B N 1
ATOM 2805 C CA . VAL B 1 124 ? -10.289 1.532 17.312 1 98.81 124 VAL B CA 1
ATOM 2806 C C . VAL B 1 124 ? -11.586 2.32 17.531 1 98.81 124 VAL B C 1
ATOM 2808 O O . VAL B 1 124 ? -12.031 3.049 16.641 1 98.81 124 VAL B O 1
ATOM 2811 N N . PRO B 1 125 ? -12.211 2.182 18.672 1 98.75 125 PRO B N 1
ATOM 2812 C CA . PRO B 1 125 ? -13.367 3.051 18.922 1 98.75 125 PRO B CA 1
ATOM 2813 C C . PRO B 1 125 ? -12.984 4.527 18.984 1 98.75 125 PRO B C 1
ATOM 2815 O O . PRO B 1 125 ? -11.859 4.863 19.359 1 98.75 125 PRO B O 1
ATOM 2818 N N . GLU B 1 126 ? -13.898 5.395 18.688 1 98.5 126 GLU B N 1
ATOM 2819 C CA . GLU B 1 126 ? -13.625 6.828 18.594 1 98.5 126 GLU B CA 1
ATOM 2820 C C . GLU B 1 126 ? -13.039 7.355 19.906 1 98.5 126 GLU B C 1
ATOM 2822 O O . GLU B 1 126 ? -12.133 8.195 19.891 1 98.5 126 GLU B O 1
ATOM 2827 N N . GLU B 1 127 ? -13.492 6.848 21 1 98.56 127 GLU B N 1
ATOM 2828 C CA . GLU B 1 127 ? -13.102 7.367 22.312 1 98.56 127 GLU B CA 1
ATOM 2829 C C . GLU B 1 127 ? -11.656 6.988 22.641 1 98.56 127 GLU B C 1
ATOM 2831 O O . GLU B 1 127 ? -11.062 7.531 23.578 1 98.56 127 GLU B O 1
ATOM 2836 N N . ARG B 1 128 ? -11.031 6.074 21.875 1 98.69 128 ARG B N 1
ATOM 2837 C CA . ARG B 1 128 ? -9.68 5.609 22.156 1 98.69 128 ARG B CA 1
ATOM 2838 C C . ARG B 1 128 ? -8.695 6.055 21.078 1 98.69 128 ARG B C 1
ATOM 2840 O O . ARG B 1 128 ? -7.523 5.676 21.109 1 98.69 128 ARG B O 1
ATOM 2847 N N . VAL B 1 129 ? -9.109 6.859 20.172 1 98.56 129 VAL B N 1
ATOM 2848 C CA . VAL B 1 129 ? -8.297 7.254 19.031 1 98.56 129 VAL B CA 1
ATOM 2849 C C . VAL B 1 129 ? -7.07 8.023 19.516 1 98.56 129 VAL B C 1
ATOM 2851 O O . VAL B 1 129 ? -5.98 7.887 18.953 1 98.56 129 VAL B O 1
ATOM 2854 N N . ALA B 1 130 ? -7.219 8.789 20.562 1 97.81 130 ALA B N 1
ATOM 2855 C CA . ALA B 1 130 ? -6.09 9.547 21.078 1 97.81 130 ALA B CA 1
ATOM 2856 C C . ALA B 1 130 ? -4.941 8.625 21.484 1 97.81 130 ALA B C 1
ATOM 2858 O O . ALA B 1 130 ? -3.773 9.023 21.438 1 97.81 130 ALA B O 1
ATOM 2859 N N . ASP B 1 131 ? -5.246 7.34 21.781 1 97.81 131 ASP B N 1
ATOM 2860 C CA . ASP B 1 131 ? -4.258 6.375 22.25 1 97.81 131 ASP B CA 1
ATOM 2861 C C . ASP B 1 131 ? -3.402 5.863 21.094 1 97.81 131 ASP B C 1
ATOM 2863 O O . ASP B 1 131 ? -2.352 5.258 21.297 1 97.81 131 ASP B O 1
ATOM 2867 N N . VAL B 1 132 ? -3.893 6.156 19.859 1 98.62 132 VAL B N 1
ATOM 2868 C CA . VAL B 1 132 ? -3.195 5.496 18.766 1 98.62 132 VAL B CA 1
ATOM 2869 C C . VAL B 1 132 ? -2.621 6.539 17.812 1 98.62 132 VAL B C 1
ATOM 2871 O O . VAL B 1 132 ? -2.068 6.195 16.766 1 98.62 132 VAL B O 1
ATOM 2874 N N . ILE B 1 133 ? -2.742 7.789 18.141 1 98.69 133 ILE B N 1
ATOM 2875 C CA . ILE B 1 133 ? -2.145 8.852 17.328 1 98.69 133 ILE B CA 1
ATOM 2876 C C . ILE B 1 133 ? -0.796 9.25 17.922 1 98.69 133 ILE B C 1
ATOM 2878 O O . ILE B 1 133 ? -0.703 9.57 19.109 1 98.69 133 ILE B O 1
ATOM 2882 N N . PHE B 1 134 ? 0.267 9.188 17.125 1 98.38 134 PHE B N 1
ATOM 2883 C CA . PHE B 1 134 ? 1.576 9.672 17.531 1 98.38 134 PHE B CA 1
ATOM 2884 C C . PHE B 1 134 ? 1.644 11.195 17.438 1 98.38 134 PHE B C 1
ATOM 2886 O O . PHE B 1 134 ? 2.172 11.859 18.328 1 98.38 134 PHE B O 1
ATOM 2893 N N . GLY B 1 135 ? 1.066 11.68 16.297 1 98.69 135 GLY B N 1
ATOM 2894 C CA . GLY B 1 135 ? 1.042 13.109 16.031 1 98.69 135 GLY B CA 1
ATOM 2895 C C . GLY B 1 135 ? 0.538 13.438 14.633 1 98.69 135 GLY B C 1
ATOM 2896 O O . GLY B 1 135 ? -0.194 12.648 14.031 1 98.69 135 GLY B O 1
ATOM 2897 N N . TYR B 1 136 ? 0.874 14.672 14.211 1 98.94 136 TYR B N 1
ATOM 2898 C CA . TYR B 1 136 ? 0.392 15.203 12.938 1 98.94 136 TYR B CA 1
ATOM 2899 C C . TYR B 1 136 ? 1.531 15.82 12.141 1 98.94 136 TYR B C 1
ATOM 2901 O O . TYR B 1 136 ? 2.523 16.281 12.711 1 98.94 136 TYR B O 1
ATOM 2909 N N . THR B 1 137 ? 1.388 15.828 10.875 1 98.94 137 THR B N 1
ATOM 2910 C CA . THR B 1 137 ? 2.355 16.469 9.984 1 98.94 137 THR B CA 1
ATOM 2911 C C . THR B 1 137 ? 1.663 17.047 8.758 1 98.94 137 THR B C 1
ATOM 2913 O O . THR B 1 137 ? 0.439 16.969 8.633 1 98.94 137 THR B O 1
ATOM 2916 N N . VAL B 1 138 ? 2.451 17.734 7.918 1 98.94 138 VAL B N 1
ATOM 2917 C CA . VAL B 1 138 ? 1.959 18.281 6.656 1 98.94 138 VAL B CA 1
ATOM 2918 C C . VAL B 1 138 ? 2.16 17.25 5.543 1 98.94 138 VAL B C 1
ATOM 2920 O O . VAL B 1 138 ? 3.205 16.594 5.473 1 98.94 138 VAL B O 1
ATOM 2923 N N . ALA B 1 139 ? 1.163 17.125 4.738 1 98.94 139 ALA B N 1
ATOM 2924 C CA . ALA B 1 139 ? 1.293 16.297 3.547 1 98.94 139 ALA B CA 1
ATOM 2925 C C . ALA B 1 139 ? 0.904 17.062 2.291 1 98.94 139 ALA B C 1
ATOM 2927 O O . ALA B 1 139 ? 0.101 18 2.354 1 98.94 139 ALA B O 1
ATOM 2928 N N . ASN B 1 140 ? 1.533 16.797 1.227 1 98.94 140 ASN B N 1
ATOM 2929 C CA . ASN B 1 140 ? 1.097 17.125 -0.125 1 98.94 140 ASN B CA 1
ATOM 2930 C C . ASN B 1 140 ? 0.635 15.883 -0.884 1 98.94 140 ASN B C 1
ATOM 2932 O O . ASN B 1 140 ? 1.454 15.047 -1.274 1 98.94 140 ASN B O 1
ATOM 2936 N N . ASP B 1 141 ? -0.676 15.711 -1.015 1 98.94 141 ASP B N 1
ATOM 2937 C CA . ASP B 1 141 ? -1.248 14.602 -1.771 1 98.94 141 ASP B CA 1
ATOM 2938 C C . ASP B 1 141 ? -1.241 14.891 -3.27 1 98.94 141 ASP B C 1
ATOM 2940 O O . ASP B 1 141 ? -2.188 15.477 -3.797 1 98.94 141 ASP B O 1
ATOM 2944 N N . VAL B 1 142 ? -0.222 14.391 -3.971 1 98.94 142 VAL B N 1
ATOM 2945 C CA . VAL B 1 142 ? -0.01 14.695 -5.383 1 98.94 142 VAL B CA 1
ATOM 2946 C C . VAL B 1 142 ? -0.769 13.688 -6.246 1 98.94 142 VAL B C 1
ATOM 2948 O O . VAL B 1 142 ? -0.747 12.492 -5.973 1 98.94 142 VAL B O 1
ATOM 2951 N N . THR B 1 143 ? -1.48 14.188 -7.254 1 98.81 143 THR B N 1
ATOM 2952 C CA . THR B 1 143 ? -2.252 13.367 -8.188 1 98.81 143 THR B CA 1
ATOM 2953 C C . THR B 1 143 ? -1.873 13.688 -9.633 1 98.81 143 THR B C 1
ATOM 2955 O O . THR B 1 143 ? -1.792 14.859 -10.008 1 98.81 143 THR B O 1
ATOM 2958 N N . ASP B 1 144 ? -1.578 12.719 -10.398 1 98.81 144 ASP B N 1
ATOM 2959 C CA . ASP B 1 144 ? -1.617 12.875 -11.852 1 98.81 144 ASP B CA 1
ATOM 2960 C C . ASP B 1 144 ? -3.047 12.766 -12.375 1 98.81 144 ASP B C 1
ATOM 2962 O O . ASP B 1 144 ? -3.545 11.672 -12.625 1 98.81 144 ASP B O 1
ATOM 2966 N N . VAL B 1 145 ? -3.643 13.883 -12.664 1 98.56 145 VAL B N 1
ATOM 2967 C CA . VAL B 1 145 ? -5.055 13.953 -13.023 1 98.56 145 VAL B CA 1
ATOM 2968 C C . VAL B 1 145 ? -5.277 13.305 -14.383 1 98.56 145 VAL B C 1
ATOM 2970 O O . VAL B 1 145 ? -6.309 12.664 -14.617 1 98.56 145 VAL B O 1
ATOM 2973 N N . SER B 1 146 ? -4.289 13.438 -15.297 1 98.19 146 SER B N 1
ATOM 2974 C CA . SER B 1 146 ? -4.414 12.812 -16.609 1 98.19 146 SER B CA 1
ATOM 2975 C C . SER B 1 146 ? -4.605 11.305 -16.484 1 98.19 146 SER B C 1
ATOM 2977 O O . SER B 1 146 ? -5.512 10.734 -17.109 1 98.19 146 SER B O 1
ATOM 2979 N N . THR B 1 147 ? -3.809 10.656 -15.672 1 98.12 147 THR B N 1
ATOM 2980 C CA . THR B 1 147 ? -3.9 9.219 -15.453 1 98.12 147 THR B CA 1
ATOM 2981 C C . THR B 1 147 ? -5.16 8.867 -14.664 1 98.12 147 THR B C 1
ATOM 2983 O O . THR B 1 147 ? -5.812 7.859 -14.938 1 98.12 147 THR B O 1
ATOM 2986 N N . ALA B 1 148 ? -5.52 9.703 -13.711 1 98 148 ALA B N 1
ATOM 2987 C CA . ALA B 1 148 ? -6.711 9.461 -12.898 1 98 148 ALA B CA 1
ATOM 2988 C C . ALA B 1 148 ? -7.965 9.438 -13.766 1 98 148 ALA B C 1
ATOM 2990 O O . ALA B 1 148 ? -8.938 8.75 -13.445 1 98 148 ALA B O 1
ATOM 2991 N N . LYS B 1 149 ? -7.969 10.156 -14.844 1 96.75 149 LYS B N 1
ATOM 2992 C CA . LYS B 1 149 ? -9.125 10.234 -15.734 1 96.75 149 LYS B CA 1
ATOM 2993 C C . LYS B 1 149 ? -9.305 8.945 -16.531 1 96.75 149 LYS B C 1
ATOM 2995 O O . LYS B 1 149 ? -10.422 8.562 -16.859 1 96.75 149 LYS B O 1
ATOM 3000 N N . THR B 1 150 ? -8.18 8.305 -16.812 1 95.12 150 THR B N 1
ATOM 3001 C CA . THR B 1 150 ? -8.25 7.145 -17.703 1 95.12 150 THR B CA 1
ATOM 3002 C C . THR B 1 150 ? -8.25 5.848 -16.891 1 95.12 150 THR B C 1
ATOM 3004 O O . THR B 1 150 ? -8.797 4.836 -17.328 1 95.12 150 THR B O 1
ATOM 3007 N N . ASP B 1 151 ? -7.645 5.871 -15.719 1 96.88 151 ASP B N 1
ATOM 3008 C CA . ASP B 1 151 ? -7.555 4.672 -14.891 1 96.88 151 ASP B CA 1
ATOM 3009 C C . ASP B 1 151 ? -8.781 4.535 -13.992 1 96.88 151 ASP B C 1
ATOM 3011 O O . ASP B 1 151 ? -9.148 5.477 -13.289 1 96.88 151 ASP B O 1
ATOM 3015 N N . PRO B 1 152 ? -9.312 3.371 -13.969 1 96.62 152 PRO B N 1
ATOM 3016 C CA . PRO B 1 152 ? -10.43 3.189 -13.039 1 96.62 152 PRO B CA 1
ATOM 3017 C C . PRO B 1 152 ? -10 3.234 -11.578 1 96.62 152 PRO B C 1
ATOM 3019 O O . PRO B 1 152 ? -10.812 3.547 -10.703 1 96.62 152 PRO B O 1
ATOM 3022 N N . GLN B 1 153 ? -8.766 2.875 -11.281 1 98.12 153 GLN B N 1
ATOM 3023 C CA . GLN B 1 153 ? -8.18 2.939 -9.945 1 98.12 153 GLN B CA 1
ATOM 3024 C C . GLN B 1 153 ? -6.996 3.904 -9.914 1 98.12 153 GLN B C 1
ATOM 3026 O O . GLN B 1 153 ? -6.227 3.982 -10.875 1 98.12 153 GLN B O 1
ATOM 3031 N N . TRP B 1 154 ? -6.754 4.539 -8.742 1 98.62 154 TRP B N 1
ATOM 3032 C CA . TRP B 1 154 ? -5.824 5.66 -8.664 1 98.62 154 TRP B CA 1
ATOM 3033 C C . TRP B 1 154 ? -4.441 5.188 -8.227 1 98.62 154 TRP B C 1
ATOM 3035 O O . TRP B 1 154 ? -3.602 5.996 -7.82 1 98.62 154 TRP B O 1
ATOM 3045 N N . ALA B 1 155 ? -4.18 3.904 -8.281 1 98.5 155 ALA B N 1
ATOM 3046 C CA . ALA B 1 155 ? -2.9 3.391 -7.805 1 98.5 155 ALA B CA 1
ATOM 3047 C C . ALA B 1 155 ? -1.734 4.102 -8.484 1 98.5 155 ALA B C 1
ATOM 3049 O O . ALA B 1 155 ? -0.847 4.633 -7.812 1 98.5 155 ALA B O 1
ATOM 3050 N N . ARG B 1 156 ? -1.767 4.207 -9.805 1 97.69 156 ARG B N 1
ATOM 3051 C CA . ARG B 1 156 ? -0.695 4.859 -10.547 1 97.69 156 ARG B CA 1
ATOM 3052 C C . ARG B 1 156 ? -0.768 6.375 -10.406 1 97.69 156 ARG B C 1
ATOM 3054 O O . ARG B 1 156 ? 0.258 7.039 -10.227 1 97.69 156 ARG B O 1
ATOM 3061 N N . ALA B 1 157 ? -1.937 6.891 -10.422 1 98.75 157 ALA B N 1
ATOM 3062 C CA . ALA B 1 157 ? -2.162 8.336 -10.461 1 98.75 157 ALA B CA 1
ATOM 3063 C C . ALA B 1 157 ? -1.76 8.984 -9.141 1 98.75 157 ALA B C 1
ATOM 3065 O O . ALA B 1 157 ? -1.353 10.148 -9.109 1 98.75 157 ALA B O 1
ATOM 3066 N N . LYS B 1 158 ? -1.9 8.203 -8.07 1 98.75 158 LYS B N 1
ATOM 3067 C CA . LYS B 1 158 ? -1.673 8.781 -6.75 1 98.75 158 LYS B CA 1
ATOM 3068 C C . LYS B 1 158 ? -0.519 8.086 -6.035 1 98.75 158 LYS B C 1
ATOM 3070 O O . LYS B 1 158 ? 0.004 8.594 -5.043 1 98.75 158 LYS B O 1
ATOM 3075 N N . GLY B 1 159 ? -0.051 6.965 -6.52 1 98.81 159 GLY B N 1
ATOM 3076 C CA . GLY B 1 159 ? 0.893 6.152 -5.77 1 98.81 159 GLY B CA 1
ATOM 3077 C C . GLY B 1 159 ? 2.273 6.109 -6.398 1 98.81 159 GLY B C 1
ATOM 3078 O O . GLY B 1 159 ? 3.133 5.336 -5.969 1 98.81 159 GLY B O 1
ATOM 3079 N N . PHE B 1 160 ? 2.57 6.887 -7.504 1 98.81 160 PHE B N 1
ATOM 3080 C CA . PHE B 1 160 ? 3.893 6.891 -8.117 1 98.81 160 PHE B CA 1
ATOM 3081 C C . PHE B 1 160 ? 4.934 7.465 -7.164 1 98.81 160 PHE B C 1
ATOM 3083 O O . PHE B 1 160 ? 4.582 8.086 -6.156 1 98.81 160 PHE B O 1
ATOM 3090 N N . ASP B 1 161 ? 6.199 7.254 -7.434 1 98.69 161 ASP B N 1
ATOM 3091 C CA . ASP B 1 161 ? 7.285 7.707 -6.574 1 98.69 161 ASP B CA 1
ATOM 3092 C C . ASP B 1 161 ? 7.223 9.219 -6.355 1 98.69 161 ASP B C 1
ATOM 3094 O O . ASP B 1 161 ? 6.98 9.977 -7.297 1 98.69 161 ASP B O 1
ATOM 3098 N N . THR B 1 162 ? 7.367 9.648 -5.109 1 98.88 162 THR B N 1
ATOM 3099 C CA . THR B 1 162 ? 7.477 11.031 -4.668 1 98.88 162 THR B CA 1
ATOM 3100 C C . THR B 1 162 ? 6.113 11.719 -4.688 1 98.88 162 THR B C 1
ATOM 3102 O O . THR B 1 162 ? 6.023 12.945 -4.59 1 98.88 162 THR B O 1
ATOM 3105 N N . SER B 1 163 ? 5.008 10.969 -4.805 1 98.94 163 SER B N 1
ATOM 3106 C CA . SER B 1 163 ? 3.676 11.555 -4.914 1 98.94 163 SER B CA 1
ATOM 3107 C C . SER B 1 163 ? 3.098 11.867 -3.537 1 98.94 163 SER B C 1
ATOM 3109 O O . SER B 1 163 ? 1.96 12.328 -3.426 1 98.94 163 SER B O 1
ATOM 3111 N N . CYS B 1 164 ? 3.822 11.594 -2.463 1 98.94 164 CYS B N 1
ATOM 3112 C CA . CYS B 1 164 ? 3.318 11.883 -1.125 1 98.94 164 CYS B CA 1
ATOM 3113 C C . CYS B 1 164 ? 4.402 12.523 -0.262 1 98.94 164 CYS B C 1
ATOM 3115 O O . CYS B 1 164 ? 4.891 11.906 0.686 1 98.94 164 CYS B O 1
ATOM 3117 N N . PRO B 1 165 ? 4.746 13.734 -0.521 1 98.94 165 PRO B N 1
ATOM 3118 C CA . PRO B 1 165 ? 5.629 14.445 0.406 1 98.94 165 PRO B CA 1
ATOM 3119 C C . PRO B 1 165 ? 4.992 14.68 1.773 1 98.94 165 PRO B C 1
ATOM 3121 O O . PRO B 1 165 ? 3.803 15 1.858 1 98.94 165 PRO B O 1
ATOM 3124 N N . ILE B 1 166 ? 5.785 14.484 2.801 1 98.94 166 ILE B N 1
ATOM 3125 C CA . ILE B 1 166 ? 5.297 14.781 4.141 1 98.94 166 ILE B CA 1
ATOM 3126 C C . ILE B 1 166 ? 6.383 15.5 4.941 1 98.94 166 ILE B C 1
ATOM 3128 O O . ILE B 1 166 ? 7.574 15.352 4.648 1 98.94 166 ILE B O 1
ATOM 3132 N N . GLY B 1 167 ? 6.043 16.234 5.93 1 98.69 167 GLY B N 1
ATOM 3133 C CA . GLY B 1 167 ? 6.969 16.906 6.832 1 98.69 167 GLY B CA 1
ATOM 3134 C C . GLY B 1 167 ? 6.566 18.328 7.152 1 98.69 167 GLY B C 1
ATOM 3135 O O . GLY B 1 167 ? 5.391 18.688 7.047 1 98.69 167 GLY B O 1
ATOM 3136 N N . PRO B 1 168 ? 7.402 19.219 7.648 1 98.56 168 PRO B N 1
ATOM 3137 C CA . PRO B 1 168 ? 8.812 18.906 7.902 1 98.56 168 PRO B CA 1
ATOM 3138 C C . PRO B 1 168 ? 9.016 18.141 9.211 1 98.56 168 PRO B C 1
ATOM 3140 O O . PRO B 1 168 ? 10.078 17.547 9.422 1 98.56 168 PRO B O 1
ATOM 3143 N N . VAL B 1 169 ? 7.996 18.219 10.125 1 98.81 169 VAL B N 1
ATOM 3144 C CA . VAL B 1 169 ? 8.109 17.625 11.445 1 98.81 169 VAL B CA 1
ATOM 3145 C C . VAL B 1 169 ? 6.793 16.938 11.812 1 98.81 169 VAL B C 1
ATOM 3147 O O . VAL B 1 169 ? 5.785 17.109 11.125 1 98.81 169 VAL B O 1
ATOM 3150 N N . ILE B 1 170 ? 6.84 16.125 12.781 1 98.75 170 ILE B N 1
ATOM 3151 C CA . ILE B 1 170 ? 5.648 15.625 13.453 1 98.75 170 ILE B CA 1
ATOM 3152 C C . ILE B 1 170 ? 5.402 16.422 14.734 1 98.75 170 ILE B C 1
ATOM 3154 O O . ILE B 1 170 ? 6.312 16.609 15.539 1 98.75 170 ILE B O 1
ATOM 3158 N N . VAL B 1 171 ? 4.223 16.922 14.875 1 98.81 171 VAL B N 1
ATOM 3159 C CA . VAL B 1 171 ? 3.828 17.594 16.109 1 98.81 171 VAL B CA 1
ATOM 3160 C C . VAL B 1 171 ? 2.938 16.672 16.938 1 98.81 171 VAL B C 1
ATOM 3162 O O . VAL B 1 171 ? 1.885 16.234 16.469 1 98.81 171 VAL B O 1
ATOM 3165 N N . THR B 1 172 ? 3.281 16.328 18.203 1 97.44 172 THR B N 1
ATOM 3166 C CA . THR B 1 172 ? 2.619 15.273 18.969 1 97.44 172 THR B CA 1
ATOM 3167 C C . THR B 1 172 ? 1.472 15.844 19.797 1 97.44 172 THR B C 1
ATOM 3169 O O . THR B 1 172 ? 0.603 15.102 20.266 1 97.44 172 THR B O 1
ATOM 3172 N N . ASP B 1 173 ? 1.369 17.109 20.094 1 93.94 173 ASP B N 1
ATOM 3173 C CA . ASP B 1 173 ? 0.335 17.781 20.891 1 93.94 173 ASP B CA 1
ATOM 3174 C C . ASP B 1 173 ? -0.241 18.984 20.125 1 93.94 173 ASP B C 1
ATOM 3176 O O . ASP B 1 173 ? 0.186 20.109 20.344 1 93.94 173 ASP B O 1
ATOM 3180 N N . LEU B 1 174 ? -1.168 18.641 19.312 1 97.62 174 LEU B N 1
ATOM 3181 C CA . LEU B 1 174 ? -1.708 19.688 18.453 1 97.62 174 LEU B CA 1
ATOM 3182 C C . LEU B 1 174 ? -3.232 19.703 18.5 1 97.62 174 LEU B C 1
ATOM 3184 O O . LEU B 1 174 ? -3.871 18.656 18.359 1 97.62 174 LEU B O 1
ATOM 3188 N N . ASP B 1 175 ? -3.83 20.828 18.859 1 97.94 175 ASP B N 1
ATOM 3189 C CA . ASP B 1 175 ? -5.27 21.016 18.672 1 97.94 175 ASP B CA 1
ATOM 3190 C C . ASP B 1 175 ? -5.613 21.203 17.203 1 97.94 175 ASP B C 1
ATOM 3192 O O . ASP B 1 175 ? -5.285 22.219 16.609 1 97.94 175 ASP B O 1
ATOM 3196 N N . THR B 1 176 ? -6.309 20.266 16.609 1 98.5 176 THR B N 1
ATOM 3197 C CA . THR B 1 176 ? -6.5 20.219 15.164 1 98.5 176 THR B CA 1
ATOM 3198 C C . THR B 1 176 ? -7.859 20.797 14.781 1 98.5 176 THR B C 1
ATOM 3200 O O . THR B 1 176 ? -8.312 20.641 13.648 1 98.5 176 THR B O 1
ATOM 3203 N N . SER B 1 177 ? -8.539 21.453 15.664 1 97.69 177 SER B N 1
ATOM 3204 C CA . SER B 1 177 ? -9.945 21.812 15.477 1 97.69 177 SER B CA 1
ATOM 3205 C C . SER B 1 177 ? -10.094 22.953 14.477 1 97.69 177 SER B C 1
ATOM 3207 O O . SER B 1 177 ? -11.141 23.094 13.844 1 97.69 177 SER B O 1
ATOM 3209 N N . ASP B 1 178 ? -9.086 23.797 14.359 1 98.56 178 ASP B N 1
ATOM 3210 C CA . ASP B 1 178 ? -9.18 24.984 13.5 1 98.56 178 ASP B CA 1
ATOM 3211 C C . ASP B 1 178 ? -7.801 25.453 13.062 1 98.56 178 ASP B C 1
ATOM 3213 O O . ASP B 1 178 ? -7.422 26.594 13.297 1 98.56 178 ASP B O 1
ATOM 3217 N N . LEU B 1 179 ? -7.113 24.594 12.328 1 98.81 179 LEU B N 1
ATOM 3218 C CA . LEU B 1 179 ? -5.785 24.906 11.797 1 98.81 179 LEU B CA 1
ATOM 3219 C C . LEU B 1 179 ? -5.867 25.391 10.359 1 98.81 179 LEU B C 1
ATOM 3221 O O . LEU B 1 179 ? -6.582 24.812 9.539 1 98.81 179 LEU B O 1
ATOM 3225 N N . THR B 1 180 ? -5.156 26.422 10.086 1 98.88 180 THR B N 1
ATOM 3226 C CA . THR B 1 180 ? -5.016 26.875 8.703 1 98.88 180 THR B CA 1
ATOM 3227 C C . THR B 1 180 ? -4.242 25.859 7.875 1 98.88 180 THR B C 1
ATOM 3229 O O . THR B 1 180 ? -3.227 25.328 8.328 1 98.88 180 THR B O 1
ATOM 3232 N N . ILE B 1 181 ? -4.742 25.5 6.707 1 98.88 181 ILE B N 1
ATOM 3233 C CA . ILE B 1 181 ? -4.047 24.719 5.684 1 98.88 181 ILE B CA 1
ATOM 3234 C C . ILE B 1 181 ? -3.887 25.562 4.418 1 98.88 181 ILE B C 1
ATOM 3236 O O . ILE B 1 181 ? -4.863 26.109 3.904 1 98.88 181 ILE B O 1
ATOM 3240 N N . ARG B 1 182 ? -2.68 25.641 3.902 1 98.81 182 ARG B N 1
ATOM 3241 C CA . ARG B 1 182 ? -2.416 26.484 2.74 1 98.81 182 ARG B CA 1
ATOM 3242 C C . ARG B 1 182 ? -1.494 25.781 1.752 1 98.81 182 ARG B C 1
ATOM 3244 O O . ARG B 1 182 ? -0.594 25.047 2.152 1 98.81 182 ARG B O 1
ATOM 3251 N N . LEU B 1 183 ? -1.738 26 0.496 1 98.88 183 LEU B N 1
ATOM 3252 C CA . LEU B 1 183 ? -0.852 25.594 -0.589 1 98.88 183 LEU B CA 1
ATOM 3253 C C . LEU B 1 183 ? -0.337 26.812 -1.355 1 98.88 183 LEU B C 1
ATOM 3255 O O . LEU B 1 183 ? -1.117 27.688 -1.738 1 98.88 183 LEU B O 1
ATOM 3259 N N . THR B 1 184 ? 0.933 26.906 -1.507 1 98.88 184 THR B N 1
ATOM 3260 C CA . THR B 1 184 ? 1.584 27.938 -2.307 1 98.88 184 THR B CA 1
ATOM 3261 C C . THR B 1 184 ? 2.348 27.312 -3.475 1 98.88 184 THR B C 1
ATOM 3263 O O . THR B 1 184 ? 3.072 26.344 -3.295 1 98.88 184 THR B O 1
ATOM 3266 N N . ILE B 1 185 ? 2.137 27.797 -4.637 1 98.88 185 ILE B N 1
ATOM 3267 C CA . ILE B 1 185 ? 2.873 27.375 -5.82 1 98.88 185 ILE B CA 1
ATOM 3268 C C . ILE B 1 185 ? 3.57 28.578 -6.449 1 98.88 185 ILE B C 1
ATOM 3270 O O . ILE B 1 185 ? 2.92 29.578 -6.797 1 98.88 185 ILE B O 1
ATOM 3274 N N . ASN B 1 186 ? 4.855 28.531 -6.57 1 98.62 186 ASN B N 1
ATOM 3275 C CA . ASN B 1 186 ? 5.684 29.609 -7.105 1 98.62 186 ASN B CA 1
ATOM 3276 C C . ASN B 1 186 ? 5.414 30.938 -6.395 1 98.62 186 ASN B C 1
ATOM 3278 O O . ASN B 1 186 ? 5.262 31.969 -7.043 1 98.62 186 ASN B O 1
ATOM 3282 N N . GLY B 1 187 ? 5.207 30.812 -5.176 1 98.44 187 GLY B N 1
ATOM 3283 C CA . GLY B 1 187 ? 5.105 32 -4.352 1 98.44 187 GLY B CA 1
ATOM 3284 C C . GLY B 1 187 ? 3.686 32.531 -4.223 1 98.44 187 GLY B C 1
ATOM 3285 O O . GLY B 1 187 ? 3.424 33.469 -3.457 1 98.44 187 GLY B O 1
ATOM 3286 N N . GLU B 1 188 ? 2.758 31.922 -4.926 1 98.62 188 GLU B N 1
ATOM 3287 C CA . GLU B 1 188 ? 1.365 32.344 -4.887 1 98.62 188 GLU B CA 1
ATOM 3288 C C . GLU B 1 188 ? 0.508 31.391 -4.07 1 98.62 188 GLU B C 1
ATOM 3290 O O . GLU B 1 188 ? 0.543 30.188 -4.297 1 98.62 188 GLU B O 1
ATOM 3295 N N . VAL B 1 189 ? -0.251 31.953 -3.127 1 98.62 189 VAL B N 1
ATOM 3296 C CA . VAL B 1 189 ? -1.205 31.125 -2.389 1 98.62 189 VAL B CA 1
ATOM 3297 C C . VAL B 1 189 ? -2.332 30.688 -3.318 1 98.62 189 VAL B C 1
ATOM 3299 O O . VAL B 1 189 ? -3.049 31.516 -3.877 1 98.62 189 VAL B O 1
ATOM 3302 N N . VAL B 1 190 ? -2.445 29.406 -3.465 1 98.25 190 VAL B N 1
ATOM 3303 C CA . VAL B 1 190 ? -3.414 28.891 -4.426 1 98.25 190 VAL B CA 1
ATOM 3304 C C . VAL B 1 190 ? -4.477 28.062 -3.701 1 98.25 190 VAL B C 1
ATOM 3306 O O . VAL B 1 190 ? -5.504 27.719 -4.285 1 98.25 190 VAL B O 1
ATOM 3309 N N . GLN B 1 191 ? -4.281 27.625 -2.496 1 97.19 191 GLN B N 1
ATOM 3310 C CA . GLN B 1 191 ? -5.234 27.016 -1.573 1 97.19 191 GLN B CA 1
ATOM 3311 C C . GLN B 1 191 ? -5.125 27.641 -0.184 1 97.19 191 GLN B C 1
ATOM 3313 O O . GLN B 1 191 ? -4.023 27.906 0.299 1 97.19 191 GLN B O 1
ATOM 3318 N N . ASP B 1 192 ? -6.266 27.922 0.41 1 97.81 192 ASP B N 1
ATOM 3319 C CA . ASP B 1 192 ? -6.336 28.484 1.756 1 97.81 192 ASP B CA 1
ATOM 3320 C C . ASP B 1 192 ? -7.625 28.062 2.459 1 97.81 192 ASP B C 1
ATOM 3322 O O . ASP B 1 192 ? -8.719 28.391 2.002 1 97.81 192 ASP B O 1
ATOM 3326 N N . GLY B 1 193 ? -7.508 27.25 3.484 1 98.12 193 GLY B N 1
ATOM 3327 C CA . GLY B 1 193 ? -8.648 26.766 4.238 1 98.12 193 GLY B CA 1
ATOM 3328 C C . GLY B 1 193 ? -8.305 26.359 5.664 1 98.12 193 GLY B C 1
ATOM 3329 O O . GLY B 1 193 ? -7.293 26.812 6.207 1 98.12 193 GLY B O 1
ATOM 3330 N N . SER B 1 194 ? -9.219 25.672 6.305 1 98.62 194 SER B N 1
ATOM 3331 C CA . SER B 1 194 ? -9.039 25.312 7.707 1 98.62 194 SER B CA 1
ATOM 3332 C C . SER B 1 194 ? -9.531 23.906 7.988 1 98.62 194 SER B C 1
ATOM 3334 O O . SER B 1 194 ? -10.453 23.422 7.332 1 98.62 194 SER B O 1
ATOM 3336 N N . THR B 1 195 ? -8.969 23.297 8.992 1 98.62 195 THR B N 1
ATOM 3337 C CA . THR B 1 195 ? -9.422 21.969 9.43 1 98.62 195 THR B CA 1
ATOM 3338 C C . THR B 1 195 ? -10.828 22.047 10.016 1 98.62 195 THR B C 1
ATOM 3340 O O . THR B 1 195 ? -11.484 21.016 10.195 1 98.62 195 THR B O 1
ATOM 3343 N N . SER B 1 196 ? -11.312 23.188 10.336 1 98.5 196 SER B N 1
ATOM 3344 C CA . SER B 1 196 ? -12.672 23.328 10.844 1 98.5 196 SER B CA 1
ATOM 3345 C C . SER B 1 196 ? -13.703 22.984 9.773 1 98.5 196 SER B C 1
ATOM 3347 O O . SER B 1 196 ? -14.875 22.781 10.078 1 98.5 196 SER B O 1
ATOM 3349 N N . ALA B 1 197 ? -13.266 22.922 8.547 1 98.19 197 ALA B N 1
ATOM 3350 C CA . ALA B 1 197 ? -14.156 22.594 7.441 1 98.19 197 ALA B CA 1
ATOM 3351 C C . ALA B 1 197 ? -14.289 21.094 7.266 1 98.19 197 ALA B C 1
ATOM 3353 O O . ALA B 1 197 ? -15.047 20.625 6.422 1 98.19 197 ALA B O 1
ATOM 3354 N N . MET B 1 198 ? -13.57 20.281 8 1 97.88 198 MET B N 1
ATOM 3355 C CA . MET B 1 198 ? -13.672 18.828 7.895 1 97.88 198 MET B CA 1
ATOM 3356 C C . MET B 1 198 ? -15.07 18.359 8.242 1 97.88 198 MET B C 1
ATOM 3358 O O . MET B 1 198 ? -15.641 18.781 9.25 1 97.88 198 MET B O 1
ATOM 3362 N N . ALA B 1 199 ? -15.625 17.531 7.48 1 97.5 199 ALA B N 1
ATOM 3363 C CA . ALA B 1 199 ? -16.969 17 7.695 1 97.5 199 ALA B CA 1
ATOM 3364 C C . ALA B 1 199 ? -16.953 15.859 8.703 1 97.5 199 ALA B C 1
ATOM 3366 O O . ALA B 1 199 ? -18 15.445 9.203 1 97.5 199 ALA B O 1
ATOM 3367 N N . TYR B 1 200 ? -15.773 15.328 8.977 1 96.81 200 TYR B N 1
ATOM 3368 C CA . TYR B 1 200 ? -15.523 14.266 9.938 1 96.81 200 TYR B CA 1
ATOM 3369 C C . TYR B 1 200 ? -14.531 14.711 11.008 1 96.81 200 TYR B C 1
ATOM 3371 O O . TYR B 1 200 ? -13.586 15.453 10.711 1 96.81 200 TYR B O 1
ATOM 3379 N N . THR B 1 201 ? -14.812 14.242 12.211 1 96.31 201 THR B N 1
ATOM 3380 C CA . THR B 1 201 ? -13.797 14.484 13.227 1 96.31 201 THR B CA 1
ATOM 3381 C C . THR B 1 201 ? -12.617 13.539 13.055 1 96.31 201 THR B C 1
ATOM 3383 O O . THR B 1 201 ? -12.742 12.492 12.414 1 96.31 201 THR B O 1
ATOM 3386 N N . ILE B 1 202 ? -11.508 13.922 13.57 1 98.19 202 ILE B N 1
ATOM 3387 C CA . ILE B 1 202 ? -10.312 13.078 13.523 1 98.19 202 ILE B CA 1
ATOM 3388 C C . ILE B 1 202 ? -10.609 11.727 14.172 1 98.19 202 ILE B C 1
ATOM 3390 O O . ILE B 1 202 ? -10.258 10.68 13.625 1 98.19 202 ILE B O 1
ATOM 3394 N N . PRO B 1 203 ? -11.297 11.688 15.328 1 98.44 203 PRO B N 1
ATOM 3395 C CA . PRO B 1 203 ? -11.664 10.391 15.891 1 98.44 203 PRO B CA 1
ATOM 3396 C C . PRO B 1 203 ? -12.5 9.539 14.945 1 98.44 203 PRO B C 1
ATOM 3398 O O . PRO B 1 203 ? -12.273 8.336 14.82 1 98.44 203 PRO B O 1
ATOM 3401 N N . GLN B 1 204 ? -13.469 10.164 14.234 1 97.94 204 GLN B N 1
ATOM 3402 C CA . GLN B 1 204 ? -14.281 9.43 13.273 1 97.94 204 GLN B CA 1
ATOM 3403 C C . GLN B 1 204 ? -13.43 8.867 12.141 1 97.94 204 GLN B C 1
ATOM 3405 O O . GLN B 1 204 ? -13.609 7.723 11.734 1 97.94 204 GLN B O 1
ATOM 3410 N N . ILE B 1 205 ? -12.469 9.648 11.688 1 98.5 205 ILE B N 1
ATOM 3411 C CA . ILE B 1 205 ? -11.609 9.266 10.57 1 98.5 205 ILE B CA 1
ATOM 3412 C C . ILE B 1 205 ? -10.758 8.062 10.969 1 98.5 205 ILE B C 1
ATOM 3414 O O . ILE B 1 205 ? -10.734 7.059 10.258 1 98.5 205 ILE B O 1
ATOM 3418 N N . VAL B 1 206 ? -10.109 8.188 12.07 1 98.88 206 VAL B N 1
ATOM 3419 C CA . VAL B 1 206 ? -9.195 7.129 12.492 1 98.88 206 VAL B CA 1
ATOM 3420 C C . VAL B 1 206 ? -9.984 5.855 12.805 1 98.88 206 VAL B C 1
ATOM 3422 O O . VAL B 1 206 ? -9.562 4.754 12.445 1 98.88 206 VAL B O 1
ATOM 3425 N N . SER B 1 207 ? -11.086 6.031 13.484 1 98.75 207 SER B N 1
ATOM 3426 C CA . SER B 1 207 ? -11.938 4.879 13.773 1 98.75 207 SER B CA 1
ATOM 3427 C C . SER B 1 207 ? -12.383 4.191 12.492 1 98.75 207 SER B C 1
ATOM 3429 O O . SER B 1 207 ? -12.289 2.969 12.367 1 98.75 207 SER B O 1
ATOM 3431 N N . TYR B 1 208 ? -12.797 4.957 11.555 1 98.38 208 TYR B N 1
ATOM 3432 C CA . TYR B 1 208 ? -13.242 4.434 10.266 1 98.38 208 TYR B CA 1
ATOM 3433 C C . TYR B 1 208 ? -12.109 3.703 9.555 1 98.38 208 TYR B C 1
ATOM 3435 O O . TYR B 1 208 ? -12.258 2.541 9.172 1 98.38 208 TYR B O 1
ATOM 3443 N N . VAL B 1 209 ? -10.969 4.332 9.438 1 98.81 209 VAL B N 1
ATOM 3444 C CA . VAL B 1 209 ? -9.852 3.758 8.695 1 98.81 209 VAL B CA 1
ATOM 3445 C C . VAL B 1 209 ? -9.391 2.473 9.375 1 98.81 209 VAL B C 1
ATOM 3447 O O . VAL B 1 209 ? -9.102 1.478 8.703 1 98.81 209 VAL B O 1
ATOM 3450 N N . SER B 1 210 ? -9.352 2.455 10.695 1 98.81 210 SER B N 1
ATOM 3451 C CA . SER B 1 210 ? -8.914 1.277 11.445 1 98.81 210 SER B CA 1
ATOM 3452 C C . SER B 1 210 ? -9.93 0.144 11.32 1 98.81 210 SER B C 1
ATOM 3454 O O . SER B 1 210 ? -9.609 -1.012 11.609 1 98.81 210 SER B O 1
ATOM 3456 N N . SER B 1 211 ? -11.18 0.459 10.984 1 98.25 211 SER B N 1
ATOM 3457 C CA . SER B 1 211 ? -12.164 -0.591 10.75 1 98.25 211 SER B CA 1
ATOM 3458 C C . SER B 1 211 ? -11.938 -1.271 9.406 1 98.25 211 SER B C 1
ATOM 3460 O O . SER B 1 211 ? -12.391 -2.396 9.188 1 98.25 211 SER B O 1
ATOM 3462 N N . CYS B 1 212 ? -11.258 -0.6 8.5 1 98.25 212 CYS B N 1
ATOM 3463 C CA . CYS B 1 212 ? -10.984 -1.13 7.168 1 98.25 212 CYS B CA 1
ATOM 3464 C C . CYS B 1 212 ? -9.688 -1.928 7.148 1 98.25 212 CYS B C 1
ATOM 3466 O O . CYS B 1 212 ? -9.609 -2.98 6.512 1 98.25 212 CYS B O 1
ATOM 3468 N N . PHE B 1 213 ? -8.695 -1.406 7.848 1 98.69 213 PHE B N 1
ATOM 3469 C CA . PHE B 1 213 ? -7.34 -1.931 7.781 1 98.69 213 PHE B CA 1
ATOM 3470 C C . PHE B 1 213 ? -6.719 -2.02 9.172 1 98.69 213 PHE B C 1
ATOM 3472 O O . PHE B 1 213 ? -6.926 -1.136 10.008 1 98.69 213 PHE B O 1
ATOM 3479 N N . THR B 1 214 ? -5.855 -3.039 9.391 1 98.81 214 THR B N 1
ATOM 3480 C CA . THR B 1 214 ? -4.887 -2.93 10.477 1 98.81 214 THR B CA 1
ATOM 3481 C C . THR B 1 214 ? -3.889 -1.808 10.203 1 98.81 214 THR B C 1
ATOM 3483 O O . THR B 1 214 ? -3.363 -1.694 9.094 1 98.81 214 THR B O 1
ATOM 3486 N N . LEU B 1 215 ? -3.717 -0.986 11.18 1 98.88 215 LEU B N 1
ATOM 3487 C CA . LEU B 1 215 ? -2.748 0.098 11.07 1 98.88 215 LEU B CA 1
ATOM 3488 C C . LEU B 1 215 ? -1.491 -0.207 11.875 1 98.88 215 LEU B C 1
ATOM 3490 O O . LEU B 1 215 ? -1.576 -0.729 12.992 1 98.88 215 LEU B O 1
ATOM 3494 N N . LEU B 1 216 ? -0.373 0.022 11.281 1 98.44 216 LEU B N 1
ATOM 3495 C CA . LEU B 1 216 ? 0.919 -0.215 11.914 1 98.44 216 LEU B CA 1
ATOM 3496 C C . LEU B 1 216 ? 1.543 1.095 12.391 1 98.44 216 LEU B C 1
ATOM 3498 O O . LEU B 1 216 ? 1.185 2.168 11.898 1 98.44 216 LEU B O 1
ATOM 3502 N N . PRO B 1 217 ? 2.479 1.019 13.406 1 97.75 217 PRO B N 1
ATOM 3503 C CA . PRO B 1 217 ? 3.18 2.244 13.797 1 97.75 217 PRO B CA 1
ATOM 3504 C C . PRO B 1 217 ? 3.857 2.941 12.617 1 97.75 217 PRO B C 1
ATOM 3506 O O . PRO B 1 217 ? 4.582 2.301 11.859 1 97.75 217 PRO B O 1
ATOM 3509 N N . GLY B 1 218 ? 3.533 4.219 12.477 1 98.06 218 GLY B N 1
ATOM 3510 C CA . GLY B 1 218 ? 4.141 4.992 11.406 1 98.06 218 GLY B CA 1
ATOM 3511 C C . GLY B 1 218 ? 3.246 5.133 10.188 1 98.06 218 GLY B C 1
ATOM 3512 O O . GLY B 1 218 ? 3.496 5.973 9.32 1 98.06 218 GLY B O 1
ATOM 3513 N N . ASP B 1 219 ? 2.172 4.281 10.094 1 98.81 219 ASP B N 1
ATOM 3514 C CA . ASP B 1 219 ? 1.223 4.477 9.008 1 98.81 219 ASP B CA 1
ATOM 3515 C C . ASP B 1 219 ? 0.654 5.895 9.016 1 98.81 219 ASP B C 1
ATOM 3517 O O . ASP B 1 219 ? 0.652 6.559 10.055 1 98.81 219 ASP B O 1
ATOM 3521 N N . ILE B 1 220 ? 0.23 6.352 7.855 1 98.94 220 ILE B N 1
ATOM 3522 C CA . ILE B 1 220 ? -0.215 7.73 7.676 1 98.94 220 ILE B CA 1
ATOM 3523 C C . ILE B 1 220 ? -1.65 7.742 7.156 1 98.94 220 ILE B C 1
ATOM 3525 O O . ILE B 1 220 ? -2.006 6.957 6.273 1 98.94 220 ILE B O 1
ATOM 3529 N N . ILE B 1 221 ? -2.467 8.594 7.699 1 98.94 221 ILE B N 1
ATOM 3530 C CA . ILE B 1 221 ? -3.793 8.883 7.164 1 98.94 221 ILE B CA 1
ATOM 3531 C C . ILE B 1 221 ? -3.848 10.32 6.664 1 98.94 221 ILE B C 1
ATOM 3533 O O . ILE B 1 221 ? -3.6 11.258 7.426 1 98.94 221 ILE B O 1
ATOM 3537 N N . LEU B 1 222 ? -4.09 10.5 5.395 1 98.94 222 LEU B N 1
ATOM 3538 C CA . LEU B 1 222 ? -4.352 11.82 4.824 1 98.94 222 LEU B CA 1
ATOM 3539 C C . LEU B 1 222 ? -5.816 12.211 5.012 1 98.94 222 LEU B C 1
ATOM 3541 O O . LEU B 1 222 ? -6.715 11.469 4.605 1 98.94 222 LEU B O 1
ATOM 3545 N N . THR B 1 223 ? -6.086 13.352 5.516 1 98.75 223 THR B N 1
ATOM 3546 C CA . THR B 1 223 ? -7.434 13.672 5.969 1 98.75 223 THR B CA 1
ATOM 3547 C C . THR B 1 223 ? -8.258 14.273 4.836 1 98.75 223 THR B C 1
ATOM 3549 O O . THR B 1 223 ? -9.477 14.422 4.953 1 98.75 223 THR B O 1
ATOM 3552 N N . GLY B 1 224 ? -7.625 14.609 3.734 1 98 224 GLY B N 1
ATOM 3553 C CA . GLY B 1 224 ? -8.32 15.281 2.643 1 98 224 GLY B CA 1
ATOM 3554 C C . GLY B 1 224 ? -7.91 16.734 2.473 1 98 224 GLY B C 1
ATOM 3555 O O . GLY B 1 224 ? -7.066 17.234 3.217 1 98 224 GLY B O 1
ATOM 3556 N N . ALA B 1 225 ? -8.484 17.391 1.486 1 97.19 225 ALA B N 1
ATOM 3557 C CA . ALA B 1 225 ? -8.062 18.734 1.125 1 97.19 225 ALA B CA 1
ATOM 3558 C C . ALA B 1 225 ? -9.188 19.734 1.354 1 97.19 225 ALA B C 1
ATOM 3560 O O . ALA B 1 225 ? -10.367 19.406 1.2 1 97.19 225 ALA B O 1
ATOM 3561 N N . VAL B 1 226 ? -8.805 20.969 1.625 1 97.31 226 VAL B N 1
ATOM 3562 C CA . VAL B 1 226 ? -9.742 22.031 1.923 1 97.31 226 VAL B CA 1
ATOM 3563 C C . VAL B 1 226 ? -10.266 22.641 0.622 1 97.31 226 VAL B C 1
ATOM 3565 O O . VAL B 1 226 ? -11.219 23.422 0.632 1 97.31 226 VAL B O 1
ATOM 3568 N N . ALA B 1 227 ? -9.68 22.281 -0.492 1 96.31 227 ALA B N 1
ATOM 3569 C CA . ALA B 1 227 ? -10.031 22.781 -1.821 1 96.31 227 ALA B CA 1
ATOM 3570 C C . ALA B 1 227 ? -9.625 21.781 -2.9 1 96.31 227 ALA B C 1
ATOM 3572 O O . ALA B 1 227 ? -8.898 20.812 -2.631 1 96.31 227 ALA B O 1
ATOM 3573 N N . PRO B 1 228 ? -10.188 21.953 -4.145 1 95.69 228 PRO B N 1
ATOM 3574 C CA . PRO B 1 228 ? -9.766 21.078 -5.234 1 95.69 228 PRO B CA 1
ATOM 3575 C C . PRO B 1 228 ? -8.273 21.172 -5.523 1 95.69 228 PRO B C 1
ATOM 3577 O O . PRO B 1 228 ? -7.652 22.203 -5.27 1 95.69 228 PRO B O 1
ATOM 3580 N N . GLY B 1 229 ? -7.715 20.062 -6.055 1 97.31 229 GLY B N 1
ATOM 3581 C CA . GLY B 1 229 ? -6.309 20.031 -6.426 1 97.31 229 GLY B CA 1
ATOM 3582 C C . GLY B 1 229 ? -5.914 21.125 -7.395 1 97.31 229 GLY B C 1
ATOM 3583 O O . GLY B 1 229 ? -6.68 21.469 -8.297 1 97.31 229 GLY B O 1
ATOM 3584 N N . ILE B 1 230 ? -4.734 21.625 -7.223 1 98.44 230 ILE B N 1
ATOM 3585 C CA . ILE B 1 230 ? -4.227 22.734 -8.031 1 98.44 230 ILE B CA 1
ATOM 3586 C C . ILE B 1 230 ? -3.09 22.234 -8.922 1 98.44 230 ILE B C 1
ATOM 3588 O O . ILE B 1 230 ? -2.162 21.562 -8.453 1 98.44 230 ILE B O 1
ATOM 3592 N N . PRO B 1 231 ? -3.186 22.594 -10.234 1 98.62 231 PRO B N 1
ATOM 3593 C CA . PRO B 1 231 ? -2.123 22.141 -11.141 1 98.62 231 PRO B CA 1
ATOM 3594 C C . PRO B 1 231 ? -0.763 22.75 -10.797 1 98.62 231 PRO B C 1
ATOM 3596 O O . PRO B 1 231 ? -0.684 23.922 -10.406 1 98.62 231 PRO B O 1
ATOM 3599 N N . GLY B 1 232 ? 0.248 21.953 -10.805 1 98.69 232 GLY B N 1
ATOM 3600 C CA . GLY B 1 232 ? 1.649 22.328 -10.664 1 98.69 232 GLY B CA 1
ATOM 3601 C C . GLY B 1 232 ? 2.598 21.281 -11.219 1 98.69 232 GLY B C 1
ATOM 3602 O O . GLY B 1 232 ? 2.855 20.266 -10.562 1 98.69 232 GLY B O 1
ATOM 3603 N N . GLY B 1 233 ? 3.131 21.5 -12.398 1 98.44 233 GLY B N 1
ATOM 3604 C CA . GLY B 1 233 ? 4.012 20.547 -13.062 1 98.44 233 GLY B CA 1
ATOM 3605 C C . GLY B 1 233 ? 5.48 20.906 -12.938 1 98.44 233 GLY B C 1
ATOM 3606 O O . GLY B 1 233 ? 5.848 21.75 -12.117 1 98.44 233 GLY B O 1
ATOM 3607 N N . PRO B 1 234 ? 6.363 20.219 -13.766 1 98.69 234 PRO B N 1
ATOM 3608 C CA . PRO B 1 234 ? 7.809 20.438 -13.711 1 98.69 234 PRO B CA 1
ATOM 3609 C C . PRO B 1 234 ? 8.172 21.922 -13.789 1 98.69 234 PRO B C 1
ATOM 3611 O O . PRO B 1 234 ? 7.648 22.656 -14.633 1 98.69 234 PRO B O 1
ATOM 3614 N N . GLY B 1 235 ? 9.062 22.344 -12.867 1 98.69 235 GLY B N 1
ATOM 3615 C CA . GLY B 1 235 ? 9.453 23.734 -12.773 1 98.69 235 GLY B CA 1
ATOM 3616 C C . GLY B 1 235 ? 8.781 24.469 -11.633 1 98.69 235 GLY B C 1
ATOM 3617 O O . GLY B 1 235 ? 9.234 25.547 -11.219 1 98.69 235 GLY B O 1
ATOM 3618 N N . ALA B 1 236 ? 7.715 23.906 -11.109 1 98.81 236 ALA B N 1
ATOM 3619 C CA . ALA B 1 236 ? 6.98 24.547 -10.016 1 98.81 236 ALA B CA 1
ATOM 3620 C C . ALA B 1 236 ? 7.695 24.344 -8.68 1 98.81 236 ALA B C 1
ATOM 3622 O O . ALA B 1 236 ? 8.375 23.344 -8.477 1 98.81 236 ALA B O 1
ATOM 3623 N N . GLU B 1 237 ? 7.598 25.312 -7.844 1 98.81 237 GLU B N 1
ATOM 3624 C CA . GLU B 1 237 ? 7.918 25.203 -6.422 1 98.81 237 GLU B CA 1
ATOM 3625 C C . GLU B 1 237 ? 6.652 25.125 -5.574 1 98.81 237 GLU B C 1
ATOM 3627 O O . GLU B 1 237 ? 5.859 26.078 -5.559 1 98.81 237 GLU B O 1
ATOM 3632 N N . VAL B 1 238 ? 6.535 24.031 -4.84 1 98.94 238 VAL B N 1
ATOM 3633 C CA . VAL B 1 238 ? 5.293 23.797 -4.109 1 98.94 238 VAL B CA 1
ATOM 3634 C C . VAL B 1 238 ? 5.559 23.859 -2.605 1 98.94 238 VAL B C 1
ATOM 3636 O O . VAL B 1 238 ? 6.512 23.234 -2.113 1 98.94 238 VAL B O 1
ATOM 3639 N N . GLU B 1 239 ? 4.754 24.578 -1.884 1 98.94 239 GLU B N 1
ATOM 3640 C CA . GLU B 1 239 ? 4.805 24.656 -0.427 1 98.94 239 GLU B CA 1
ATOM 3641 C C . GLU B 1 239 ? 3.449 24.312 0.189 1 98.94 239 GLU B C 1
ATOM 3643 O O . GLU B 1 239 ? 2.443 24.953 -0.124 1 98.94 239 GLU B O 1
ATOM 3648 N N . ALA B 1 240 ? 3.395 23.328 0.961 1 98.94 240 ALA B N 1
ATOM 3649 C CA . ALA B 1 240 ? 2.23 22.984 1.772 1 98.94 240 ALA B CA 1
ATOM 3650 C C . ALA B 1 240 ? 2.428 23.422 3.225 1 98.94 240 ALA B C 1
ATOM 3652 O O . ALA B 1 240 ? 3.484 23.172 3.812 1 98.94 240 ALA B O 1
ATOM 3653 N N . TYR B 1 241 ? 1.408 24.031 3.756 1 98.94 241 TYR B N 1
ATOM 3654 C CA . TYR B 1 241 ? 1.509 24.594 5.098 1 98.94 241 TYR B CA 1
ATOM 3655 C C . TYR B 1 241 ? 0.323 24.172 5.957 1 98.94 241 TYR B C 1
ATOM 3657 O O . TYR B 1 241 ? -0.817 24.156 5.484 1 98.94 241 TYR B O 1
ATOM 3665 N N . VAL B 1 242 ? 0.581 23.766 7.152 1 98.94 242 VAL B N 1
ATOM 3666 C CA . VAL B 1 242 ? -0.441 23.578 8.18 1 98.94 242 VAL B CA 1
ATOM 3667 C C . VAL B 1 242 ? -0.051 24.344 9.445 1 98.94 242 VAL B C 1
ATOM 3669 O O . VAL B 1 242 ? 1.072 24.203 9.938 1 98.94 242 VAL B O 1
ATOM 3672 N N . GLU B 1 243 ? -0.981 25.125 9.938 1 98.88 243 GLU B N 1
ATOM 3673 C CA . GLU B 1 243 ? -0.765 25.906 11.156 1 98.88 243 GLU B CA 1
ATOM 3674 C C . GLU B 1 243 ? -0.331 25 12.312 1 98.88 243 GLU B C 1
ATOM 3676 O O . GLU B 1 243 ? -0.909 23.938 12.531 1 98.88 243 GLU B O 1
ATOM 3681 N N . GLY B 1 244 ? 0.685 25.453 13.023 1 98.44 244 GLY B N 1
ATOM 3682 C CA . GLY B 1 244 ? 1.163 24.703 14.18 1 98.44 244 GLY B CA 1
ATOM 3683 C C . GLY B 1 244 ? 2.223 23.672 13.82 1 98.44 244 GLY B C 1
ATOM 3684 O O . GLY B 1 244 ? 2.934 23.188 14.695 1 98.44 244 GLY B O 1
ATOM 3685 N N . ILE B 1 245 ? 2.395 23.375 12.547 1 98.69 245 ILE B N 1
ATOM 3686 C CA . ILE B 1 245 ? 3.357 22.359 12.133 1 98.69 245 ILE B CA 1
ATOM 3687 C C . ILE B 1 245 ? 4.48 23 11.328 1 98.69 245 ILE B C 1
ATOM 3689 O O . ILE B 1 245 ? 5.652 22.922 11.711 1 98.69 245 ILE B O 1
ATOM 3693 N N . GLY B 1 246 ? 4.133 23.641 10.266 1 98.44 246 GLY B N 1
ATOM 3694 C CA . GLY B 1 246 ? 5.145 24.328 9.469 1 98.44 246 GLY B CA 1
ATOM 3695 C C . GLY B 1 246 ? 4.922 24.188 7.977 1 98.44 246 GLY B C 1
ATOM 3696 O O . GLY B 1 246 ? 3.791 23.969 7.527 1 98.44 246 GLY B O 1
ATOM 3697 N N . THR B 1 247 ? 5.934 24.5 7.246 1 98.75 247 THR B N 1
ATOM 3698 C CA . THR B 1 247 ? 5.875 24.516 5.785 1 98.75 247 THR B CA 1
ATOM 3699 C C . THR B 1 247 ? 6.707 23.375 5.207 1 98.75 247 THR B C 1
ATOM 3701 O O . THR B 1 247 ? 7.859 23.172 5.598 1 98.75 247 THR B O 1
ATOM 3704 N N . LEU B 1 248 ? 6.141 22.594 4.391 1 98.94 248 LEU B N 1
ATOM 3705 C CA . LEU B 1 248 ? 6.77 21.547 3.59 1 98.94 248 LEU B CA 1
ATOM 3706 C C . LEU B 1 248 ? 7.02 22.031 2.166 1 98.94 248 LEU B C 1
ATOM 3708 O O . LEU B 1 248 ? 6.078 22.406 1.457 1 98.94 248 LEU B O 1
ATOM 3712 N N . ARG B 1 249 ? 8.211 22.078 1.764 1 98.81 249 ARG B N 1
ATOM 3713 C CA . ARG B 1 249 ? 8.586 22.578 0.442 1 98.81 249 ARG B CA 1
ATOM 3714 C C . ARG B 1 249 ? 9.133 21.453 -0.432 1 98.81 249 ARG B C 1
ATOM 3716 O O . ARG B 1 249 ? 9.984 20.672 0.004 1 98.81 249 ARG B O 1
ATOM 3723 N N . ASN B 1 250 ? 8.664 21.359 -1.662 1 98.94 250 ASN B N 1
ATOM 3724 C CA . ASN B 1 250 ? 9.18 20.422 -2.65 1 98.94 250 ASN B CA 1
ATOM 3725 C C . ASN B 1 250 ? 9.156 21.016 -4.055 1 98.94 250 ASN B C 1
ATOM 3727 O O . ASN B 1 250 ? 8.109 21.469 -4.527 1 98.94 250 ASN B O 1
ATOM 3731 N N . PRO B 1 251 ? 10.25 20.984 -4.766 1 98.94 251 PRO B N 1
ATOM 3732 C CA . PRO B 1 251 ? 10.195 21.328 -6.191 1 98.94 251 PRO B CA 1
ATOM 3733 C C . PRO B 1 251 ? 9.609 20.203 -7.047 1 98.94 251 PRO B C 1
ATOM 3735 O O . PRO B 1 251 ? 9.609 19.031 -6.629 1 98.94 251 PRO B O 1
ATOM 3738 N N . VAL B 1 252 ? 9.062 20.531 -8.141 1 98.94 252 VAL B N 1
ATOM 3739 C CA . VAL B 1 252 ? 8.547 19.547 -9.086 1 98.94 252 VAL B CA 1
ATOM 3740 C C . VAL B 1 252 ? 9.469 19.469 -10.305 1 98.94 252 VAL B C 1
ATOM 3742 O O . VAL B 1 252 ? 9.836 20.5 -10.875 1 98.94 252 VAL B O 1
ATOM 3745 N N . VAL B 1 253 ? 9.844 18.297 -10.648 1 98.75 253 VAL B N 1
ATOM 3746 C CA . VAL B 1 253 ? 10.734 18.078 -11.789 1 98.75 253 VAL B CA 1
ATOM 3747 C C . VAL B 1 253 ? 10.156 17 -12.703 1 98.75 253 VAL B C 1
ATOM 3749 O O . VAL B 1 253 ? 9.242 16.281 -12.312 1 98.75 253 VAL B O 1
ATOM 3752 N N . ALA B 1 254 ? 10.633 17 -13.945 1 96.88 254 ALA B N 1
ATOM 3753 C CA . ALA B 1 254 ? 10.336 15.859 -14.812 1 96.88 254 ALA B CA 1
ATOM 3754 C C . ALA B 1 254 ? 11.234 14.672 -14.477 1 96.88 254 ALA B C 1
ATOM 3756 O O . ALA B 1 254 ? 12.414 14.844 -14.172 1 96.88 254 ALA B O 1
ATOM 3757 N N . ASP B 1 255 ? 10.633 13.461 -14.414 1 88.88 255 ASP B N 1
ATOM 3758 C CA . ASP B 1 255 ? 11.422 12.266 -14.141 1 88.88 255 ASP B CA 1
ATOM 3759 C C . ASP B 1 255 ? 12.375 11.953 -15.289 1 88.88 255 ASP B C 1
ATOM 3761 O O . ASP B 1 255 ? 12.086 12.273 -16.453 1 88.88 255 ASP B O 1
#

Foldseek 3Di:
DWKFWFQDPVGIFIFDQDPVQRKTFTADDDCLPPNGHGPRDIGHNVRTHTKFSFQFPFWEKEWEQFFDAPPDDHRDPVDDTDIAIAGSQQEIEFAAAAAAEPVFDWKWKFKFKKWFFRAWAALDALVCVLVGTQFIWIKIQMFRVVCVVVDPGRHPGGHPHNRIYIDRIGDRDDDQCWKWKWKDKPRRTPDIDTSVRGNDDPSRQSNVVRNVDTGHGGYMYTSYHRYDTDTDAAPMWMWIDIHPGGIGIHHYHYD/DWKFWFQDPVGIFIFDQDPVQRKTFTAPDDCLPPNGHGPRDIGHNVRTHTKFSFQFPFWEKEWEQFFDAPPDDHRDPVDDTDIAIAGSQQEIEFAAAAAAEPVFDWKWKFKFKKWFFRFWAALDALVCVLVGTQFIWIKIQMFRVVCVVVDPGRHPGGHPHNRIYIDRIGDRDDDQCWKWKWKDKPRRTPDIDTSVRGNDDPSRQSNVVRNVDTGHGGYMYTSYHRYDTDTDAAPMWMWIDIHPGGIGIHHYHYD

Sequence (510 aa):
MKIARLSMSQGPRFAVVDEETGNYHVIAGDPMYSGIEPTGEIVAADEANLVSPIIPRSKVVGLGGTYHQEGQPEPDITKAPVTFLKPNTAVVGPNVPIAEPSFATDLHHEAELAIIISRLCKDVPEERVADVIFGYTVANDVTDVSTAKTDPQWARAKGFDTSCPIGPVIVTDLDTSDLTIRLTINGEVVQDGSTSAMAYTIPQIVSYVSSCFTLLPGDIILTGAVAPGIPGGPGAEVEAYVEGIGTLRNPVVADMKIARLSMSQGPRFAVVDEETGNYHVIAGDPMYSGIEPTGEIVAADEANLVSPIIPRSKVVGLGGTYHQEGQPEPDITKAPVTFLKPNTAVVGPNVPIAEPSFATDLHHEAELAIIISRLCKDVPEERVADVIFGYTVANDVTDVSTAKTDPQWARAKGFDTSCPIGPVIVTDLDTSDLTIRLTINGEVVQDGSTSAMAYTIPQIVSYVSSCFTLLPGDIILTGAVAPGIPGGPGAEVEAYVEGIGTLRNPVVAD